Protein AF-0000000087668195 (afdb_homodimer)

pLDDT: mean 81.08, std 14.92, range [32.69, 96.94]

InterPro domains:
  IPR000847 LysR, HTH, N-terminal domain [PF00126] (7-64)
  IPR000847 LysR, HTH, N-terminal domain [PR00039] (21-32)
  IPR000847 LysR, HTH, N-terminal domain [PR00039] (32-42)
  IPR000847 LysR, HTH, N-terminal domain [PR00039] (42-53)
  IPR000847 LysR, HTH, N-terminal domain [PS50931] (4-61)
  IPR005119 LysR, substrate-binding [PF03466] (91-296)
  IPR036388 Winged helix-like DNA-binding domain superfamily [G3DSA:1.10.10.10] (3-83)
  IPR036390 Winged helix DNA-binding domain superfamily [SSF46785] (5-90)
  IPR058163 LysR-type transcriptional regulator, proteobacterial-type [PTHR30537] (5-295)

Nearest PDB structures (foldseek):
  3hhg-assembly1_D  TM=6.303E-01  e=1.698E-24  Neisseria meningitidis serogroup B
  7trw-assembly1_A-2  TM=8.857E-01  e=8.144E-18  Yersinia pestis CO92
  3mz1-assembly2_D  TM=8.720E-01  e=4.194E-18  Sinorhizobium meliloti 1021
  6g4r-assembly1_E  TM=5.146E-01  e=3.329E-19  Corynebacterium glutamicum
  7d98-assembly1_Q  TM=4.694E-01  e=4.110E-16  Cupriavidus necator

Foldseek 3Di:
DDDQDPVLLQLLLLCQVVQDLCRSCVVVVHHSVVSVVSPVVVCVRVVHDQWDDDPVTIHGDPVNVVSNVVVLLVVLVVVQVVLVVVVVVVQLADEAEEEEEPVCCVLAVVVQVVVLCVVRVRYHYHYHYDLEDDDCSSVVHFKYKYWADPDDPQKDKDFLWAKFWWFKKAFPVLCPVPPFDQDLACLQVWAEEWAQHPYVRHTDWDWKDAVPDIDTDDHDHPHYDNDVVVSVVCRLVNVIMYIDFCLSCLVCVVVRSMDTGNPRIIDMIRHMMMMGGDVGDRRSNNVSVSVSSNVPRDDPCSRNSD/DDDQDPVLLQLLLLCQVVQDLCRSCVVVVHHSVVSVVSPVVVCVRVVHDQWDDDPVTIHGDPVNVVSNVVVLLVVLVVVQVVLVVVVVVVQLADEAEEEEEPVCCVLAVVVQVVVLCVVRVRYHYHYHYDLEDDDCSSVVHFKYKYWADPDDPQKDKDFLWAKFWWFKKAFPVLCPVPPFDQDLACLQVWAEEFAQRPYVRHTDWDWKDAVPDIDTDDHDHPHYDNDVVVSVVCRLVNVIMYIDQCLSCLVCVVVRSMDTGNPRIIDMIRHMMMMGGDPGDRRSNNVSVSVSSNVPRDDPCSRNSD

Sequence (612 aa):
MYKPEMRELVAFVEVARQLNFTRAAASLGVSAPTFSQTLRGLEEKIGVRLLMRTTRSVSLTDAGAEFLASLEPLLDNLGNVLDGLNKFRSETGGRLRILGSRTASTILVGPLIGRFLVAHPEIELELLVDDLHVDLVESRIDAGIQVGERIEKDMIAVRLVEPFDEVLMTSPDYLKDRPAPQSPDELTNHWCVRLRSSWDGTVRPWTLTNRDAKVETTTAAHFVANDLRVLASAVQGGGGIGLMPKVLVKDALAAGELVQVLEGWNSPVSGIYLFYPSRRQLPAALDAFIKFMRDNKPGPGWLSGKMYKPEMRELVAFVEVARQLNFTRAAASLGVSAPTFSQTLRGLEEKIGVRLLMRTTRSVSLTDAGAEFLASLEPLLDNLGNVLDGLNKFRSETGGRLRILGSRTASTILVGPLIGRFLVAHPEIELELLVDDLHVDLVESRIDAGIQVGERIEKDMIAVRLVEPFDEVLMTSPDYLKDRPAPQSPDELTNHWCVRLRSSWDGTVRPWTLTNRDAKVETTTAAHFVANDLRVLASAVQGGGGIGLMPKVLVKDALAAGELVQVLEGWNSPVSGIYLFYPSRRQLPAALDAFIKFMRDNKPGPGWLSGK

Secondary structure (DSSP, 8-state):
-----HHHHHHHHHHHHHS-HHHHHHHHT--HHHHHHHHHHHHHHHTS--EEE-SS-EEE-HHHHHHHHHHHHHHHHHHHHHHHHTTSS-S--EEEEEEE-HHHIIIIIHHHHHHHHHH-TTEEEEEEE--S---TTTTT-SEEEEESS---TTEEEEEEE--EEEEEEE-HHHHHTSPPPSSGGGGGGS-EEEEBPTTTSPBPPEEEEETTEEEEE-PPPSEEES-HHHHHHHHHTT--EEEEEGGGGHHHHHTTS-EEESTT-BEEE--EEEEEETTS---HHHHHHHHHHHHT---HHHHTT-/-----HHHHHHHHHHHHHS-HHHHHHHHT--HHHHHHHHHHHHHHHTS--EEE-SS-EEE-HHHHHHHHHHHHHHHHHHHHHHHHHHHS-S--EEEEEEE-HHHIIIIIHHHHHHHHHH-TTEEEEEEE--S---TTTTT-SEEEEESS---TTEEEEEEE--EEEEEEE-HHHHHTSPPPSSGGGGGGS-EEEEBPTTTSPBPPEEEEETTEEEEE----SEEES-HHHHHHHHHTT--EEEEEGGGGHHHHHTTS-EEESTT-BEEE--EEEEEETTS---HHHHHHHHHHHHT---HHHHTT-

Organism: NCBI:txid484088

Solvent-accessible surface area (backbone atoms only — not comparable to full-atom values): 32121 Å² total; per-residue (Å²): 126,74,75,78,48,66,69,36,52,51,50,47,50,36,26,66,70,54,40,29,62,62,58,25,14,55,74,69,74,44,55,48,69,61,43,51,49,41,46,50,48,46,26,60,61,68,69,44,69,36,62,43,74,54,103,84,47,48,43,70,28,74,60,21,49,51,46,44,64,58,40,50,58,49,52,48,46,45,51,47,45,54,51,45,55,44,51,71,49,79,62,57,49,42,81,39,34,36,35,18,19,57,66,36,30,59,75,50,45,14,62,47,43,2,47,48,37,62,77,36,70,59,35,30,40,34,41,44,67,45,60,56,87,66,60,40,73,85,63,69,33,60,31,37,31,30,69,40,79,92,65,65,84,70,40,44,76,42,79,50,37,70,62,43,49,23,35,38,33,26,12,60,72,44,41,70,88,33,83,75,51,83,46,78,76,47,46,61,81,42,49,25,39,39,46,29,34,66,73,78,65,41,69,57,75,49,56,35,33,38,92,92,43,77,47,73,54,81,53,68,64,40,29,34,28,60,40,71,66,40,50,50,30,16,16,50,39,28,39,23,36,30,73,42,50,43,46,81,43,26,66,42,42,73,69,56,44,31,44,75,48,44,81,74,43,29,28,82,38,72,21,31,26,36,34,29,63,57,91,48,84,75,46,54,43,54,49,52,47,52,52,48,46,60,75,64,38,72,56,76,47,51,54,68,40,98,125,74,75,79,49,67,69,37,53,51,51,48,50,37,27,67,71,56,40,28,60,62,60,24,14,54,74,69,74,43,55,48,69,60,45,51,49,41,45,50,47,46,26,60,61,69,70,45,67,36,64,42,75,54,102,82,45,48,44,69,29,74,59,20,50,52,48,46,64,58,41,49,59,49,52,50,46,43,51,44,44,54,51,42,55,45,50,71,48,82,60,58,49,44,80,38,35,35,35,20,20,56,66,36,28,60,75,51,45,15,62,45,44,3,47,49,36,61,77,35,69,59,35,30,39,34,40,44,66,44,60,56,88,66,60,41,74,85,63,68,34,60,30,37,31,29,69,38,79,91,64,64,84,70,40,43,76,43,79,49,35,71,62,44,50,24,34,36,32,26,12,58,73,43,41,70,88,32,83,75,51,83,47,78,75,47,46,60,81,43,51,24,40,39,48,30,34,66,72,78,64,41,70,57,75,49,55,36,33,38,92,91,43,75,47,74,55,81,55,68,64,42,31,36,26,59,40,70,66,40,50,50,29,16,17,51,39,27,40,24,36,29,75,41,50,42,46,81,43,26,67,42,42,74,69,57,45,32,43,77,46,43,79,73,42,31,26,82,38,71,22,31,25,37,33,28,61,57,90,49,83,76,47,53,45,54,49,53,46,51,51,49,48,62,75,63,38,71,56,78,46,52,55,69,42,98

Radius of gyration: 25.74 Å; Cα contacts (8 Å, |Δi|>4): 1151; chains: 2; bounding box: 60×71×71 Å

Structure (mmCIF, N/CA/C/O backbone):
data_AF-0000000087668195-model_v1
#
loop_
_entity.id
_entity.type
_entity.pdbx_description
1 polymer 'HTH-type transcriptional regulator TtuA'
#
loop_
_atom_site.group_PDB
_atom_site.id
_atom_site.type_symbol
_atom_site.label_atom_id
_atom_site.label_alt_id
_atom_site.label_comp_id
_atom_site.label_asym_id
_atom_site.label_entity_id
_atom_site.label_seq_id
_atom_site.pdbx_PDB_ins_code
_atom_site.Cartn_x
_atom_site.Cartn_y
_atom_site.Cartn_z
_atom_site.occupancy
_atom_site.B_iso_or_equiv
_atom_site.auth_seq_id
_atom_site.auth_comp_id
_atom_site.auth_asym_id
_atom_site.auth_atom_id
_atom_site.pdbx_PDB_model_num
ATOM 1 N N . MET A 1 1 ? 15.398 -40.625 22.844 1 32.69 1 MET A N 1
ATOM 2 C CA . MET A 1 1 ? 15.117 -39.219 22.656 1 32.69 1 MET A CA 1
ATOM 3 C C . MET A 1 1 ? 13.977 -39.031 21.656 1 32.69 1 MET A C 1
ATOM 5 O O . MET A 1 1 ? 14.008 -39.594 20.562 1 32.69 1 MET A O 1
ATOM 9 N N . TYR A 1 2 ? 12.914 -38.719 22.109 1 42.69 2 TYR A N 1
ATOM 10 C CA . TYR A 1 2 ? 11.758 -38.625 21.234 1 42.69 2 TYR A CA 1
ATOM 11 C C . TYR A 1 2 ? 12.039 -37.688 20.062 1 42.69 2 TYR A C 1
ATOM 13 O O . TYR A 1 2 ? 12.695 -36.656 20.234 1 42.69 2 TYR A O 1
ATOM 21 N N . LYS A 1 3 ? 11.992 -38.312 18.844 1 50.44 3 LYS A N 1
ATOM 22 C CA . LYS A 1 3 ? 12.102 -37.5 17.625 1 50.44 3 LYS A CA 1
ATOM 23 C C . LYS A 1 3 ? 10.742 -36.969 17.203 1 50.44 3 LYS A C 1
ATOM 25 O O . LYS A 1 3 ? 9.844 -37.75 16.844 1 50.44 3 LYS A O 1
ATOM 30 N N . PRO A 1 4 ? 10.547 -35.688 17.438 1 57.66 4 PRO A N 1
ATOM 31 C CA . PRO A 1 4 ? 9.25 -35.125 17.062 1 57.66 4 PRO A CA 1
ATOM 32 C C . PRO A 1 4 ? 8.93 -35.312 15.586 1 57.66 4 PRO A C 1
ATOM 34 O O . PRO A 1 4 ? 9.844 -35.375 14.758 1 57.66 4 PRO A O 1
ATOM 37 N N . GLU A 1 5 ? 7.707 -35.719 15.32 1 60.66 5 GLU A N 1
ATOM 38 C CA . GLU A 1 5 ? 7.234 -35.781 13.945 1 60.66 5 GLU A CA 1
ATOM 39 C C . GLU A 1 5 ? 7.137 -34.406 13.336 1 60.66 5 GLU A C 1
ATOM 41 O O . GLU A 1 5 ? 6.938 -33.406 14.055 1 60.66 5 GLU A O 1
ATOM 46 N N . MET A 1 6 ? 7.348 -34.375 12.086 1 61.09 6 MET A N 1
ATOM 47 C CA . MET A 1 6 ? 7.289 -33.125 11.367 1 61.09 6 MET A CA 1
ATOM 48 C C . MET A 1 6 ? 5.973 -32.375 11.641 1 61.09 6 MET A C 1
ATOM 50 O O . MET A 1 6 ? 5.953 -31.172 11.812 1 61.09 6 MET A O 1
ATOM 54 N N . ARG A 1 7 ? 4.934 -33.125 11.695 1 67.12 7 ARG A N 1
ATOM 55 C CA . ARG A 1 7 ? 3.619 -32.531 11.93 1 67.12 7 ARG A CA 1
ATOM 56 C C . ARG A 1 7 ? 3.568 -31.844 13.281 1 67.12 7 ARG A C 1
ATOM 58 O O . ARG A 1 7 ? 2.918 -30.797 13.422 1 67.12 7 ARG A O 1
ATOM 65 N N . GLU A 1 8 ? 4.23 -32.375 14.242 1 72.88 8 GLU A N 1
ATOM 66 C CA . GLU A 1 8 ? 4.27 -31.797 15.578 1 72.88 8 GLU A CA 1
ATOM 67 C C . GLU A 1 8 ? 5.086 -30.5 15.586 1 72.88 8 GLU A C 1
ATOM 69 O O . GLU A 1 8 ? 4.688 -29.516 16.203 1 72.88 8 GLU A O 1
ATOM 74 N N . LEU A 1 9 ? 6.191 -30.609 14.875 1 71.5 9 LEU A N 1
ATOM 75 C CA . LEU A 1 9 ? 7.07 -29.453 14.836 1 71.5 9 LEU A CA 1
ATOM 76 C C . LEU A 1 9 ? 6.41 -28.297 14.086 1 71.5 9 LEU A C 1
ATOM 78 O O . LEU A 1 9 ? 6.484 -27.156 14.523 1 71.5 9 LEU A O 1
ATOM 82 N N . VAL A 1 10 ? 5.758 -28.672 13.086 1 72 10 VAL A N 1
ATOM 83 C CA . VAL A 1 10 ? 5.051 -27.672 12.289 1 72 10 VAL A CA 1
ATOM 84 C C . VAL A 1 10 ? 3.912 -27.062 13.109 1 72 10 VAL A C 1
ATOM 86 O O . VAL A 1 10 ? 3.697 -25.844 13.094 1 72 10 VAL A O 1
ATOM 89 N N . ALA A 1 11 ? 3.225 -27.891 13.805 1 77.5 11 ALA A N 1
ATOM 90 C CA . ALA A 1 11 ? 2.135 -27.422 14.656 1 77.5 11 ALA A CA 1
ATOM 91 C C . ALA A 1 11 ? 2.648 -26.453 15.727 1 77.5 11 ALA A C 1
ATOM 93 O O . ALA A 1 11 ? 2.033 -25.422 15.977 1 77.5 11 ALA A O 1
ATOM 94 N N . PHE A 1 12 ? 3.775 -26.812 16.328 1 81 12 PHE A N 1
ATOM 95 C CA . PHE A 1 12 ? 4.363 -25.969 17.359 1 81 12 PHE A CA 1
ATOM 96 C C . PHE A 1 12 ? 4.758 -24.609 16.797 1 81 12 PHE A C 1
ATOM 98 O O . PHE A 1 12 ? 4.445 -23.578 17.391 1 81 12 PHE A O 1
ATOM 105 N N . VAL A 1 13 ? 5.375 -24.688 15.711 1 77.12 13 VAL A N 1
ATOM 106 C CA . VAL A 1 13 ? 5.844 -23.438 15.117 1 77.12 13 VAL A CA 1
ATOM 107 C C . VAL A 1 13 ? 4.652 -22.562 14.766 1 77.12 13 VAL A C 1
ATOM 109 O O . VAL A 1 13 ? 4.684 -21.344 14.977 1 77.12 13 VAL A O 1
ATOM 112 N N . GLU A 1 14 ? 3.652 -23.188 14.273 1 76.75 14 GLU A N 1
ATOM 113 C CA . GLU A 1 14 ? 2.467 -22.438 13.859 1 76.75 14 GLU A CA 1
ATOM 114 C C . GLU A 1 14 ? 1.786 -21.766 15.055 1 76.75 14 GLU A C 1
ATOM 116 O O . GLU A 1 14 ? 1.386 -20.609 14.977 1 76.75 14 GLU A O 1
ATOM 121 N N . VAL A 1 15 ? 1.692 -22.484 16.109 1 80.38 15 VAL A N 1
ATOM 122 C CA . VAL A 1 15 ? 1.02 -21.906 17.266 1 80.38 15 VAL A CA 1
ATOM 123 C C . VAL A 1 15 ? 1.918 -20.859 17.922 1 80.38 15 VAL A C 1
ATOM 125 O O . VAL A 1 15 ? 1.43 -19.875 18.469 1 80.38 15 VAL A O 1
ATOM 128 N N . ALA A 1 16 ? 3.137 -21.078 17.828 1 78.5 16 ALA A N 1
ATOM 129 C CA . ALA A 1 16 ? 4.074 -20.109 18.375 1 78.5 16 ALA A CA 1
ATOM 130 C C . ALA A 1 16 ? 3.998 -18.781 17.625 1 78.5 16 ALA A C 1
ATOM 132 O O . ALA A 1 16 ? 4.172 -17.719 18.203 1 78.5 16 ALA A O 1
ATOM 133 N N . ARG A 1 17 ? 3.752 -18.984 16.406 1 72 17 ARG A N 1
ATOM 134 C CA . ARG A 1 17 ? 3.664 -17.812 15.539 1 72 17 ARG A CA 1
ATOM 135 C C . ARG A 1 17 ? 2.326 -17.109 15.711 1 72 17 ARG A C 1
ATOM 137 O O . ARG A 1 17 ? 2.277 -15.875 15.781 1 72 17 ARG A O 1
ATOM 144 N N . GLN A 1 18 ? 1.336 -17.891 15.797 1 71.69 18 GLN A N 1
ATOM 145 C CA . GLN A 1 18 ? -0.023 -17.359 15.82 1 71.69 18 GLN A CA 1
ATOM 146 C C . GLN A 1 18 ? -0.457 -17.016 17.25 1 71.69 18 GLN A C 1
ATOM 148 O O . GLN A 1 18 ? -1.376 -16.219 17.438 1 71.69 18 GLN A O 1
ATOM 153 N N . LEU A 1 19 ? 0.146 -17.547 18.156 1 74.19 19 LEU A N 1
ATOM 154 C CA . LEU A 1 19 ? -0.158 -17.484 19.594 1 74.19 19 LEU A CA 1
ATOM 155 C C . LEU A 1 19 ? -1.651 -17.672 19.828 1 74.19 19 LEU A C 1
ATOM 157 O O . LEU A 1 19 ? -2.219 -17.062 20.734 1 74.19 19 LEU A O 1
ATOM 161 N N . ASN A 1 20 ? -2.219 -18.344 18.969 1 78.38 20 ASN A N 1
ATOM 162 C CA . ASN A 1 20 ? -3.623 -18.734 19.016 1 78.38 20 ASN A CA 1
ATOM 163 C C . ASN A 1 20 ? -3.838 -20.125 18.438 1 78.38 20 ASN A C 1
ATOM 165 O O . ASN A 1 20 ? -3.506 -20.375 17.266 1 78.38 20 ASN A O 1
ATOM 169 N N . PHE A 1 21 ? -4.477 -20.984 19.234 1 80.88 21 PHE A N 1
ATOM 170 C CA . PHE A 1 21 ? -4.629 -22.375 18.859 1 80.88 21 PHE A CA 1
ATOM 171 C C . PHE A 1 21 ? -5.582 -22.516 17.672 1 80.88 21 PHE A C 1
ATOM 173 O O . PHE A 1 21 ? -5.316 -23.266 16.734 1 80.88 21 PHE A O 1
ATOM 180 N N . THR A 1 22 ? -6.586 -21.703 17.781 1 77.25 22 THR A N 1
ATOM 181 C CA . THR A 1 22 ? -7.594 -21.828 16.734 1 77.25 22 THR A CA 1
ATOM 182 C C . THR A 1 22 ? -7.051 -21.328 15.398 1 77.25 22 THR A C 1
ATOM 184 O O . THR A 1 22 ? -7.219 -21.984 14.367 1 77.25 22 THR A O 1
ATOM 187 N N . ARG A 1 23 ? -6.367 -20.344 15.469 1 76.88 23 ARG A N 1
ATOM 188 C CA . ARG A 1 23 ? -5.785 -19.781 14.258 1 76.88 23 ARG A CA 1
ATOM 189 C C . ARG A 1 23 ? -4.676 -20.672 13.711 1 76.88 23 ARG A C 1
ATOM 191 O O . ARG A 1 23 ? -4.566 -20.859 12.5 1 76.88 23 ARG A O 1
ATOM 198 N N . ALA A 1 24 ? -3.92 -21.125 14.578 1 77.94 24 ALA A N 1
ATOM 199 C CA . ALA A 1 24 ? -2.824 -22 14.188 1 77.94 24 ALA A CA 1
ATOM 200 C C . ALA A 1 24 ? -3.355 -23.297 13.555 1 77.94 24 ALA A C 1
ATOM 202 O O . ALA A 1 24 ? -2.842 -23.734 12.531 1 77.94 24 ALA A O 1
ATOM 203 N N . ALA A 1 25 ? -4.391 -23.797 14.094 1 79.06 25 ALA A N 1
ATOM 204 C CA . ALA A 1 25 ? -5 -25 13.555 1 79.06 25 ALA A CA 1
ATOM 205 C C . ALA A 1 25 ? -5.578 -24.75 12.164 1 79.06 25 ALA A C 1
ATOM 207 O O . ALA A 1 25 ? -5.379 -25.562 11.25 1 79.06 25 ALA A O 1
ATOM 208 N N . ALA A 1 26 ? -6.156 -23.672 12.086 1 73.06 26 ALA A N 1
ATOM 209 C CA . ALA A 1 26 ? -6.77 -23.312 10.812 1 73.06 26 ALA A CA 1
ATOM 210 C C . ALA A 1 26 ? -5.715 -23.141 9.727 1 73.06 26 ALA A C 1
ATOM 212 O O . ALA A 1 26 ? -5.906 -23.578 8.586 1 73.06 26 ALA A O 1
ATOM 213 N N . SER A 1 27 ? -4.637 -22.672 10.133 1 67.75 27 SER A N 1
ATOM 214 C CA . SER A 1 27 ? -3.551 -22.438 9.188 1 67.75 27 SER A CA 1
ATOM 215 C C . SER A 1 27 ? -2.967 -23.75 8.672 1 67.75 27 SER A C 1
ATOM 217 O O . SER A 1 27 ? -2.418 -23.797 7.57 1 67.75 27 SER A O 1
ATOM 219 N N . LEU A 1 28 ? -3.203 -24.766 9.414 1 65.5 28 LEU A N 1
ATOM 220 C CA . LEU A 1 28 ? -2.639 -26.062 9.062 1 65.5 28 LEU A CA 1
ATOM 221 C C . LEU A 1 28 ? -3.721 -27 8.539 1 65.5 28 LEU A C 1
ATOM 223 O O . LEU A 1 28 ? -3.438 -28.156 8.195 1 65.5 28 LEU A O 1
ATOM 227 N N . GLY A 1 29 ? -4.918 -26.453 8.508 1 67.44 29 GLY A N 1
ATOM 228 C CA . GLY A 1 29 ? -6.012 -27.25 7.98 1 67.44 29 GLY A CA 1
ATOM 229 C C . GLY A 1 29 ? -6.406 -28.391 8.891 1 67.44 29 GLY A C 1
ATOM 230 O O . GLY A 1 29 ? -6.801 -29.469 8.414 1 67.44 29 GLY A O 1
ATOM 231 N N . VAL A 1 30 ? -6.25 -28.234 10.156 1 71.56 30 VAL A N 1
ATOM 232 C CA . VAL A 1 30 ? -6.613 -29.281 11.102 1 71.56 30 VAL A CA 1
ATOM 233 C C . VAL A 1 30 ? -7.578 -28.719 12.148 1 71.56 30 VAL A C 1
ATOM 235 O O . VAL A 1 30 ? -7.707 -27.5 12.289 1 71.56 30 VAL A O 1
ATOM 238 N N . SER A 1 31 ? -8.352 -29.609 12.742 1 74.94 31 SER A N 1
ATOM 239 C CA . SER A 1 31 ? -9.258 -29.203 13.812 1 74.94 31 SER A CA 1
ATOM 240 C C . SER A 1 31 ? -8.484 -28.766 15.055 1 74.94 31 SER A C 1
ATOM 242 O O . SER A 1 31 ? -7.383 -29.25 15.312 1 74.94 31 SER A O 1
ATOM 244 N N . ALA A 1 32 ? -9.07 -27.875 15.82 1 82.31 32 ALA A N 1
ATOM 245 C CA . ALA A 1 32 ? -8.445 -27.359 17.031 1 82.31 32 ALA A CA 1
ATOM 246 C C . ALA A 1 32 ? -8.172 -28.469 18.031 1 82.31 32 ALA A C 1
ATOM 248 O O . ALA A 1 32 ? -7.105 -28.516 18.656 1 82.31 32 ALA A O 1
ATOM 249 N N . PRO A 1 33 ? -9.133 -29.391 18.234 1 80.75 33 PRO A N 1
ATOM 250 C CA . PRO A 1 33 ? -8.836 -30.469 19.172 1 80.75 33 PRO A CA 1
ATOM 251 C C . PRO A 1 33 ? -7.66 -31.328 18.719 1 80.75 33 PRO A C 1
ATOM 253 O O . PRO A 1 33 ? -6.82 -31.719 19.547 1 80.75 33 PRO A O 1
ATOM 256 N N . THR A 1 34 ? -7.594 -31.672 17.516 1 77.69 34 THR A N 1
ATOM 257 C CA . THR A 1 34 ? -6.477 -32.438 16.953 1 77.69 34 THR A CA 1
ATOM 258 C C . THR A 1 34 ? -5.172 -31.656 17.109 1 77.69 34 THR A C 1
ATOM 260 O O . THR A 1 34 ? -4.137 -32.25 17.453 1 77.69 34 THR A O 1
ATOM 263 N N . PHE A 1 35 ? -5.242 -30.422 16.828 1 82.12 35 PHE A N 1
ATOM 264 C CA . PHE A 1 35 ? -4.094 -29.531 16.953 1 82.12 35 PHE A CA 1
ATOM 265 C C . PHE A 1 35 ? -3.584 -29.5 18.375 1 82.12 35 PHE A C 1
ATOM 267 O O . PHE A 1 35 ? -2.383 -29.641 18.625 1 82.12 35 PHE A O 1
ATOM 274 N N . SER A 1 36 ? -4.508 -29.328 19.281 1 85.62 36 SER A N 1
ATOM 275 C CA . SER A 1 36 ? -4.164 -29.281 20.688 1 85.62 36 SER A CA 1
ATOM 276 C C . SER A 1 36 ? -3.547 -30.609 21.156 1 85.62 36 SER A C 1
ATOM 278 O O . SER A 1 36 ? -2.564 -30.609 21.891 1 85.62 36 SER A O 1
ATOM 280 N N . GLN A 1 37 ? -4.074 -31.688 20.703 1 82.62 37 GLN A N 1
ATOM 281 C CA . GLN A 1 37 ? -3.561 -33 21.047 1 82.62 37 GLN A CA 1
ATOM 282 C C . GLN A 1 37 ? -2.143 -33.188 20.516 1 82.62 37 GLN A C 1
ATOM 284 O O . GLN A 1 37 ? -1.293 -33.781 21.203 1 82.62 37 GLN A O 1
ATOM 289 N N . THR A 1 38 ? -1.959 -32.781 19.281 1 80.81 38 THR A N 1
ATOM 290 C CA . THR A 1 38 ? -0.642 -32.875 18.656 1 80.81 38 THR A CA 1
ATOM 291 C C . THR A 1 38 ? 0.402 -32.125 19.5 1 80.81 38 THR A C 1
ATOM 293 O O . THR A 1 38 ? 1.499 -32.625 19.719 1 80.81 38 THR A O 1
ATOM 296 N N . LEU A 1 39 ? 0.039 -31 19.953 1 84.12 39 LEU A N 1
ATOM 297 C CA . LEU A 1 39 ? 0.966 -30.172 20.719 1 84.12 39 LEU A CA 1
ATOM 298 C C . LEU A 1 39 ? 1.188 -30.75 22.125 1 84.12 39 LEU A C 1
ATOM 300 O O . LEU A 1 39 ? 2.311 -30.734 22.625 1 84.12 39 LEU A O 1
ATOM 304 N N . ARG A 1 40 ? 0.122 -31.125 22.703 1 83.31 40 ARG A N 1
ATOM 305 C CA . ARG A 1 40 ? 0.246 -31.797 23.984 1 83.31 40 ARG A CA 1
ATOM 306 C C . ARG A 1 40 ? 1.134 -33.031 23.891 1 83.31 40 ARG A C 1
ATOM 308 O O . ARG A 1 40 ? 1.956 -33.281 24.766 1 83.31 40 ARG A O 1
ATOM 315 N N . GLY A 1 41 ? 0.868 -33.781 22.875 1 79.75 41 GLY A N 1
ATOM 316 C CA . GLY A 1 41 ? 1.71 -34.938 22.625 1 79.75 41 GLY A CA 1
ATOM 317 C C . GLY A 1 41 ? 3.178 -34.562 22.469 1 79.75 41 GLY A C 1
ATOM 318 O O . GLY A 1 41 ? 4.047 -35.281 23 1 79.75 41 GLY A O 1
ATOM 319 N N . LEU A 1 42 ? 3.459 -33.562 21.719 1 78.88 42 LEU A N 1
ATOM 320 C CA . LEU A 1 42 ? 4.832 -33.094 21.547 1 78.88 42 LEU A CA 1
ATOM 321 C C . LEU A 1 42 ? 5.461 -32.75 22.891 1 78.88 42 LEU A C 1
ATOM 323 O O . LEU A 1 42 ? 6.574 -33.188 23.203 1 78.88 42 LEU A O 1
ATOM 327 N N . GLU A 1 43 ? 4.754 -31.969 23.703 1 82 43 GLU A N 1
ATOM 328 C CA . GLU A 1 43 ? 5.266 -31.547 25 1 82 43 GLU A CA 1
ATOM 329 C C . GLU A 1 43 ? 5.469 -32.75 25.922 1 82 43 GLU A C 1
ATOM 331 O O . GLU A 1 43 ? 6.465 -32.812 26.656 1 82 43 GLU A O 1
ATOM 336 N N . GLU A 1 44 ? 4.574 -33.656 25.875 1 78.62 44 GLU A N 1
ATOM 337 C CA . GLU A 1 44 ? 4.664 -34.875 26.672 1 78.62 44 GLU A CA 1
ATOM 338 C C . GLU A 1 44 ? 5.863 -35.719 26.266 1 78.62 44 GLU A C 1
ATOM 340 O O . GLU A 1 44 ? 6.582 -36.25 27.125 1 78.62 44 GLU A O 1
ATOM 345 N N . LYS A 1 45 ? 6.02 -35.875 25.016 1 72.44 45 LYS A N 1
ATOM 346 C CA . LYS A 1 45 ? 7.098 -36.719 24.484 1 72.44 45 LYS A CA 1
ATOM 347 C C . LYS A 1 45 ? 8.461 -36.094 24.781 1 72.44 45 LYS A C 1
ATOM 349 O O . LYS A 1 45 ? 9.414 -36.812 25.094 1 72.44 45 LYS A O 1
ATOM 354 N N . ILE A 1 46 ? 8.477 -34.781 24.688 1 71.38 46 ILE A N 1
ATOM 355 C CA . ILE A 1 46 ? 9.742 -34.125 24.922 1 71.38 46 ILE A CA 1
ATOM 356 C C . ILE A 1 46 ? 9.945 -33.875 26.422 1 71.38 46 ILE A C 1
ATOM 358 O O . ILE A 1 46 ? 11.07 -33.688 26.875 1 71.38 46 ILE A O 1
ATOM 362 N N . GLY A 1 47 ? 8.883 -33.906 27.156 1 72.5 47 GLY A N 1
ATOM 363 C CA . GLY A 1 47 ? 8.938 -33.781 28.609 1 72.5 47 GLY A CA 1
ATOM 364 C C . GLY A 1 47 ? 9.094 -32.344 29.078 1 72.5 47 GLY A C 1
ATOM 365 O O . GLY A 1 47 ? 9.523 -32.094 30.203 1 72.5 47 GLY A O 1
ATOM 366 N N . VAL A 1 48 ? 9 -31.469 28.203 1 77.69 48 VAL A N 1
ATOM 367 C CA . VAL A 1 48 ? 9.125 -30.047 28.5 1 77.69 48 VAL A CA 1
ATOM 368 C C . VAL A 1 48 ? 7.875 -29.297 28.031 1 77.69 48 VAL A C 1
ATOM 370 O O . VAL A 1 48 ? 7.355 -29.562 26.953 1 77.69 48 VAL A O 1
ATOM 373 N N . ARG A 1 49 ? 7.398 -28.453 28.844 1 81.19 49 ARG A N 1
ATOM 374 C CA . ARG A 1 49 ? 6.301 -27.594 28.438 1 81.19 49 ARG A CA 1
ATOM 375 C C . ARG A 1 49 ? 6.801 -26.453 27.547 1 81.19 49 ARG A C 1
ATOM 377 O O . ARG A 1 49 ? 7.711 -25.719 27.922 1 81.19 49 ARG A O 1
ATOM 384 N N . LEU A 1 50 ? 6.227 -26.391 26.344 1 82.12 50 LEU A N 1
ATOM 385 C CA . LEU A 1 50 ? 6.656 -25.391 25.375 1 82.12 50 LEU A CA 1
ATOM 386 C C . LEU A 1 50 ? 5.695 -24.203 25.359 1 82.12 50 LEU A C 1
ATOM 388 O O . LEU A 1 50 ? 6.082 -23.094 25 1 82.12 50 LEU A O 1
ATOM 392 N N . LEU A 1 51 ? 4.484 -24.453 25.688 1 83.94 51 LEU A N 1
ATOM 393 C CA . LEU A 1 51 ? 3.428 -23.453 25.625 1 83.94 51 LEU A CA 1
ATOM 394 C C . LEU A 1 51 ? 2.801 -23.234 27 1 83.94 51 LEU A C 1
ATOM 396 O O . LEU A 1 51 ? 2.695 -24.188 27.781 1 83.94 51 LEU A O 1
ATOM 400 N N . MET A 1 52 ? 2.617 -21.953 27.344 1 79.12 52 MET A N 1
ATOM 401 C CA . MET A 1 52 ? 1.784 -21.625 28.484 1 79.12 52 MET A CA 1
ATOM 402 C C . MET A 1 52 ? 0.35 -21.344 28.062 1 79.12 52 MET A C 1
ATOM 404 O O . MET A 1 52 ? 0.116 -20.516 27.172 1 79.12 52 MET A O 1
ATOM 408 N N . ARG A 1 53 ? -0.517 -22.172 28.438 1 71.5 53 ARG A N 1
ATOM 409 C CA . ARG A 1 53 ? -1.918 -22.047 28.047 1 71.5 53 ARG A CA 1
ATOM 410 C C . ARG A 1 53 ? -2.768 -21.562 29.219 1 71.5 53 ARG A C 1
ATOM 412 O O . ARG A 1 53 ? -2.623 -22.062 30.344 1 71.5 53 ARG A O 1
ATOM 419 N N . THR A 1 54 ? -3.262 -20.375 29.156 1 64.25 54 THR A N 1
ATOM 420 C CA . THR A 1 54 ? -4.371 -20.016 30.031 1 64.25 54 THR A CA 1
ATOM 421 C C . THR A 1 54 ? -5.695 -20.078 29.281 1 64.25 54 THR A C 1
ATOM 423 O O . THR A 1 54 ? -5.723 -20.328 28.062 1 64.25 54 THR A O 1
ATOM 426 N N . THR A 1 55 ? -6.895 -20.062 29.922 1 58.72 55 THR A N 1
ATOM 427 C CA . THR A 1 55 ? -8.219 -20.078 29.312 1 58.72 55 THR A CA 1
ATOM 428 C C . THR A 1 55 ? -8.344 -18.984 28.25 1 58.72 55 THR A C 1
ATOM 430 O O . THR A 1 55 ? -9.148 -19.109 27.328 1 58.72 55 THR A O 1
ATOM 433 N N . ARG A 1 56 ? -7.406 -18.031 28.297 1 58.5 56 ARG A N 1
ATOM 434 C CA . ARG A 1 56 ? -7.676 -16.875 27.453 1 58.5 56 ARG A CA 1
ATOM 435 C C . ARG A 1 56 ? -6.473 -16.531 26.578 1 58.5 56 ARG A C 1
ATOM 437 O O . ARG A 1 56 ? -6.586 -15.75 25.625 1 58.5 56 ARG A O 1
ATOM 444 N N . SER A 1 57 ? -5.301 -17.172 26.844 1 69.19 57 SER A N 1
ATOM 445 C CA . SER A 1 57 ? -4.145 -16.75 26.062 1 69.19 57 SER A CA 1
ATOM 446 C C . SER A 1 57 ? -3.143 -17.891 25.906 1 69.19 57 SER A C 1
ATOM 448 O O . SER A 1 57 ? -3.105 -18.797 26.734 1 69.19 57 SER A O 1
ATOM 450 N N . VAL A 1 58 ? -2.455 -17.953 24.688 1 76.75 58 VAL A N 1
ATOM 451 C CA . VAL A 1 58 ? -1.356 -18.875 24.438 1 76.75 58 VAL A CA 1
ATOM 452 C C . VAL A 1 58 ? -0.043 -18.109 24.344 1 76.75 58 VAL A C 1
ATOM 454 O O . VAL A 1 58 ? 0.028 -17.078 23.672 1 76.75 58 VAL A O 1
ATOM 457 N N . SER A 1 59 ? 0.901 -18.469 25.203 1 80.44 59 SER A N 1
ATOM 458 C CA . SER A 1 59 ? 2.242 -17.891 25.109 1 80.44 59 SER A CA 1
ATOM 459 C C . SER A 1 59 ? 3.311 -18.984 25.188 1 80.44 59 SER A C 1
ATOM 461 O O . SER A 1 59 ? 3.02 -20.125 25.547 1 80.44 59 SER A O 1
ATOM 463 N N . LEU A 1 60 ? 4.535 -18.578 24.703 1 79.69 60 LEU A N 1
ATOM 464 C CA . LEU A 1 60 ? 5.66 -19.5 24.766 1 79.69 60 LEU A CA 1
ATOM 465 C C . LEU A 1 60 ? 6.301 -19.5 26.141 1 79.69 60 LEU A C 1
ATOM 467 O O . LEU A 1 60 ? 6.402 -18.453 26.781 1 79.69 60 LEU A O 1
ATOM 471 N N . THR A 1 61 ? 6.652 -20.719 26.688 1 78.31 61 THR A N 1
ATOM 472 C CA . THR A 1 61 ? 7.578 -20.812 27.797 1 78.31 61 THR A CA 1
ATOM 473 C C . THR A 1 61 ? 8.992 -20.453 27.375 1 78.31 61 THR A C 1
ATOM 475 O O . THR A 1 61 ? 9.258 -20.281 26.172 1 78.31 61 THR A O 1
ATOM 478 N N . ASP A 1 62 ? 9.859 -20.312 28.297 1 71.75 62 ASP A N 1
ATOM 479 C CA . ASP A 1 62 ? 11.258 -20.094 27.969 1 71.75 62 ASP A CA 1
ATOM 480 C C . ASP A 1 62 ? 11.805 -21.219 27.094 1 71.75 62 ASP A C 1
ATOM 482 O O . ASP A 1 62 ? 12.531 -20.969 26.125 1 71.75 62 ASP A O 1
ATOM 486 N N . ALA A 1 63 ? 11.461 -22.328 27.453 1 74.31 63 ALA A N 1
ATOM 487 C CA . ALA A 1 63 ? 11.859 -23.5 26.672 1 74.31 63 ALA A CA 1
ATOM 488 C C . ALA A 1 63 ? 11.234 -23.469 25.281 1 74.31 63 ALA A C 1
ATOM 490 O O . ALA A 1 63 ? 11.875 -23.828 24.297 1 74.31 63 ALA A O 1
ATOM 491 N N . GLY A 1 64 ? 10 -23 25.234 1 77.44 64 GLY A N 1
ATOM 492 C CA . GLY A 1 64 ? 9.32 -22.875 23.953 1 77.44 64 GLY A CA 1
ATOM 493 C C . GLY A 1 64 ? 9.961 -21.859 23.031 1 77.44 64 GLY A C 1
ATOM 494 O O . GLY A 1 64 ? 10.109 -22.094 21.844 1 77.44 64 GLY A O 1
ATOM 495 N N . ALA A 1 65 ? 10.344 -20.875 23.594 1 74.88 65 ALA A N 1
ATOM 496 C CA . ALA A 1 65 ? 10.992 -19.828 22.812 1 74.88 65 ALA A CA 1
ATOM 497 C C . ALA A 1 65 ? 12.336 -20.297 22.266 1 74.88 65 ALA A C 1
ATOM 499 O O . ALA A 1 65 ? 12.664 -20.047 21.094 1 74.88 65 ALA A O 1
ATOM 500 N N . GLU A 1 66 ? 13.062 -20.969 23.078 1 67.31 66 GLU A N 1
ATOM 501 C CA . GLU A 1 66 ? 14.336 -21.531 22.656 1 67.31 66 GLU A CA 1
ATOM 502 C C . GLU A 1 66 ? 14.141 -22.594 21.578 1 67.31 66 GLU A C 1
ATOM 504 O O . GLU A 1 66 ? 14.898 -22.656 20.609 1 67.31 66 GLU A O 1
ATOM 509 N N . PHE A 1 67 ? 13.195 -23.438 21.859 1 72.38 67 PHE A N 1
ATOM 510 C CA . PHE A 1 67 ? 12.875 -24.5 20.906 1 72.38 67 PHE A CA 1
ATOM 511 C C . PHE A 1 67 ? 12.461 -23.906 19.562 1 72.38 67 PHE A C 1
ATOM 513 O O . PHE A 1 67 ? 12.914 -24.359 18.516 1 72.38 67 PHE A O 1
ATOM 520 N N . LEU A 1 68 ? 11.688 -22.906 19.625 1 71.88 68 LEU A N 1
ATOM 521 C CA . LEU A 1 68 ? 11.25 -22.234 18.406 1 71.88 68 LEU A CA 1
ATOM 522 C C . LEU A 1 68 ? 12.438 -21.625 17.656 1 71.88 68 LEU A C 1
ATOM 524 O O . LEU A 1 68 ? 12.555 -21.781 16.438 1 71.88 68 LEU A O 1
ATOM 528 N N . ALA A 1 69 ? 13.234 -21.062 18.328 1 67 69 ALA A N 1
ATOM 529 C CA . ALA A 1 69 ? 14.414 -20.438 17.75 1 67 69 ALA A CA 1
ATOM 530 C C . ALA A 1 69 ? 15.305 -21.469 17.047 1 67 69 ALA A C 1
ATOM 532 O O . ALA A 1 69 ? 15.906 -21.188 16.016 1 67 69 ALA A O 1
ATOM 533 N N . SER A 1 70 ? 15.312 -22.609 17.656 1 62.22 70 SER A N 1
ATOM 534 C CA . SER A 1 70 ? 16.141 -23.672 17.109 1 62.22 70 SER A CA 1
ATOM 535 C C . SER A 1 70 ? 15.438 -24.375 15.953 1 62.22 70 SER A C 1
ATOM 537 O O . SER A 1 70 ? 16.094 -24.859 15.023 1 62.22 70 SER A O 1
ATOM 539 N N . LEU A 1 71 ? 14.156 -24.469 16.062 1 63.94 71 LEU A N 1
ATOM 540 C CA . LEU A 1 71 ? 13.383 -25.234 15.086 1 63.94 71 LEU A CA 1
ATOM 541 C C . LEU A 1 71 ? 13.172 -24.438 13.812 1 63.94 71 LEU A C 1
ATOM 543 O O . LEU A 1 71 ? 13.133 -25 12.719 1 63.94 71 LEU A O 1
ATOM 547 N N . GLU A 1 72 ? 13.062 -23.266 14.039 1 61.06 72 GLU A N 1
ATOM 548 C CA . GLU A 1 72 ? 12.703 -22.406 12.914 1 61.06 72 GLU A CA 1
ATOM 549 C C . GLU A 1 72 ? 13.727 -22.516 11.781 1 61.06 72 GLU A C 1
ATOM 551 O O . GLU A 1 72 ? 13.359 -22.766 10.625 1 61.06 72 GLU A O 1
ATOM 556 N N . PRO A 1 73 ? 14.945 -22.484 12.156 1 55.03 73 PRO A N 1
ATOM 557 C CA . PRO A 1 73 ? 15.914 -22.688 11.07 1 55.03 73 PRO A CA 1
ATOM 558 C C . PRO A 1 73 ? 15.875 -24.109 10.508 1 55.03 73 PRO A C 1
ATOM 560 O O . PRO A 1 73 ? 16.094 -24.297 9.305 1 55.03 73 PRO A O 1
ATOM 563 N N . LEU A 1 74 ? 15.617 -25.047 11.297 1 51.22 74 LEU A N 1
ATOM 564 C CA . LEU A 1 74 ? 15.578 -26.453 10.867 1 51.22 74 LEU A CA 1
ATOM 565 C C . LEU A 1 74 ? 14.391 -26.703 9.945 1 51.22 74 LEU A C 1
ATOM 567 O O . LEU A 1 74 ? 14.523 -27.375 8.922 1 51.22 74 LEU A O 1
ATOM 571 N N . LEU A 1 75 ? 13.312 -26.266 10.375 1 53.19 75 LEU A N 1
ATOM 572 C CA . LEU A 1 75 ? 12.125 -26.469 9.539 1 53.19 75 LEU A CA 1
ATOM 573 C C . LEU A 1 75 ? 12.227 -25.656 8.258 1 53.19 75 LEU A C 1
ATOM 575 O O . LEU A 1 75 ? 11.781 -26.109 7.195 1 53.19 75 LEU A O 1
ATOM 579 N N . ASP A 1 76 ? 12.773 -24.625 8.391 1 49 76 ASP A N 1
ATOM 580 C CA . ASP A 1 76 ? 13.07 -23.812 7.215 1 49 76 ASP A CA 1
ATOM 581 C C . ASP A 1 76 ? 13.992 -24.547 6.254 1 49 76 ASP A C 1
ATOM 583 O O . ASP A 1 76 ? 13.781 -24.531 5.039 1 49 76 ASP A O 1
ATOM 587 N N . ASN A 1 77 ? 14.938 -25.094 6.879 1 45.5 77 ASN A N 1
ATOM 588 C CA . ASN A 1 77 ? 15.867 -25.906 6.098 1 45.5 77 ASN A CA 1
ATOM 589 C C . ASN A 1 77 ? 15.188 -27.141 5.527 1 45.5 77 ASN A C 1
ATOM 591 O O . ASN A 1 77 ? 15.461 -27.547 4.398 1 45.5 77 ASN A O 1
ATOM 595 N N . LEU A 1 78 ? 14.406 -27.703 6.301 1 44.88 78 LEU A N 1
ATOM 596 C CA . LEU A 1 78 ? 13.672 -28.859 5.793 1 44.88 78 LEU A CA 1
ATOM 597 C C . LEU A 1 78 ? 12.742 -28.453 4.652 1 44.88 78 LEU A C 1
ATOM 599 O O . LEU A 1 78 ? 12.633 -29.172 3.656 1 44.88 78 LEU A O 1
ATOM 603 N N . GLY A 1 79 ? 11.945 -27.438 4.832 1 43.91 79 GLY A N 1
ATOM 604 C CA . GLY A 1 79 ? 11.164 -26.922 3.717 1 43.91 79 GLY A CA 1
ATOM 605 C C . GLY A 1 79 ? 12 -26.656 2.477 1 43.91 79 GLY A C 1
ATOM 606 O O . GLY A 1 79 ? 11.602 -27.016 1.367 1 43.91 79 GLY A O 1
ATOM 607 N N . ASN A 1 80 ? 13.062 -26.062 2.766 1 43.19 80 ASN A N 1
ATOM 608 C CA . ASN A 1 80 ? 14.008 -25.844 1.68 1 43.19 80 ASN A CA 1
ATOM 609 C C . ASN A 1 80 ? 14.508 -27.156 1.097 1 43.19 80 ASN A C 1
ATOM 611 O O . ASN A 1 80 ? 14.672 -27.281 -0.118 1 43.19 80 ASN A O 1
ATOM 615 N N . VAL A 1 81 ? 14.844 -28.016 1.943 1 39.53 81 VAL A N 1
ATOM 616 C CA . VAL A 1 81 ? 15.32 -29.312 1.494 1 39.53 81 VAL A CA 1
ATOM 617 C C . VAL A 1 81 ? 14.203 -30.031 0.74 1 39.53 81 VAL A C 1
ATOM 619 O O . VAL A 1 81 ? 14.445 -30.641 -0.313 1 39.53 81 VAL A O 1
ATOM 622 N N . LEU A 1 82 ? 13.125 -30.047 1.348 1 39.84 82 LEU A N 1
ATOM 623 C CA . LEU A 1 82 ? 12.031 -30.703 0.65 1 39.84 82 LEU A CA 1
ATOM 624 C C . LEU A 1 82 ? 11.703 -29.984 -0.657 1 39.84 82 LEU A C 1
ATOM 626 O O . LEU A 1 82 ? 11.406 -30.641 -1.664 1 39.84 82 LEU A O 1
ATOM 630 N N . ASP A 1 83 ? 11.68 -28.734 -0.609 1 41.41 83 ASP A N 1
ATOM 631 C CA . ASP A 1 83 ? 11.531 -27.953 -1.84 1 41.41 83 ASP A CA 1
ATOM 632 C C . ASP A 1 83 ? 12.703 -28.219 -2.791 1 41.41 83 ASP A C 1
ATOM 634 O O . ASP A 1 83 ? 12.516 -28.266 -4.008 1 41.41 83 ASP A O 1
ATOM 638 N N . GLY A 1 84 ? 13.836 -28.281 -2.23 1 39.06 84 GLY A N 1
ATOM 639 C CA . GLY A 1 84 ? 14.984 -28.719 -3.012 1 39.06 84 GLY A CA 1
ATOM 640 C C . GLY A 1 84 ? 14.812 -30.094 -3.615 1 39.06 84 GLY A C 1
ATOM 641 O O . GLY A 1 84 ? 15.305 -30.359 -4.711 1 39.06 84 GLY A O 1
ATOM 642 N N . LEU A 1 85 ? 14.336 -30.969 -2.793 1 36.41 85 LEU A N 1
ATOM 643 C CA . LEU A 1 85 ? 14.078 -32.281 -3.389 1 36.41 85 LEU A CA 1
ATOM 644 C C . LEU A 1 85 ? 13.086 -32.156 -4.543 1 36.41 85 LEU A C 1
ATOM 646 O O . LEU A 1 85 ? 13.133 -32.969 -5.484 1 36.41 85 LEU A O 1
ATOM 650 N N . ASN A 1 86 ? 1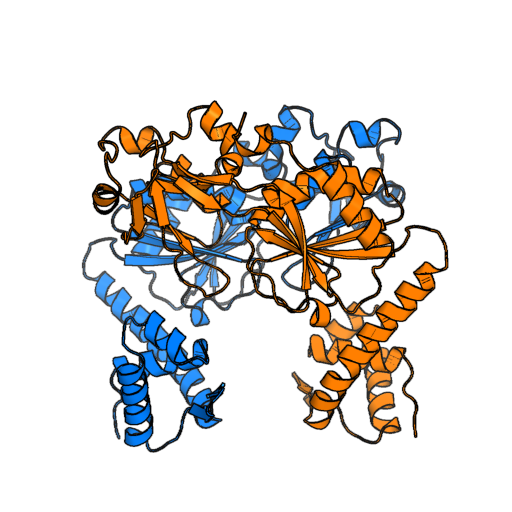2.242 -31.266 -4.352 1 36.5 86 ASN A N 1
ATOM 651 C CA . ASN A 1 86 ? 11.398 -31.016 -5.516 1 36.5 86 ASN A CA 1
ATOM 652 C C . ASN A 1 86 ? 12.203 -30.484 -6.695 1 36.5 86 ASN A C 1
ATOM 654 O O . ASN A 1 86 ? 11.695 -30.391 -7.812 1 36.5 86 ASN A O 1
ATOM 658 N N . LYS A 1 87 ? 13.336 -29.969 -6.41 1 36.16 87 LYS A N 1
ATOM 659 C CA . LYS A 1 87 ? 14.281 -29.688 -7.484 1 36.16 87 LYS A CA 1
ATOM 660 C C . LYS A 1 87 ? 14.477 -30.922 -8.375 1 36.16 87 LYS A C 1
ATOM 662 O O . LYS A 1 87 ? 14.812 -30.781 -9.555 1 36.16 87 LYS A O 1
ATOM 667 N N . PHE A 1 88 ? 14.664 -31.953 -7.867 1 34.03 88 PHE A N 1
ATOM 668 C CA . PHE A 1 88 ? 14.883 -33.125 -8.719 1 34.03 88 PHE A CA 1
ATOM 669 C C . PHE A 1 88 ? 13.641 -33.438 -9.539 1 34.03 88 PHE A C 1
ATOM 671 O O . PHE A 1 88 ? 13.68 -34.281 -10.438 1 34.03 88 PHE A O 1
ATOM 678 N N . ARG A 1 89 ? 12.5 -33.25 -9.141 1 36.09 89 ARG A N 1
ATOM 679 C CA . ARG A 1 89 ? 11.477 -33.344 -10.18 1 36.09 89 ARG A CA 1
ATOM 680 C C . ARG A 1 89 ? 11.523 -32.125 -11.109 1 36.09 89 ARG A C 1
ATOM 682 O O . ARG A 1 89 ? 11.633 -31 -10.648 1 36.09 89 ARG A O 1
ATOM 689 N N . SER A 1 90 ? 12.07 -32.156 -12.258 1 38.31 90 SER A N 1
ATOM 690 C CA . SER A 1 90 ? 12.203 -31.219 -13.383 1 38.31 90 SER A CA 1
ATOM 691 C C . SER A 1 90 ? 11.141 -30.125 -13.32 1 38.31 90 SER A C 1
ATOM 693 O O . SER A 1 90 ? 11.188 -29.172 -14.102 1 38.31 90 SER A O 1
ATOM 695 N N . GLU A 1 91 ? 9.984 -30.328 -12.898 1 42.91 91 GLU A N 1
ATOM 696 C CA . GLU A 1 91 ? 8.836 -29.469 -13.203 1 42.91 91 GLU A CA 1
ATOM 697 C C . GLU A 1 91 ? 8.836 -28.219 -12.336 1 42.91 91 GLU A C 1
ATOM 699 O O . GLU A 1 91 ? 9.008 -28.297 -11.117 1 42.91 91 GLU A O 1
ATOM 704 N N . THR A 1 92 ? 9.445 -27.047 -12.898 1 51.22 92 THR A N 1
ATOM 705 C CA . THR A 1 92 ? 9.367 -25.672 -12.461 1 51.22 92 THR A CA 1
ATOM 706 C C . THR A 1 92 ? 8.172 -25.453 -11.539 1 51.22 92 THR A C 1
ATOM 708 O O . THR A 1 92 ? 7.832 -24.328 -11.195 1 51.22 92 THR A O 1
ATOM 711 N N . GLY A 1 93 ? 7.52 -26.531 -10.969 1 58.66 93 GLY A N 1
ATOM 712 C CA . GLY A 1 93 ? 6.348 -26.391 -10.125 1 58.66 93 GLY A CA 1
ATOM 713 C C . GLY A 1 93 ? 6.684 -26.062 -8.68 1 58.66 93 GLY A C 1
ATOM 714 O O . GLY A 1 93 ? 7.84 -26.188 -8.266 1 58.66 93 GLY A O 1
ATOM 715 N N . GLY A 1 94 ? 5.996 -25.156 -8.031 1 74.81 94 GLY A N 1
ATOM 716 C CA . GLY A 1 94 ? 6.129 -24.922 -6.605 1 74.81 94 GLY A CA 1
ATOM 717 C C . GLY A 1 94 ? 5.645 -23.547 -6.184 1 74.81 94 GLY A C 1
ATOM 718 O O . GLY A 1 94 ? 5.184 -22.766 -7.016 1 74.81 94 GLY A O 1
ATOM 719 N N . ARG A 1 95 ? 5.738 -23.438 -4.867 1 82.56 95 ARG A N 1
ATOM 720 C CA . ARG A 1 95 ? 5.305 -22.188 -4.242 1 82.56 95 ARG A CA 1
ATOM 721 C C . ARG A 1 95 ? 6.465 -21.203 -4.129 1 82.56 95 ARG A C 1
ATOM 723 O O . ARG A 1 95 ? 7.574 -21.594 -3.754 1 82.56 95 ARG A O 1
ATOM 730 N N . LEU A 1 96 ? 6.297 -20.062 -4.684 1 91.56 96 LEU A N 1
ATOM 731 C CA . LEU A 1 96 ? 7.258 -18.969 -4.625 1 91.56 96 LEU A CA 1
ATOM 732 C C . LEU A 1 96 ? 6.711 -17.812 -3.799 1 91.56 96 LEU A C 1
ATOM 734 O O . LEU A 1 96 ? 5.617 -17.312 -4.066 1 91.56 96 LEU A O 1
ATOM 738 N N . ARG A 1 97 ? 7.461 -17.469 -2.775 1 91.69 97 ARG A N 1
ATOM 739 C CA . ARG A 1 97 ? 7.055 -16.359 -1.916 1 91.69 97 ARG A CA 1
ATOM 740 C C . ARG A 1 97 ? 8.016 -15.188 -2.051 1 91.69 97 ARG A C 1
ATOM 742 O O . ARG A 1 97 ? 9.203 -15.305 -1.731 1 91.69 97 ARG A O 1
ATOM 749 N N . ILE A 1 98 ? 7.434 -14.055 -2.471 1 94.75 98 ILE A N 1
ATOM 750 C CA . ILE A 1 98 ? 8.234 -12.859 -2.713 1 94.75 98 ILE A CA 1
ATOM 751 C C . ILE A 1 98 ? 7.766 -11.734 -1.799 1 94.75 98 ILE A C 1
ATOM 753 O O . ILE A 1 98 ? 6.562 -11.531 -1.61 1 94.75 98 ILE A O 1
ATOM 757 N N . LEU A 1 99 ? 8.734 -11.078 -1.224 1 93.19 99 LEU A N 1
ATOM 758 C CA . LEU A 1 99 ? 8.484 -9.836 -0.513 1 93.19 99 LEU A CA 1
ATOM 759 C C . LEU A 1 99 ? 8.805 -8.633 -1.395 1 93.19 99 LEU A C 1
ATOM 761 O O . LEU A 1 99 ? 9.883 -8.57 -1.988 1 93.19 99 LEU A O 1
ATOM 765 N N . GLY A 1 100 ? 7.84 -7.754 -1.49 1 93.75 100 GLY A N 1
ATOM 766 C CA . GLY A 1 100 ? 8.078 -6.539 -2.258 1 93.75 100 GLY A CA 1
ATOM 767 C C . GLY A 1 100 ? 7.73 -5.273 -1.497 1 93.75 100 GLY A C 1
ATOM 768 O O . GLY A 1 100 ? 6.691 -5.207 -0.834 1 93.75 100 GLY A O 1
ATOM 769 N N . SER A 1 101 ? 8.688 -4.309 -1.619 1 91.75 101 SER A N 1
ATOM 770 C CA . SER A 1 101 ? 8.289 -2.996 -1.122 1 91.75 101 SER A CA 1
ATOM 771 C C . SER A 1 101 ? 7.086 -2.453 -1.885 1 91.75 101 SER A C 1
ATOM 773 O O . SER A 1 101 ? 6.824 -2.867 -3.016 1 91.75 101 SER A O 1
ATOM 775 N N . ARG A 1 102 ? 6.398 -1.593 -1.272 1 89.19 102 ARG A N 1
ATOM 776 C CA . ARG A 1 102 ? 5.199 -1.034 -1.889 1 89.19 102 ARG A CA 1
ATOM 777 C C . ARG A 1 102 ? 5.523 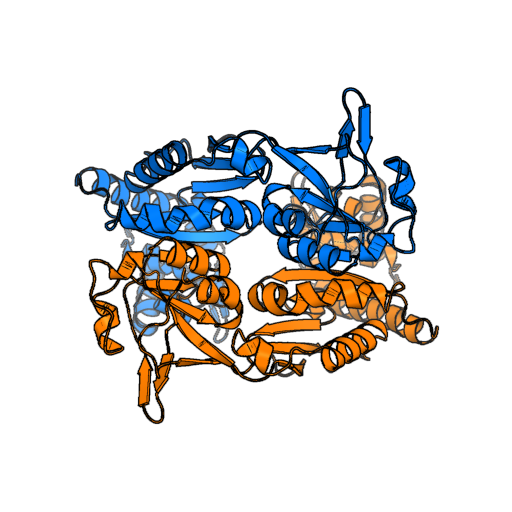-0.388 -3.23 1 89.19 102 ARG A C 1
ATOM 779 O O . ARG A 1 102 ? 4.848 -0.642 -4.23 1 89.19 102 ARG A O 1
ATOM 786 N N . THR A 1 103 ? 6.531 0.382 -3.238 1 87.75 103 THR A N 1
ATOM 787 C CA . THR A 1 103 ? 6.898 1.096 -4.457 1 87.75 103 THR A CA 1
ATOM 788 C C . THR A 1 103 ? 7.34 0.119 -5.543 1 87.75 103 THR A C 1
ATOM 790 O O . THR A 1 103 ? 6.855 0.179 -6.672 1 87.75 103 THR A O 1
ATOM 793 N N . ALA A 1 104 ? 8.18 -0.762 -5.242 1 91.5 104 ALA A N 1
ATOM 794 C CA . ALA A 1 104 ? 8.664 -1.727 -6.223 1 91.5 104 ALA A CA 1
ATOM 795 C C . ALA A 1 104 ? 7.535 -2.613 -6.73 1 91.5 104 ALA A C 1
ATOM 797 O O . ALA A 1 104 ? 7.469 -2.924 -7.922 1 91.5 104 ALA A O 1
ATOM 798 N N . SER A 1 105 ? 6.715 -3.035 -5.805 1 92.31 105 SER A N 1
ATOM 799 C CA . SER A 1 105 ? 5.602 -3.904 -6.176 1 92.31 105 SER A CA 1
ATOM 800 C C . SER A 1 105 ? 4.645 -3.201 -7.133 1 92.31 105 SER A C 1
ATOM 802 O O . SER A 1 105 ? 4.152 -3.811 -8.086 1 92.31 105 SER A O 1
ATOM 804 N N . THR A 1 106 ? 4.484 -1.997 -6.867 1 82.12 106 THR A N 1
ATOM 805 C CA . THR A 1 106 ? 3.533 -1.227 -7.66 1 82.12 106 THR A CA 1
ATOM 806 C C . THR A 1 106 ? 4.113 -0.9 -9.039 1 82.12 106 THR A C 1
ATOM 808 O O . THR A 1 106 ? 3.439 -1.066 -10.055 1 82.12 106 THR A O 1
ATOM 811 N N . ILE A 1 107 ? 5.273 -0.519 -9.141 1 81.62 107 ILE A N 1
ATOM 812 C CA . ILE A 1 107 ? 5.785 0.056 -10.375 1 81.62 107 ILE A CA 1
ATOM 813 C C . ILE A 1 107 ? 6.41 -1.043 -11.234 1 81.62 107 ILE A C 1
ATOM 815 O O . ILE A 1 107 ? 6.484 -0.916 -12.461 1 81.62 107 ILE A O 1
ATOM 819 N N . LEU A 1 108 ? 6.84 -2.053 -10.594 1 88.25 108 LEU A N 1
ATOM 820 C CA . LEU A 1 108 ? 7.586 -3.035 -11.375 1 88.25 108 LEU A CA 1
ATOM 821 C C . LEU A 1 108 ? 6.914 -4.402 -11.312 1 88.25 108 LEU A C 1
ATOM 823 O O . LEU A 1 108 ? 6.516 -4.949 -12.344 1 88.25 108 LEU A O 1
ATOM 827 N N . VAL A 1 109 ? 6.676 -4.926 -10.141 1 90.56 109 VAL A N 1
ATOM 828 C CA . VAL A 1 109 ? 6.305 -6.324 -9.969 1 90.56 109 VAL A CA 1
ATOM 829 C C . VAL A 1 109 ? 4.879 -6.551 -10.469 1 90.56 109 VAL A C 1
ATOM 831 O O . VAL A 1 109 ? 4.621 -7.492 -11.227 1 90.56 109 VAL A O 1
ATOM 834 N N . GLY A 1 110 ? 4.02 -5.723 -10.109 1 85.81 110 GLY A N 1
ATOM 835 C CA . GLY A 1 110 ? 2.611 -5.867 -10.453 1 85.81 110 GLY A CA 1
ATOM 836 C C . GLY A 1 110 ? 2.375 -6.059 -11.938 1 85.81 110 GLY A C 1
ATOM 837 O O . GLY A 1 110 ? 1.812 -7.074 -12.359 1 85.81 110 GLY A O 1
ATOM 838 N N . PRO A 1 111 ? 2.898 -5.211 -12.734 1 83.75 111 PRO A N 1
ATOM 839 C CA . PRO A 1 111 ? 2.676 -5.273 -14.18 1 83.75 111 PRO A CA 1
ATOM 840 C C . PRO A 1 111 ? 3.287 -6.523 -14.812 1 83.75 111 PRO A C 1
ATOM 842 O O . PRO A 1 111 ? 2.867 -6.938 -15.898 1 83.75 111 PRO A O 1
ATOM 845 N N . LEU A 1 112 ? 4.242 -7.094 -14.156 1 91.81 112 LEU A N 1
ATOM 846 C CA . LEU A 1 112 ? 4.973 -8.195 -14.766 1 91.81 112 LEU A CA 1
ATOM 847 C C . LEU A 1 112 ? 4.461 -9.539 -14.25 1 91.81 112 LEU A C 1
ATOM 849 O O . LEU A 1 112 ? 4.688 -10.578 -14.875 1 91.81 112 LEU A O 1
ATOM 853 N N . ILE A 1 113 ? 3.805 -9.492 -13.141 1 92.38 113 ILE A N 1
ATOM 854 C CA . ILE A 1 113 ? 3.434 -10.727 -12.477 1 92.38 113 ILE A CA 1
ATOM 855 C C . ILE A 1 113 ? 2.443 -11.508 -13.344 1 92.38 113 ILE A C 1
ATOM 857 O O . ILE A 1 113 ? 2.512 -12.734 -13.422 1 92.38 113 ILE A O 1
ATOM 861 N N . GLY A 1 114 ? 1.472 -10.82 -13.898 1 90.44 114 GLY A N 1
ATOM 862 C CA . GLY A 1 114 ? 0.522 -11.5 -14.766 1 90.44 114 GLY A CA 1
ATOM 863 C C . GLY A 1 114 ? 1.188 -12.281 -15.883 1 90.44 114 GLY A C 1
ATOM 864 O O . GLY A 1 114 ? 0.872 -13.453 -16.109 1 90.44 114 GLY A O 1
ATOM 865 N N . ARG A 1 115 ? 2.111 -11.711 -16.5 1 91.62 115 ARG A N 1
ATOM 866 C CA . ARG A 1 115 ? 2.842 -12.336 -17.609 1 91.62 115 ARG A CA 1
ATOM 867 C C . ARG A 1 115 ? 3.674 -13.516 -17.109 1 91.62 115 ARG A C 1
ATOM 869 O O . ARG A 1 115 ? 3.803 -14.523 -17.797 1 91.62 115 ARG A O 1
ATOM 876 N N . PHE A 1 116 ? 4.25 -13.32 -16 1 94.31 116 PHE A N 1
ATOM 877 C CA . PHE A 1 116 ? 5.031 -14.398 -15.422 1 94.31 116 PHE A CA 1
ATOM 878 C C . PHE A 1 116 ? 4.16 -15.625 -15.172 1 94.31 116 PHE A C 1
ATOM 880 O O . PHE A 1 116 ? 4.562 -16.75 -15.469 1 94.31 116 PHE A O 1
ATOM 887 N N . LEU A 1 117 ? 2.99 -15.359 -14.609 1 90.69 117 LEU A N 1
ATOM 888 C CA . LEU A 1 117 ? 2.082 -16.453 -14.266 1 90.69 117 LEU A CA 1
ATOM 889 C C . LEU A 1 117 ? 1.592 -17.156 -15.523 1 90.69 117 LEU A C 1
ATOM 891 O O . LEU A 1 117 ? 1.362 -18.375 -15.508 1 90.69 117 LEU A O 1
ATOM 895 N N . VAL A 1 118 ? 1.392 -16.453 -16.547 1 89.81 118 VAL A N 1
ATOM 896 C CA . VAL A 1 118 ? 0.989 -17.047 -17.828 1 89.81 118 VAL A CA 1
ATOM 897 C C . VAL A 1 118 ? 2.109 -17.922 -18.375 1 89.81 118 VAL A C 1
ATOM 899 O O . VAL A 1 118 ? 1.857 -19.031 -18.844 1 89.81 118 VAL A O 1
ATOM 902 N N . ALA A 1 119 ? 3.352 -17.453 -18.281 1 90.62 119 ALA A N 1
ATOM 903 C CA . ALA A 1 119 ? 4.523 -18.172 -18.781 1 90.62 119 ALA A CA 1
ATOM 904 C C . ALA A 1 119 ? 4.844 -19.375 -17.922 1 90.62 119 ALA A C 1
ATOM 906 O O . ALA A 1 119 ? 5.418 -20.359 -18.391 1 90.62 119 ALA A O 1
ATOM 907 N N . HIS A 1 120 ? 4.473 -19.25 -16.656 1 91.5 120 HIS A N 1
ATOM 908 C CA . HIS A 1 120 ? 4.766 -20.312 -15.703 1 91.5 120 HIS A CA 1
ATOM 909 C C . HIS A 1 120 ? 3.523 -20.703 -14.906 1 91.5 120 HIS A C 1
ATOM 911 O O . HIS A 1 120 ? 3.484 -20.531 -13.688 1 91.5 120 HIS A O 1
ATOM 917 N N . PRO A 1 121 ? 2.613 -21.312 -15.562 1 87.31 121 PRO A N 1
ATOM 918 C CA . PRO A 1 121 ? 1.342 -21.641 -14.914 1 87.31 121 PRO A CA 1
ATOM 919 C C . PRO A 1 121 ? 1.501 -22.656 -13.789 1 87.31 121 PRO A C 1
ATOM 921 O O . PRO A 1 121 ? 0.595 -22.812 -12.961 1 87.31 121 PRO A O 1
ATOM 924 N N . GLU A 1 122 ? 2.607 -23.297 -13.672 1 85.44 122 GLU A N 1
ATOM 925 C CA . GLU A 1 122 ? 2.867 -24.328 -12.672 1 85.44 122 GLU A CA 1
ATOM 926 C C . GLU A 1 122 ? 3.334 -23.719 -11.359 1 85.44 122 GLU A C 1
ATOM 928 O O . GLU A 1 122 ? 3.377 -24.391 -10.328 1 85.44 122 GLU A O 1
ATOM 933 N N . ILE A 1 123 ? 3.643 -22.484 -11.391 1 88.56 123 ILE A N 1
ATOM 934 C CA . ILE A 1 123 ? 4.16 -21.812 -10.195 1 88.56 123 ILE A CA 1
ATOM 935 C C . ILE A 1 123 ? 3.018 -21.125 -9.461 1 88.56 123 ILE A C 1
ATOM 937 O O . ILE A 1 123 ? 2.199 -20.438 -10.07 1 88.56 123 ILE A O 1
ATOM 941 N N . GLU A 1 124 ? 2.965 -21.422 -8.188 1 88.12 124 GLU A N 1
ATOM 942 C CA . GLU A 1 124 ? 2.111 -20.641 -7.289 1 88.12 124 GLU A CA 1
ATOM 943 C C . GLU A 1 124 ? 2.895 -19.531 -6.613 1 88.12 124 GLU A C 1
ATOM 945 O O . GLU A 1 124 ? 3.883 -19.781 -5.922 1 88.12 124 GLU A O 1
ATOM 950 N N . LEU A 1 125 ? 2.412 -18.328 -6.82 1 93.75 125 LEU A N 1
ATOM 951 C CA . LEU A 1 125 ? 3.176 -17.172 -6.348 1 93.75 125 LEU A CA 1
ATOM 952 C C . LEU A 1 125 ? 2.42 -16.422 -5.258 1 93.75 125 LEU A C 1
ATOM 954 O O . LEU A 1 125 ? 1.21 -16.203 -5.371 1 93.75 125 LEU A O 1
ATOM 958 N N . GLU A 1 126 ? 3.115 -16.156 -4.215 1 92.56 126 GLU A N 1
ATOM 959 C CA . GLU A 1 126 ? 2.633 -15.242 -3.18 1 92.56 126 GLU A CA 1
ATOM 960 C C . GLU A 1 126 ? 3.512 -14 -3.082 1 92.56 126 GLU A C 1
ATOM 962 O O . GLU A 1 126 ? 4.738 -14.109 -2.988 1 92.56 126 GLU A O 1
ATOM 967 N N . LEU A 1 127 ? 2.854 -12.883 -3.168 1 94.31 127 LEU A N 1
ATOM 968 C CA . LEU A 1 127 ? 3.561 -11.617 -3.023 1 94.31 127 LEU A CA 1
ATOM 969 C C . LEU A 1 127 ? 3.113 -10.883 -1.764 1 94.31 127 LEU A C 1
ATOM 971 O O . LEU A 1 127 ? 1.959 -10.461 -1.663 1 94.31 127 LEU A O 1
ATOM 975 N N . LEU A 1 128 ? 4.012 -10.797 -0.882 1 91 128 LEU A N 1
ATOM 976 C CA . LEU A 1 128 ? 3.793 -9.969 0.302 1 91 128 LEU A CA 1
ATOM 977 C C . LEU A 1 128 ? 4.312 -8.555 0.081 1 91 128 LEU A C 1
ATOM 979 O O . LEU A 1 128 ? 5.508 -8.352 -0.14 1 91 128 LEU A O 1
ATOM 983 N N . VAL A 1 129 ? 3.406 -7.621 0.182 1 91.44 129 VAL A N 1
ATOM 984 C CA . VAL A 1 129 ? 3.771 -6.223 0 1 91.44 129 VAL A CA 1
ATOM 985 C C . VAL A 1 129 ? 3.943 -5.551 1.361 1 91.44 129 VAL A C 1
ATOM 987 O O . VAL A 1 129 ? 2.973 -5.383 2.104 1 91.44 129 VAL A O 1
ATOM 990 N N . ASP A 1 130 ? 5.184 -5.188 1.599 1 85.31 130 ASP A N 1
ATOM 991 C CA . ASP A 1 130 ? 5.504 -4.609 2.9 1 85.31 130 ASP A CA 1
ATOM 992 C C . ASP A 1 130 ? 6.816 -3.83 2.852 1 85.31 130 ASP A C 1
ATOM 994 O O . ASP A 1 130 ? 7.758 -4.234 2.168 1 85.31 130 ASP A O 1
ATOM 998 N N . ASP A 1 131 ? 6.812 -2.686 3.525 1 82.19 131 ASP A N 1
ATOM 999 C CA . ASP A 1 131 ? 8.023 -1.872 3.541 1 82.19 131 ASP A CA 1
ATOM 1000 C C . ASP A 1 131 ? 8.859 -2.152 4.789 1 82.19 131 ASP A C 1
ATOM 1002 O O . ASP A 1 131 ? 9.945 -1.596 4.953 1 82.19 131 ASP A O 1
ATOM 1006 N N . LEU A 1 132 ? 8.43 -3 5.566 1 67.44 132 LEU A N 1
ATOM 1007 C CA . LEU A 1 132 ? 9.148 -3.295 6.801 1 67.44 132 LEU A CA 1
ATOM 1008 C C . LEU A 1 132 ? 10.273 -4.293 6.551 1 67.44 132 LEU A C 1
ATOM 1010 O O . LEU A 1 132 ? 10.227 -5.062 5.586 1 67.44 132 LEU A O 1
ATOM 1014 N N . HIS A 1 133 ? 11.266 -4.059 7.379 1 66.62 133 HIS A N 1
ATOM 1015 C CA . HIS A 1 133 ? 12.359 -5.02 7.34 1 66.62 133 HIS A CA 1
ATOM 1016 C C . HIS A 1 133 ? 11.914 -6.383 7.863 1 66.62 133 HIS A C 1
ATOM 1018 O O . HIS A 1 133 ? 11.398 -6.484 8.977 1 66.62 133 HIS A O 1
ATOM 1024 N N . VAL A 1 134 ? 11.953 -7.266 6.938 1 68.75 134 VAL A N 1
ATOM 1025 C CA . VAL A 1 134 ? 11.578 -8.633 7.289 1 68.75 134 VAL A CA 1
ATOM 1026 C C . VAL A 1 134 ? 12.75 -9.578 7.031 1 68.75 134 VAL A C 1
ATOM 1028 O O . VAL A 1 134 ? 13.445 -9.445 6.02 1 68.75 134 VAL A O 1
ATOM 1031 N N . ASP A 1 135 ? 12.992 -10.312 8.07 1 70.19 135 ASP A N 1
ATOM 1032 C CA . ASP A 1 135 ? 13.945 -11.391 7.836 1 70.19 135 ASP A CA 1
ATOM 1033 C C . ASP A 1 135 ? 13.367 -12.445 6.898 1 70.19 135 ASP A C 1
ATOM 1035 O O . ASP A 1 135 ? 12.445 -13.172 7.27 1 70.19 135 ASP A O 1
ATOM 1039 N N . LEU A 1 136 ? 13.977 -12.5 5.73 1 76.06 136 LEU A N 1
ATOM 1040 C CA . LEU A 1 136 ? 13.43 -13.375 4.699 1 76.06 136 LEU A CA 1
ATOM 1041 C C . LEU A 1 136 ? 13.43 -14.828 5.164 1 76.06 136 LEU A C 1
ATOM 1043 O O . LEU A 1 136 ? 12.461 -15.555 4.93 1 76.06 136 LEU A O 1
ATOM 1047 N N . VAL A 1 137 ? 14.492 -15.172 5.789 1 69.62 137 VAL A N 1
ATOM 1048 C CA . VAL A 1 137 ? 14.672 -16.562 6.172 1 69.62 137 VAL A CA 1
ATOM 1049 C C . VAL A 1 137 ? 13.664 -16.938 7.258 1 69.62 137 VAL A C 1
ATOM 1051 O O . VAL A 1 137 ? 12.953 -17.938 7.137 1 69.62 137 VAL A O 1
ATOM 1054 N N . GLU A 1 138 ? 13.539 -16.062 8.164 1 65.38 138 GLU A N 1
ATOM 1055 C CA . GLU A 1 138 ? 12.617 -16.297 9.266 1 65.38 138 GLU A CA 1
ATOM 1056 C C . GLU A 1 138 ? 11.164 -16.266 8.789 1 65.38 138 GLU A C 1
ATOM 1058 O O . GLU A 1 138 ? 10.312 -16.969 9.32 1 65.38 138 GLU A O 1
ATOM 1063 N N . SER A 1 139 ? 11.031 -15.555 7.758 1 74.94 139 SER A N 1
ATOM 1064 C CA . SER A 1 139 ? 9.664 -15.352 7.289 1 74.94 139 SER A CA 1
ATOM 1065 C C . SER A 1 139 ? 9.328 -16.281 6.133 1 74.94 139 SER A C 1
ATOM 1067 O O . SER A 1 139 ? 8.258 -16.188 5.539 1 74.94 139 SER A O 1
ATOM 1069 N N . ARG A 1 140 ? 10.188 -17.156 5.77 1 77.25 140 ARG A N 1
ATOM 1070 C CA . ARG A 1 140 ? 9.992 -18.125 4.688 1 77.25 140 ARG A CA 1
ATOM 1071 C C . ARG A 1 140 ? 9.703 -17.406 3.369 1 77.25 140 ARG A C 1
ATOM 1073 O O . ARG A 1 140 ? 8.766 -17.781 2.652 1 77.25 140 ARG A O 1
ATOM 1080 N N . ILE A 1 141 ? 10.406 -16.453 3.223 1 87.5 141 ILE A N 1
ATOM 1081 C CA . ILE A 1 141 ? 10.344 -15.695 1.979 1 87.5 141 ILE A CA 1
ATOM 1082 C C . ILE A 1 141 ? 11.539 -16.047 1.098 1 87.5 141 ILE A C 1
ATOM 1084 O O . ILE A 1 141 ? 12.672 -16.125 1.581 1 87.5 141 ILE A O 1
ATOM 1088 N N . ASP A 1 142 ? 11.242 -16.281 -0.14 1 89.5 142 ASP A N 1
ATOM 1089 C CA . ASP A 1 142 ? 12.273 -16.766 -1.056 1 89.5 142 ASP A CA 1
ATOM 1090 C C . ASP A 1 142 ? 13.141 -15.609 -1.549 1 89.5 142 ASP A C 1
ATOM 1092 O O . ASP A 1 142 ? 14.344 -15.781 -1.777 1 89.5 142 ASP A O 1
ATOM 1096 N N . ALA A 1 143 ? 12.523 -14.484 -1.769 1 93.44 143 ALA A N 1
ATOM 1097 C CA . ALA A 1 143 ? 13.258 -13.32 -2.264 1 93.44 143 ALA A CA 1
ATOM 1098 C C . ALA A 1 143 ? 12.523 -12.023 -1.928 1 93.44 143 ALA A C 1
ATOM 1100 O O . ALA A 1 143 ? 11.336 -12.039 -1.613 1 93.44 143 ALA A O 1
ATOM 1101 N N . GLY A 1 144 ? 13.297 -11.008 -1.956 1 94 144 GLY A N 1
ATOM 1102 C CA . GLY A 1 144 ? 12.742 -9.672 -1.792 1 94 144 GLY A CA 1
ATOM 1103 C C . GLY A 1 144 ? 13 -8.773 -2.984 1 94 144 GLY A C 1
ATOM 1104 O O . GLY A 1 144 ? 13.93 -9.008 -3.76 1 94 144 GLY A O 1
ATOM 1105 N N . ILE A 1 145 ? 12.117 -7.852 -3.211 1 94.62 145 ILE A N 1
ATOM 1106 C CA . ILE A 1 145 ? 12.297 -6.805 -4.211 1 94.62 145 ILE A CA 1
ATOM 1107 C C . ILE A 1 145 ? 12.094 -5.434 -3.566 1 94.62 145 ILE A C 1
ATOM 1109 O O . ILE A 1 145 ? 11.078 -5.199 -2.906 1 94.62 145 ILE A O 1
ATOM 1113 N N . GLN A 1 146 ? 13.07 -4.59 -3.773 1 92.31 146 GLN A N 1
ATOM 1114 C CA . GLN A 1 146 ? 12.953 -3.283 -3.133 1 92.31 146 GLN A CA 1
ATOM 1115 C C . GLN A 1 146 ? 13.641 -2.203 -3.957 1 92.31 146 GLN A C 1
ATOM 1117 O O . GLN A 1 146 ? 14.445 -2.508 -4.844 1 92.31 146 GLN A O 1
ATOM 1122 N N . VAL A 1 147 ? 13.273 -1.001 -3.604 1 89.75 147 VAL A N 1
ATOM 1123 C CA . VAL A 1 147 ? 13.953 0.157 -4.176 1 89.75 147 VAL A CA 1
ATOM 1124 C C . VAL A 1 147 ? 15.227 0.458 -3.383 1 89.75 147 VAL A C 1
ATOM 1126 O O . VAL A 1 147 ? 15.203 0.473 -2.15 1 89.75 147 VAL A O 1
ATOM 1129 N N . GLY A 1 148 ? 16.25 0.686 -4.109 1 86.94 148 GLY A N 1
ATOM 1130 C CA . GLY A 1 148 ? 17.5 1.038 -3.453 1 86.94 148 GLY A CA 1
ATOM 1131 C C . GLY A 1 148 ? 18.391 -0.161 -3.174 1 86.94 148 GLY A C 1
ATOM 1132 O O . GLY A 1 148 ? 17.969 -1.305 -3.375 1 86.94 148 GLY A O 1
ATOM 1133 N N . GLU A 1 149 ? 19.562 0.136 -2.641 1 78.12 149 GLU A N 1
ATOM 1134 C CA . GLU A 1 149 ? 20.578 -0.906 -2.572 1 78.12 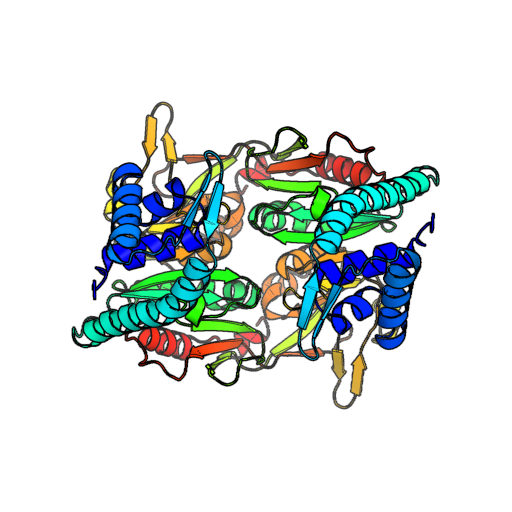149 GLU A CA 1
ATOM 1135 C C . GLU A 1 149 ? 20.891 -1.287 -1.125 1 78.12 149 GLU A C 1
ATOM 1137 O O . GLU A 1 149 ? 21.906 -1.914 -0.843 1 78.12 149 GLU A O 1
ATOM 1142 N N . ARG A 1 150 ? 20.031 -0.885 -0.283 1 77.94 150 ARG A N 1
ATOM 1143 C CA . ARG A 1 150 ? 20.281 -1.279 1.101 1 77.94 150 ARG A CA 1
ATOM 1144 C C . ARG A 1 150 ? 19.906 -2.738 1.329 1 77.94 150 ARG A C 1
ATOM 1146 O O . ARG A 1 150 ? 18.797 -3.033 1.774 1 77.94 150 ARG A O 1
ATOM 1153 N N . ILE A 1 151 ? 20.781 -3.645 1.021 1 78.69 151 ILE A N 1
ATOM 1154 C CA . ILE A 1 151 ? 20.609 -5.09 1.104 1 78.69 151 ILE A CA 1
ATOM 1155 C C . ILE A 1 151 ? 21.656 -5.691 2.031 1 78.69 151 ILE A C 1
ATOM 1157 O O . ILE A 1 151 ? 22.812 -5.285 2.01 1 78.69 151 ILE A O 1
ATOM 1161 N N . GLU A 1 152 ? 21.172 -6.586 2.871 1 76.81 152 GLU A N 1
ATOM 1162 C CA . GLU A 1 152 ? 22.062 -7.219 3.848 1 76.81 152 GLU A CA 1
ATOM 1163 C C . GLU A 1 152 ? 23.172 -8.008 3.16 1 76.81 152 GLU A C 1
ATOM 1165 O O . GLU A 1 152 ? 23 -8.453 2.021 1 76.81 152 GLU A O 1
ATOM 1170 N N . LYS A 1 153 ? 24.234 -8.234 3.908 1 75.31 153 LYS A N 1
ATOM 1171 C CA . LYS A 1 153 ? 25.438 -8.836 3.359 1 75.31 153 LYS A CA 1
ATOM 1172 C C . LYS A 1 153 ? 25.219 -10.305 3.006 1 75.31 153 LYS A C 1
ATOM 1174 O O . LYS A 1 153 ? 25.828 -10.82 2.068 1 75.31 153 LYS A O 1
ATOM 1179 N N . ASP A 1 154 ? 24.453 -10.969 3.672 1 80.56 154 ASP A N 1
ATOM 1180 C CA . ASP A 1 154 ? 24.266 -12.398 3.418 1 80.56 154 ASP A CA 1
ATOM 1181 C C . ASP A 1 154 ? 23.219 -12.633 2.34 1 80.56 154 ASP A C 1
ATOM 1183 O O . ASP A 1 154 ? 22.672 -13.734 2.223 1 80.56 154 ASP A O 1
ATOM 1187 N N . MET A 1 155 ? 23.109 -11.578 1.52 1 88.25 155 MET A N 1
ATOM 1188 C CA . MET A 1 155 ? 22.141 -11.664 0.443 1 88.25 155 MET A CA 1
ATOM 1189 C C . MET A 1 155 ? 22.797 -11.438 -0.914 1 88.25 155 MET A C 1
ATOM 1191 O O . MET A 1 155 ? 23.781 -10.703 -1.017 1 88.25 155 MET A O 1
ATOM 1195 N N . ILE A 1 156 ? 22.297 -12.148 -1.907 1 91.25 156 ILE A N 1
ATOM 1196 C CA . ILE A 1 156 ? 22.641 -11.867 -3.297 1 91.25 156 ILE A CA 1
ATOM 1197 C C . ILE A 1 156 ? 21.656 -10.852 -3.875 1 91.25 156 ILE A C 1
ATOM 1199 O O . ILE A 1 156 ? 20.438 -11.016 -3.762 1 91.25 156 ILE A O 1
ATOM 1203 N N . ALA A 1 157 ? 22.234 -9.867 -4.484 1 92.94 157 ALA A N 1
ATOM 1204 C CA . ALA A 1 157 ? 21.406 -8.82 -5.066 1 92.94 157 ALA A CA 1
ATOM 1205 C C . ALA A 1 157 ? 21.469 -8.852 -6.59 1 92.94 157 ALA A C 1
ATOM 1207 O O . ALA A 1 157 ? 22.547 -9.008 -7.172 1 92.94 157 ALA A O 1
ATOM 1208 N N . VAL A 1 158 ? 20.297 -8.75 -7.188 1 92.81 158 VAL A N 1
ATOM 1209 C CA . VAL A 1 158 ? 20.156 -8.656 -8.641 1 92.81 158 VAL A CA 1
ATOM 1210 C C . VAL A 1 158 ? 19.469 -7.332 -9 1 92.81 158 VAL A C 1
ATOM 1212 O O . VAL A 1 158 ? 18.344 -7.066 -8.57 1 92.81 158 VAL A O 1
ATOM 1215 N N . ARG A 1 159 ? 20.188 -6.547 -9.781 1 92.81 159 ARG A N 1
ATOM 1216 C CA . ARG A 1 159 ? 19.562 -5.297 -10.211 1 92.81 159 ARG A CA 1
ATOM 1217 C C . ARG A 1 159 ? 18.547 -5.539 -11.32 1 92.81 159 ARG A C 1
ATOM 1219 O O . ARG A 1 159 ? 18.891 -6.082 -12.367 1 92.81 159 ARG A O 1
ATOM 1226 N N . LEU A 1 160 ? 17.328 -5.098 -11.094 1 92.75 160 LEU A N 1
ATOM 1227 C CA . LEU A 1 160 ? 16.25 -5.285 -12.062 1 92.75 160 LEU A CA 1
ATOM 1228 C C . LEU A 1 160 ? 16 -4.008 -12.859 1 92.75 160 LEU A C 1
ATOM 1230 O O . LEU A 1 160 ? 15.586 -4.062 -14.016 1 92.75 160 LEU A O 1
ATOM 1234 N N . VAL A 1 161 ? 16.141 -2.916 -12.227 1 91.81 161 VAL A N 1
ATOM 1235 C CA . VAL A 1 161 ? 15.938 -1.618 -12.867 1 91.81 161 VAL A CA 1
ATOM 1236 C C . VAL A 1 161 ? 17.172 -0.738 -12.641 1 91.81 161 VAL A C 1
ATOM 1238 O O . VAL A 1 161 ? 17.703 -0.678 -11.531 1 91.81 161 VAL A O 1
ATOM 1241 N N . GLU A 1 162 ? 17.578 -0.126 -13.656 1 90.44 162 GLU A N 1
ATOM 1242 C CA . GLU A 1 162 ? 18.734 0.768 -13.602 1 90.44 162 GLU A CA 1
ATOM 1243 C C . GLU A 1 162 ? 18.422 2.02 -12.789 1 90.44 162 GLU A C 1
ATOM 1245 O O . GLU A 1 162 ? 17.266 2.297 -12.484 1 90.44 162 GLU A O 1
ATOM 1250 N N . PRO A 1 163 ? 19.516 2.693 -12.438 1 90.12 163 PRO A N 1
ATOM 1251 C CA . PRO A 1 163 ? 19.297 3.91 -11.648 1 90.12 163 PRO A CA 1
ATOM 1252 C C . PRO A 1 163 ? 18.344 4.891 -12.328 1 90.12 163 PRO A C 1
ATOM 1254 O O . PRO A 1 163 ? 18.344 5.012 -13.555 1 90.12 163 PRO A O 1
ATOM 1257 N N . PHE A 1 164 ? 17.531 5.535 -11.523 1 88 164 PHE A N 1
ATOM 1258 C CA . PHE A 1 164 ? 16.594 6.559 -11.984 1 88 164 PHE A CA 1
ATOM 1259 C C . PHE A 1 164 ? 16.5 7.699 -10.977 1 88 164 PHE A C 1
ATOM 1261 O O . PHE A 1 164 ? 17.141 7.652 -9.922 1 88 164 PHE A O 1
ATOM 1268 N N . ASP A 1 165 ? 15.719 8.75 -11.375 1 88.94 165 ASP A N 1
ATOM 1269 C CA . ASP A 1 165 ? 15.695 9.945 -10.531 1 88.94 165 ASP A CA 1
ATOM 1270 C C . ASP A 1 165 ? 14.305 10.188 -9.953 1 88.94 165 ASP A C 1
ATOM 1272 O O . ASP A 1 165 ? 13.297 9.945 -10.617 1 88.94 165 ASP A O 1
ATOM 1276 N N . GLU A 1 166 ? 14.375 10.539 -8.719 1 93.25 166 GLU A N 1
ATOM 1277 C CA . GLU A 1 166 ? 13.219 11.227 -8.156 1 93.25 166 GLU A CA 1
ATOM 1278 C C . GLU A 1 166 ? 13.305 12.734 -8.383 1 93.25 166 GLU A C 1
ATOM 1280 O O . GLU A 1 166 ? 14.391 13.312 -8.336 1 93.25 166 GLU A O 1
ATOM 1285 N N . VAL A 1 167 ? 12.188 13.336 -8.688 1 94.06 167 VAL A N 1
ATOM 1286 C CA . VAL A 1 167 ? 12.156 14.766 -8.969 1 94.06 167 VAL A CA 1
ATOM 1287 C C . VAL A 1 167 ? 11.039 15.43 -8.164 1 94.06 167 VAL A C 1
ATOM 1289 O O . VAL A 1 167 ? 10.156 14.742 -7.648 1 94.06 167 VAL A O 1
ATOM 1292 N N . LEU A 1 168 ? 11.195 16.703 -8.047 1 96.56 168 LEU A N 1
ATOM 1293 C CA . LEU A 1 168 ? 10.195 17.5 -7.332 1 96.56 168 LEU A CA 1
ATOM 1294 C C . LEU A 1 168 ? 9.031 17.859 -8.258 1 96.56 168 LEU A C 1
ATOM 1296 O O . LEU A 1 168 ? 9.242 18.344 -9.367 1 96.56 168 LEU A O 1
ATOM 1300 N N . MET A 1 169 ? 7.824 17.562 -7.738 1 96.56 169 MET A N 1
ATOM 1301 C CA . MET A 1 169 ? 6.609 17.781 -8.516 1 96.56 169 MET A CA 1
ATOM 1302 C C . MET A 1 169 ? 5.559 18.516 -7.691 1 96.56 169 MET A C 1
ATOM 1304 O O . MET A 1 169 ? 5.578 18.469 -6.461 1 96.56 169 MET A O 1
ATOM 1308 N N . THR A 1 170 ? 4.719 19.188 -8.391 1 96.94 170 THR A N 1
ATOM 1309 C CA . THR A 1 170 ? 3.551 19.828 -7.793 1 96.94 170 THR A CA 1
ATOM 1310 C C . THR A 1 170 ? 2.406 19.906 -8.805 1 96.94 170 THR A C 1
ATOM 1312 O O . THR A 1 170 ? 2.504 19.359 -9.906 1 96.94 170 THR A O 1
ATOM 1315 N N . SER A 1 171 ? 1.295 20.406 -8.344 1 96.38 171 SER A N 1
ATOM 1316 C CA . SER A 1 171 ? 0.165 20.625 -9.242 1 96.38 171 SER A CA 1
ATOM 1317 C C . SER A 1 171 ? 0.149 22.047 -9.789 1 96.38 171 SER A C 1
ATOM 1319 O O . SER A 1 171 ? 0.614 22.984 -9.117 1 96.38 171 SER A O 1
ATOM 1321 N N . PRO A 1 172 ? -0.351 22.219 -11.023 1 96.12 172 PRO A N 1
ATOM 1322 C CA . PRO A 1 172 ? -0.533 23.578 -11.523 1 96.12 172 PRO A CA 1
ATOM 1323 C C . PRO A 1 172 ? -1.381 24.438 -10.594 1 96.12 172 PRO A C 1
ATOM 1325 O O . PRO A 1 172 ? -1.112 25.641 -10.43 1 96.12 172 PRO A O 1
ATOM 1328 N N . ASP A 1 173 ? -2.312 23.875 -9.992 1 92.88 173 ASP A N 1
ATOM 1329 C CA . ASP A 1 173 ? -3.193 24.594 -9.078 1 92.88 173 ASP A CA 1
ATOM 1330 C C . ASP A 1 173 ? -2.414 25.156 -7.887 1 92.88 173 ASP A C 1
ATOM 1332 O O . ASP A 1 173 ? -2.711 26.25 -7.402 1 92.88 173 ASP A O 1
ATOM 1336 N N . TYR A 1 174 ? -1.494 24.422 -7.43 1 94 174 TYR A N 1
ATOM 1337 C CA . TYR A 1 174 ? -0.675 24.875 -6.316 1 94 174 TYR A CA 1
ATOM 1338 C C . TYR A 1 174 ? 0.121 26.109 -6.699 1 94 174 TYR A C 1
ATOM 1340 O O . TYR A 1 174 ? 0.34 27 -5.871 1 94 174 TYR A O 1
ATOM 1348 N N . LEU A 1 175 ? 0.51 26.188 -7.938 1 94.75 175 LEU A N 1
ATOM 1349 C CA . LEU A 1 175 ? 1.391 27.266 -8.398 1 94.75 175 LEU A CA 1
ATOM 1350 C C . LEU A 1 175 ? 0.583 28.484 -8.844 1 94.75 175 LEU A C 1
ATOM 1352 O O . LEU A 1 175 ? 1.149 29.547 -9.109 1 94.75 175 LEU A O 1
ATOM 1356 N N . LYS A 1 176 ? -0.661 28.328 -8.984 1 92 176 LYS A N 1
ATOM 1357 C CA . LYS A 1 176 ? -1.484 29.438 -9.469 1 92 176 LYS A CA 1
ATOM 1358 C C . LYS A 1 176 ? -1.264 30.688 -8.641 1 92 176 LYS A C 1
ATOM 1360 O O . LYS A 1 176 ? -1.125 31.781 -9.195 1 92 176 LYS A O 1
ATOM 1365 N N . ASP A 1 177 ? -1.223 30.562 -7.359 1 85.75 177 ASP A N 1
ATOM 1366 C CA . ASP A 1 177 ? -1.088 31.734 -6.512 1 85.75 177 ASP A CA 1
ATOM 1367 C C . ASP A 1 177 ? 0.235 31.719 -5.75 1 85.75 177 ASP A C 1
ATOM 1369 O O . ASP A 1 177 ? 0.42 32.469 -4.797 1 85.75 177 ASP A O 1
ATOM 1373 N N . ARG A 1 178 ? 1.15 30.812 -6.148 1 91.19 178 ARG A N 1
ATOM 1374 C CA . ARG A 1 178 ? 2.451 30.656 -5.508 1 91.19 178 ARG A CA 1
ATOM 1375 C C . ARG A 1 178 ? 3.562 30.531 -6.543 1 91.19 178 ARG A C 1
ATOM 1377 O O . ARG A 1 178 ? 3.564 29.594 -7.344 1 91.19 178 ARG A O 1
ATOM 1384 N N . PRO A 1 179 ? 4.438 31.5 -6.523 1 92.81 179 PRO A N 1
ATOM 1385 C CA . PRO A 1 179 ? 5.543 31.344 -7.477 1 92.81 179 PRO A CA 1
ATOM 1386 C C . PRO A 1 179 ? 6.324 30.047 -7.27 1 92.81 179 PRO A C 1
ATOM 1388 O O . PRO A 1 179 ? 6.539 29.641 -6.129 1 92.81 179 PRO A O 1
ATOM 1391 N N . ALA A 1 180 ? 6.711 29.453 -8.344 1 95.38 180 ALA A N 1
ATOM 1392 C CA . ALA A 1 180 ? 7.512 28.234 -8.273 1 95.38 180 ALA A CA 1
ATOM 1393 C C . ALA A 1 180 ? 8.867 28.5 -7.617 1 95.38 180 ALA A C 1
ATOM 1395 O O . ALA A 1 180 ? 9.461 29.562 -7.82 1 95.38 180 ALA A O 1
ATOM 1396 N N . PRO A 1 181 ? 9.312 27.516 -6.84 1 95.75 181 PRO A N 1
ATOM 1397 C CA . PRO A 1 181 ? 10.656 27.688 -6.285 1 95.75 181 PRO A CA 1
ATOM 1398 C C . PRO A 1 181 ? 11.742 27.719 -7.363 1 95.75 181 PRO A C 1
ATOM 1400 O O . PRO A 1 181 ? 11.688 26.938 -8.32 1 95.75 181 PRO A O 1
ATOM 1403 N N . GLN A 1 182 ? 12.695 28.578 -7.168 1 94.06 182 GLN A N 1
ATOM 1404 C CA . GLN A 1 182 ? 13.773 28.703 -8.141 1 94.06 182 GLN A CA 1
ATOM 1405 C C . GLN A 1 182 ? 15.047 28.031 -7.641 1 94.06 182 GLN A C 1
ATOM 1407 O O . GLN A 1 182 ? 15.969 27.781 -8.422 1 94.06 182 GLN A O 1
ATOM 1412 N N . SER A 1 183 ? 15.133 27.812 -6.387 1 93.81 183 SER A N 1
ATOM 1413 C CA . SER A 1 183 ? 16.234 27.109 -5.754 1 93.81 183 SER A CA 1
ATOM 1414 C C . SER A 1 183 ? 15.742 26.203 -4.625 1 93.81 183 SER A C 1
ATOM 1416 O O . SER A 1 183 ? 14.648 26.406 -4.102 1 93.81 183 SER A O 1
ATOM 1418 N N . PRO A 1 184 ? 16.531 25.203 -4.277 1 94.38 184 PRO A N 1
ATOM 1419 C CA . PRO A 1 184 ? 16.109 24.297 -3.207 1 94.38 184 PRO A CA 1
ATOM 1420 C C . PRO A 1 184 ? 15.836 25.016 -1.894 1 94.38 184 PRO A C 1
ATOM 1422 O O . PRO A 1 184 ? 14.953 24.609 -1.132 1 94.38 184 PRO A O 1
ATOM 1425 N N . ASP A 1 185 ? 16.484 26.094 -1.643 1 91.06 185 ASP A N 1
ATOM 1426 C CA . ASP A 1 185 ? 16.297 26.844 -0.404 1 91.06 185 ASP A CA 1
ATOM 1427 C C . ASP A 1 185 ? 14.891 27.422 -0.326 1 91.06 185 ASP A C 1
ATOM 1429 O O . ASP A 1 185 ? 14.336 27.578 0.765 1 91.06 185 ASP A O 1
ATOM 1433 N N . GLU A 1 186 ? 14.297 27.734 -1.441 1 93.81 186 GLU A N 1
ATOM 1434 C CA . GLU A 1 186 ? 12.977 28.344 -1.499 1 93.81 186 GLU A CA 1
ATOM 1435 C C . GLU A 1 186 ? 11.883 27.344 -1.137 1 93.81 186 GLU A C 1
ATOM 1437 O O . GLU A 1 186 ? 10.734 27.719 -0.907 1 93.81 186 GLU A O 1
ATOM 1442 N N . LEU A 1 187 ? 12.25 26.031 -1.043 1 93.94 187 LEU A N 1
ATOM 1443 C CA . LEU A 1 187 ? 11.289 25.016 -0.641 1 93.94 187 LEU A CA 1
ATOM 1444 C C . LEU A 1 187 ? 10.781 25.281 0.771 1 93.94 187 LEU A C 1
ATOM 1446 O O . LEU A 1 187 ? 9.68 24.844 1.127 1 93.94 187 LEU A O 1
ATOM 1450 N N . THR A 1 188 ? 11.531 25.984 1.559 1 89.38 188 THR A N 1
ATOM 1451 C CA . THR A 1 188 ? 11.148 26.297 2.932 1 89.38 188 THR A CA 1
ATOM 1452 C C . THR A 1 188 ? 9.922 27.203 2.957 1 89.38 188 THR A C 1
ATOM 1454 O O . THR A 1 188 ? 9.188 27.25 3.951 1 89.38 188 THR A O 1
ATOM 1457 N N . ASN A 1 189 ? 9.672 27.891 1.835 1 90.19 189 ASN A N 1
ATOM 1458 C CA . ASN A 1 189 ? 8.531 28.797 1.727 1 90.19 189 ASN A CA 1
ATOM 1459 C C . ASN A 1 189 ? 7.312 28.094 1.133 1 90.19 189 ASN A C 1
ATOM 1461 O O . ASN A 1 189 ? 6.293 28.734 0.865 1 90.19 189 ASN A O 1
ATOM 1465 N N . HIS A 1 190 ? 7.469 26.828 0.899 1 93.44 190 HIS A N 1
ATOM 1466 C CA . HIS A 1 190 ? 6.398 26.078 0.26 1 93.44 190 HIS A CA 1
ATOM 1467 C C . HIS A 1 190 ? 5.91 24.938 1.164 1 93.44 190 HIS A C 1
ATOM 1469 O O . HIS A 1 190 ? 6.609 24.547 2.098 1 93.44 190 HIS A O 1
ATOM 1475 N N . TRP A 1 191 ? 4.664 24.578 0.916 1 92.38 191 TRP A N 1
ATOM 1476 C CA . TRP A 1 191 ? 4.184 23.344 1.53 1 92.38 191 TRP A CA 1
ATOM 1477 C C . TRP A 1 191 ? 4.855 22.125 0.909 1 92.38 191 TRP A C 1
ATOM 1479 O O . TRP A 1 191 ? 4.918 22 -0.317 1 92.38 191 TRP A O 1
ATOM 1489 N N . CYS A 1 192 ? 5.367 21.281 1.818 1 94.38 192 CYS A N 1
ATOM 1490 C CA . CYS A 1 192 ? 6.043 20.078 1.318 1 94.38 192 CYS A CA 1
ATOM 1491 C C . CYS A 1 192 ? 5.363 18.812 1.831 1 94.38 192 CYS A C 1
ATOM 1493 O O . CYS A 1 192 ? 4.969 18.75 2.996 1 94.38 192 CYS A O 1
ATOM 1495 N N . VAL A 1 193 ? 5.145 17.938 0.913 1 94.31 193 VAL A N 1
ATOM 1496 C CA . VAL A 1 193 ? 4.613 16.609 1.193 1 94.31 193 VAL A CA 1
ATOM 1497 C C . VAL A 1 193 ? 5.762 15.602 1.295 1 94.31 193 VAL A C 1
ATOM 1499 O O . VAL A 1 193 ? 6.508 15.406 0.333 1 94.31 193 VAL A O 1
ATOM 1502 N N . ARG A 1 194 ? 5.777 14.977 2.461 1 93.94 194 ARG A N 1
ATOM 1503 C CA . ARG A 1 194 ? 6.996 14.234 2.756 1 93.94 194 ARG A CA 1
ATOM 1504 C C . ARG A 1 194 ? 6.691 12.766 3.053 1 93.94 194 ARG A C 1
ATOM 1506 O O . ARG A 1 194 ? 5.621 12.445 3.572 1 93.94 194 ARG A O 1
ATOM 1513 N N . LEU A 1 195 ? 7.695 11.961 2.732 1 92.38 195 LEU A N 1
ATOM 1514 C CA . LEU A 1 195 ? 7.57 10.523 2.93 1 92.38 195 LEU A CA 1
ATOM 1515 C C . LEU A 1 195 ? 8.195 10.102 4.254 1 92.38 195 LEU A C 1
ATOM 1517 O O . LEU A 1 195 ? 9.328 10.484 4.559 1 92.38 195 LEU A O 1
ATOM 1521 N N . ARG A 1 196 ? 7.441 9.398 4.996 1 88.69 196 ARG A N 1
ATOM 1522 C CA . ARG A 1 196 ? 8 8.758 6.184 1 88.69 196 ARG A CA 1
ATOM 1523 C C . ARG A 1 196 ? 8.508 7.359 5.855 1 88.69 196 ARG A C 1
ATOM 1525 O O . ARG A 1 196 ? 7.77 6.535 5.312 1 88.69 196 ARG A O 1
ATOM 1532 N N . SER A 1 197 ? 9.719 7.16 6.238 1 78.88 197 SER A N 1
ATOM 1533 C CA . SER A 1 197 ? 10.328 5.852 6 1 78.88 197 SER A CA 1
ATOM 1534 C C . SER A 1 197 ? 9.758 4.801 6.945 1 78.88 197 SER A C 1
ATOM 1536 O O . SER A 1 197 ? 9.68 5.023 8.156 1 78.88 197 SER A O 1
ATOM 1538 N N . SER A 1 198 ? 9.375 3.691 6.328 1 70.06 198 SER A N 1
ATOM 1539 C CA . SER A 1 198 ? 8.875 2.592 7.148 1 70.06 198 SER A CA 1
ATOM 1540 C C . SER A 1 198 ? 10.023 1.868 7.852 1 70.06 198 SER A C 1
ATOM 1542 O O . SER A 1 198 ? 9.797 1.112 8.797 1 70.06 198 SER A O 1
ATOM 1544 N N . TRP A 1 199 ? 11.172 2.107 7.355 1 64.75 199 TRP A N 1
ATOM 1545 C CA . TRP A 1 199 ? 12.352 1.428 7.895 1 64.75 199 TRP A CA 1
ATOM 1546 C C . TRP A 1 199 ? 12.672 1.935 9.297 1 64.75 199 TRP A C 1
ATOM 1548 O O . TRP A 1 199 ? 12.875 1.142 10.219 1 64.75 199 TRP A O 1
ATOM 1558 N N . ASP A 1 200 ? 12.703 3.213 9.398 1 64.19 200 ASP A N 1
ATOM 1559 C CA . ASP A 1 200 ? 13.141 3.77 10.68 1 64.19 200 ASP A CA 1
ATOM 1560 C C . ASP A 1 200 ? 12.109 4.75 11.234 1 64.19 200 ASP A C 1
ATOM 1562 O O . ASP A 1 200 ? 12.289 5.305 12.312 1 64.19 200 ASP A O 1
ATOM 1566 N N . GLY A 1 201 ? 11.109 4.887 10.5 1 75.5 201 GLY A N 1
ATOM 1567 C CA . GLY A 1 201 ? 10.031 5.73 10.977 1 75.5 201 GLY A CA 1
ATOM 1568 C C . GLY A 1 201 ? 10.312 7.211 10.82 1 75.5 201 GLY A C 1
ATOM 1569 O O . GLY A 1 201 ? 9.5 8.047 11.211 1 75.5 201 GLY A O 1
ATOM 1570 N N . THR A 1 202 ? 11.391 7.543 10.219 1 79.44 202 THR A N 1
ATOM 1571 C CA . THR A 1 202 ? 11.758 8.945 10.062 1 79.44 202 THR A CA 1
ATOM 1572 C C . THR A 1 202 ? 11.219 9.5 8.742 1 79.44 202 THR A C 1
ATOM 1574 O O . THR A 1 202 ? 10.891 8.742 7.832 1 79.44 202 THR A O 1
ATOM 1577 N N . VAL A 1 203 ? 11.008 10.836 8.828 1 87.25 203 VAL A N 1
ATOM 1578 C CA . VAL A 1 203 ? 10.68 11.5 7.566 1 87.25 203 VAL A CA 1
ATOM 1579 C C . VAL A 1 203 ? 11.922 11.531 6.668 1 87.25 203 VAL A C 1
ATOM 1581 O O . VAL A 1 203 ? 12.969 12.039 7.07 1 87.25 203 VAL A O 1
ATOM 1584 N N . ARG A 1 204 ? 11.828 11.008 5.531 1 85.94 204 ARG A N 1
ATOM 1585 C CA . ARG A 1 204 ? 12.945 10.891 4.609 1 85.94 204 ARG A CA 1
ATOM 1586 C C . ARG A 1 204 ? 13.477 12.273 4.215 1 85.94 204 ARG A C 1
ATOM 1588 O O . ARG A 1 204 ? 12.711 13.125 3.756 1 85.94 204 ARG A O 1
ATOM 1595 N N . PRO A 1 205 ? 14.758 12.414 4.395 1 86.56 205 PRO A N 1
ATOM 1596 C CA . PRO A 1 205 ? 15.328 13.68 3.93 1 86.56 205 PRO A CA 1
ATOM 1597 C C . PRO A 1 205 ? 15.352 13.797 2.408 1 86.56 205 PRO A C 1
ATOM 1599 O O . PRO A 1 205 ? 15.492 12.789 1.711 1 86.56 205 PRO A O 1
ATOM 1602 N N . TRP A 1 206 ? 15.148 15.016 2.006 1 92.75 206 TRP A N 1
ATOM 1603 C CA . TRP A 1 206 ? 15.312 15.281 0.58 1 92.75 206 TRP A CA 1
ATOM 1604 C C . TRP A 1 206 ? 16.75 15.656 0.254 1 92.75 206 TRP A C 1
ATOM 1606 O O . TRP A 1 206 ? 17.219 16.719 0.643 1 92.75 206 TRP A O 1
ATOM 1616 N N . THR A 1 207 ? 17.469 14.766 -0.385 1 92.31 207 THR A N 1
ATOM 1617 C CA . THR A 1 207 ? 18.797 15.047 -0.906 1 92.31 207 THR A CA 1
ATOM 1618 C C . THR A 1 207 ? 18.75 15.328 -2.404 1 92.31 207 THR A C 1
ATOM 1620 O O . THR A 1 207 ? 18.516 14.414 -3.205 1 92.31 207 THR A O 1
ATOM 1623 N N . LEU A 1 208 ? 18.984 16.578 -2.725 1 95.25 208 LEU A N 1
ATOM 1624 C CA . LEU A 1 208 ? 18.891 17.016 -4.113 1 95.25 208 LEU A CA 1
ATOM 1625 C C . LEU A 1 208 ? 20.266 17.281 -4.699 1 95.25 208 LEU A C 1
ATOM 1627 O O . LEU A 1 208 ? 21.141 17.828 -4.02 1 95.25 208 LEU A O 1
ATOM 1631 N N . THR A 1 209 ? 20.422 16.797 -5.895 1 95.06 209 THR A N 1
ATOM 1632 C CA . THR A 1 209 ? 21.688 16.984 -6.586 1 95.06 209 THR A CA 1
ATOM 1633 C C . THR A 1 209 ? 21.484 17.688 -7.926 1 95.06 209 THR A C 1
ATOM 1635 O O . THR A 1 209 ? 20.469 17.484 -8.586 1 95.06 209 THR A O 1
ATOM 1638 N N . ASN A 1 210 ? 22.312 18.562 -8.25 1 93.88 210 ASN A N 1
ATOM 1639 C CA . ASN A 1 210 ? 22.422 19.234 -9.539 1 93.88 210 ASN A CA 1
ATOM 1640 C C . ASN A 1 210 ? 23.875 19.328 -9.992 1 93.88 210 ASN A C 1
ATOM 1642 O O . ASN A 1 210 ? 24.625 20.188 -9.523 1 93.88 210 ASN A O 1
ATOM 1646 N N . ARG A 1 211 ? 24.188 18.5 -10.984 1 88.12 211 ARG A N 1
ATOM 1647 C CA . ARG A 1 211 ? 25.578 18.438 -11.422 1 88.12 211 ARG A CA 1
ATOM 1648 C C . ARG A 1 211 ? 26.516 18.266 -10.234 1 88.12 211 ARG A C 1
ATOM 1650 O O . ARG A 1 211 ? 26.438 17.266 -9.516 1 88.12 211 ARG A O 1
ATOM 1657 N N . ASP A 1 212 ? 27.219 19.281 -9.867 1 87 212 ASP A N 1
ATOM 1658 C CA . ASP A 1 212 ? 28.219 19.109 -8.828 1 87 212 ASP A CA 1
ATOM 1659 C C . ASP A 1 212 ? 27.719 19.625 -7.484 1 87 212 ASP A C 1
ATOM 1661 O O . ASP A 1 212 ? 28.438 19.562 -6.48 1 87 212 ASP A O 1
ATOM 1665 N N . ALA A 1 213 ? 26.516 20.016 -7.516 1 91.81 213 ALA A N 1
ATOM 1666 C CA . ALA A 1 213 ? 25.969 20.547 -6.27 1 91.81 213 ALA A CA 1
ATOM 1667 C C . ALA A 1 213 ? 25.062 19.531 -5.578 1 91.81 213 ALA A C 1
ATOM 1669 O O . ALA A 1 213 ? 24.328 18.797 -6.242 1 91.81 213 ALA A O 1
ATOM 1670 N N . LYS A 1 214 ? 25.203 19.422 -4.242 1 93 214 LYS A N 1
ATOM 1671 C CA . LYS A 1 214 ? 24.359 18.578 -3.4 1 93 214 LYS A CA 1
ATOM 1672 C C . LYS A 1 214 ? 23.781 19.375 -2.232 1 93 214 LYS A C 1
ATOM 1674 O O . LYS A 1 214 ? 24.516 20.078 -1.535 1 93 214 LYS A O 1
ATOM 1679 N N . VAL A 1 215 ? 22.422 19.312 -2.115 1 91.75 215 VAL A N 1
ATOM 1680 C CA . VAL A 1 215 ? 21.75 20.062 -1.054 1 91.75 215 VAL A CA 1
ATOM 1681 C C . VAL A 1 215 ? 20.781 19.141 -0.311 1 91.75 215 VAL A C 1
ATOM 1683 O O . VAL A 1 215 ? 20.094 18.328 -0.928 1 91.75 215 VAL A O 1
ATOM 1686 N N . GLU A 1 216 ? 20.844 19.172 0.967 1 89.12 216 GLU A N 1
ATOM 1687 C CA . GLU A 1 216 ? 19.844 18.516 1.801 1 89.12 216 GLU A CA 1
ATOM 1688 C C . GLU A 1 216 ? 18.859 19.531 2.379 1 89.12 216 GLU A C 1
ATOM 1690 O O . GLU A 1 216 ? 19.266 20.453 3.107 1 89.12 216 GLU A O 1
ATOM 1695 N N . THR A 1 217 ? 17.656 19.406 1.996 1 81.5 217 THR A N 1
ATOM 1696 C CA . THR A 1 217 ? 16.656 20.375 2.408 1 81.5 217 THR A CA 1
ATOM 1697 C C . THR A 1 217 ? 15.891 19.891 3.633 1 81.5 217 THR A C 1
ATOM 1699 O O . THR A 1 217 ? 15.609 18.703 3.762 1 81.5 217 THR A O 1
ATOM 1702 N N . THR A 1 218 ? 15.836 20.75 4.594 1 73 218 THR A N 1
ATOM 1703 C CA . THR A 1 218 ? 14.969 20.5 5.742 1 73 218 THR A CA 1
ATOM 1704 C C . THR A 1 218 ? 13.719 21.359 5.68 1 73 218 THR A C 1
ATOM 1706 O O . THR A 1 218 ? 13.805 22.594 5.703 1 73 218 THR A O 1
ATOM 1709 N N . THR A 1 219 ? 12.758 20.891 5.156 1 74.81 219 THR A N 1
ATOM 1710 C CA . THR A 1 219 ? 11.508 21.625 5.082 1 74.81 219 THR A CA 1
ATOM 1711 C C . THR A 1 219 ? 10.5 21.094 6.102 1 74.81 219 THR A C 1
ATOM 1713 O O . THR A 1 219 ? 10.617 19.969 6.562 1 74.81 219 THR A O 1
ATOM 1716 N N . ALA A 1 220 ? 9.719 22.109 6.539 1 76.19 220 ALA A N 1
ATOM 1717 C CA . ALA A 1 220 ? 8.57 21.625 7.309 1 76.19 220 ALA A CA 1
ATOM 1718 C C . ALA A 1 220 ? 7.668 20.734 6.461 1 76.19 220 ALA A C 1
ATOM 1720 O O . ALA A 1 220 ? 7.68 20.828 5.23 1 76.19 220 ALA A O 1
ATOM 1721 N N . ALA A 1 221 ? 7.102 19.781 7.199 1 76.75 221 ALA A N 1
ATOM 1722 C CA . ALA A 1 221 ? 6.172 18.875 6.512 1 76.75 221 ALA A CA 1
ATOM 1723 C C . ALA A 1 221 ? 4.727 19.266 6.797 1 76.75 221 ALA A C 1
ATOM 1725 O O . ALA A 1 221 ? 4.297 19.297 7.953 1 76.75 221 ALA A O 1
ATOM 1726 N N . HIS A 1 222 ? 4.105 19.625 5.676 1 85.56 222 HIS A N 1
ATOM 1727 C CA . HIS A 1 222 ? 2.676 19.906 5.754 1 85.56 222 HIS A CA 1
ATOM 1728 C C . HIS A 1 222 ? 1.854 18.625 5.758 1 85.56 222 HIS A C 1
ATOM 1730 O O . HIS A 1 222 ? 0.793 18.562 6.383 1 85.56 222 HIS A O 1
ATOM 1736 N N . PHE A 1 223 ? 2.352 17.719 5.055 1 93.81 223 PHE A N 1
ATOM 1737 C CA . PHE A 1 223 ? 1.748 16.391 4.965 1 93.81 223 PHE A CA 1
ATOM 1738 C C . PHE A 1 223 ? 2.82 15.305 4.938 1 93.81 223 PHE A C 1
ATOM 1740 O O . PHE A 1 223 ? 3.803 15.414 4.203 1 93.81 223 PHE A O 1
ATOM 1747 N N . VAL A 1 224 ? 2.594 14.336 5.828 1 93.94 224 VAL A N 1
ATOM 1748 C CA . VAL A 1 224 ? 3.514 13.203 5.879 1 93.94 224 VAL A CA 1
ATOM 1749 C C . VAL A 1 224 ? 2.736 11.898 5.73 1 93.94 224 VAL A C 1
ATOM 1751 O O . VAL A 1 224 ? 1.672 11.734 6.332 1 93.94 224 VAL A O 1
ATOM 1754 N N . ALA A 1 225 ? 3.236 11.047 4.891 1 94.06 225 ALA A N 1
ATOM 1755 C CA . ALA A 1 225 ? 2.676 9.703 4.754 1 94.06 225 ALA A CA 1
ATOM 1756 C C . ALA A 1 225 ? 3.771 8.68 4.48 1 94.06 225 ALA A C 1
ATOM 1758 O O . ALA A 1 225 ? 4.891 9.039 4.105 1 94.06 225 ALA A O 1
ATOM 1759 N N . ASN A 1 226 ? 3.451 7.434 4.688 1 90.44 226 ASN A N 1
ATOM 1760 C CA . ASN A 1 226 ? 4.414 6.371 4.434 1 90.44 226 ASN A CA 1
ATOM 1761 C C . ASN A 1 226 ? 4.117 5.641 3.129 1 90.44 226 ASN A C 1
ATOM 1763 O O . ASN A 1 226 ? 4.512 4.488 2.951 1 90.44 226 ASN A O 1
ATOM 1767 N N . ASP A 1 227 ? 3.445 6.258 2.291 1 91.25 227 ASP A N 1
ATOM 1768 C CA . ASP A 1 227 ? 3.041 5.688 1.011 1 91.25 227 ASP A CA 1
ATOM 1769 C C . ASP A 1 227 ? 3.197 6.703 -0.119 1 91.25 227 ASP A C 1
ATOM 1771 O O . ASP A 1 227 ? 2.541 7.746 -0.117 1 91.25 227 ASP A O 1
ATOM 1775 N N . LEU A 1 228 ? 3.957 6.316 -1.125 1 90.94 228 LEU A N 1
ATOM 1776 C CA . LEU A 1 228 ? 4.297 7.25 -2.195 1 90.94 228 LEU A CA 1
ATOM 1777 C C . LEU A 1 228 ? 3.08 7.543 -3.066 1 90.94 228 LEU A C 1
ATOM 1779 O O . LEU A 1 228 ? 2.951 8.648 -3.604 1 90.94 228 LEU A O 1
ATOM 1783 N N . ARG A 1 229 ? 2.232 6.637 -3.227 1 88.69 229 ARG A N 1
ATOM 1784 C CA . ARG A 1 229 ? 1.045 6.867 -4.043 1 88.69 229 ARG A CA 1
ATOM 1785 C C . ARG A 1 229 ? 0.119 7.887 -3.393 1 88.69 229 ARG A C 1
ATOM 1787 O O . ARG A 1 229 ? -0.497 8.703 -4.082 1 88.69 229 ARG A O 1
ATOM 1794 N N . VAL A 1 230 ? -0.007 7.719 -2.133 1 91.94 230 VAL A N 1
ATOM 1795 C CA . VAL A 1 230 ? -0.812 8.68 -1.389 1 91.94 230 VAL A CA 1
ATOM 1796 C C . VAL A 1 230 ? -0.19 10.07 -1.505 1 91.94 230 VAL A C 1
ATOM 1798 O O . VAL A 1 230 ? -0.901 11.062 -1.684 1 91.94 230 VAL A O 1
ATOM 1801 N N . LEU A 1 231 ? 1.081 10.109 -1.416 1 93.75 231 LEU A N 1
ATOM 1802 C CA . LEU A 1 231 ? 1.769 11.383 -1.563 1 93.75 231 LEU A CA 1
ATOM 1803 C C . LEU A 1 231 ? 1.521 11.977 -2.945 1 93.75 231 LEU A C 1
ATOM 1805 O O . LEU A 1 231 ? 1.24 13.172 -3.072 1 93.75 231 LEU A O 1
ATOM 1809 N N . ALA A 1 232 ? 1.617 11.164 -3.912 1 93.25 232 ALA A N 1
ATOM 1810 C CA . ALA A 1 232 ? 1.394 11.617 -5.281 1 93.25 232 ALA A CA 1
ATOM 1811 C C . ALA A 1 232 ? -0.015 12.188 -5.445 1 93.25 232 ALA A C 1
ATOM 1813 O O . ALA A 1 232 ? -0.201 13.234 -6.062 1 93.25 232 ALA A O 1
ATOM 1814 N N . SER A 1 233 ? -0.949 11.523 -4.902 1 91.62 233 SER A N 1
ATOM 1815 C CA . SER A 1 233 ? -2.336 11.977 -4.988 1 91.62 233 SER A CA 1
ATOM 1816 C C . SER A 1 233 ? -2.527 13.312 -4.277 1 91.62 233 SER A C 1
ATOM 1818 O O . SER A 1 233 ? -3.25 14.18 -4.77 1 91.62 233 SER A O 1
ATOM 1820 N N . ALA A 1 234 ? -1.895 13.406 -3.146 1 93.5 234 ALA A N 1
ATOM 1821 C CA . ALA A 1 234 ? -1.983 14.656 -2.395 1 93.5 234 ALA A CA 1
ATOM 1822 C C . ALA A 1 234 ? -1.4 15.82 -3.191 1 93.5 234 ALA A C 1
ATOM 1824 O O . ALA A 1 234 ? -1.981 16.906 -3.23 1 93.5 234 ALA A O 1
ATOM 1825 N N . VAL A 1 235 ? -0.306 15.586 -3.816 1 95.44 235 VAL A N 1
ATOM 1826 C CA . VAL A 1 235 ? 0.348 16.609 -4.617 1 95.44 235 VAL A CA 1
ATOM 1827 C C . VAL A 1 235 ? -0.53 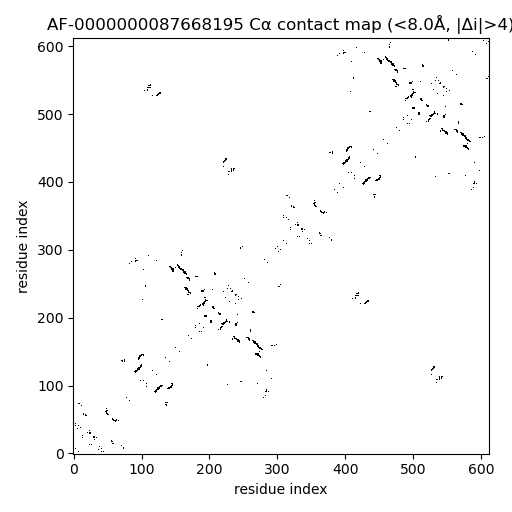16.969 -5.816 1 95.44 235 VAL A C 1
ATOM 1829 O O . VAL A 1 235 ? -0.705 18.156 -6.133 1 95.44 235 VAL A O 1
ATOM 1832 N N . GLN A 1 236 ? -1.062 16 -6.41 1 93.62 236 GLN A N 1
ATOM 1833 C CA . GLN A 1 236 ? -1.953 16.219 -7.547 1 93.62 236 GLN A CA 1
ATOM 1834 C C . GLN A 1 236 ? -3.152 17.078 -7.156 1 93.62 236 GLN A C 1
ATOM 1836 O O . GLN A 1 236 ? -3.635 17.875 -7.957 1 93.62 236 GLN A O 1
ATOM 1841 N N . GLY A 1 237 ? -3.584 16.906 -5.969 1 90.81 237 GLY A N 1
ATOM 1842 C CA . GLY A 1 237 ? -4.73 17.656 -5.469 1 90.81 237 GLY A CA 1
ATOM 1843 C C . GLY A 1 237 ? -4.371 19.047 -4.98 1 90.81 237 GLY A C 1
ATOM 1844 O O . GLY A 1 237 ? -5.215 19.75 -4.414 1 90.81 237 GLY A O 1
ATOM 1845 N N . GLY A 1 238 ? -3.143 19.375 -5.109 1 92.62 238 GLY A N 1
ATOM 1846 C CA . GLY A 1 238 ? -2.711 20.719 -4.742 1 92.62 238 GLY A CA 1
ATOM 1847 C C . GLY A 1 238 ? -2.137 20.797 -3.342 1 92.62 238 GLY A C 1
ATOM 1848 O O . GLY A 1 238 ? -2.047 21.891 -2.764 1 92.62 238 GLY A O 1
ATOM 1849 N N . GLY A 1 239 ? -1.746 19.75 -2.807 1 92.69 239 GLY A N 1
ATOM 1850 C CA . GLY A 1 239 ? -1.33 19.688 -1.414 1 92.69 239 GLY A CA 1
ATOM 1851 C C . GLY A 1 239 ? 0.073 20.219 -1.188 1 92.69 239 GLY A C 1
ATOM 1852 O O . GLY A 1 239 ? 0.509 20.359 -0.044 1 92.69 239 GLY A O 1
ATOM 1853 N N . GLY A 1 240 ? 0.759 20.531 -2.275 1 95.38 240 GLY A N 1
ATOM 1854 C CA . GLY A 1 240 ? 2.113 21.047 -2.127 1 95.38 240 GLY A CA 1
ATOM 1855 C C . GLY A 1 240 ? 3.094 20.422 -3.105 1 95.38 240 GLY A C 1
ATOM 1856 O O . GLY A 1 240 ? 2.707 20.016 -4.203 1 95.38 240 GLY A O 1
ATOM 1857 N N . ILE A 1 241 ? 4.367 20.5 -2.66 1 96.38 241 ILE A N 1
ATOM 1858 C CA . ILE A 1 241 ? 5.461 19.969 -3.467 1 96.38 241 ILE A CA 1
ATOM 1859 C C . ILE A 1 241 ? 5.938 18.641 -2.887 1 96.38 241 ILE A C 1
ATOM 1861 O O . ILE A 1 241 ? 6.098 18.516 -1.672 1 96.38 241 ILE A O 1
ATOM 1865 N N . GLY A 1 242 ? 6.062 17.656 -3.715 1 96.62 242 GLY A N 1
ATOM 1866 C CA . GLY A 1 242 ? 6.539 16.344 -3.291 1 96.62 242 GLY A CA 1
ATOM 1867 C C . GLY A 1 242 ? 7.699 15.836 -4.125 1 96.62 242 GLY A C 1
ATOM 1868 O O . GLY A 1 242 ? 7.902 16.281 -5.258 1 96.62 242 GLY A O 1
ATOM 1869 N N . LEU A 1 243 ? 8.523 14.938 -3.541 1 95.75 243 LEU A N 1
ATOM 1870 C CA . LEU A 1 243 ? 9.633 14.258 -4.199 1 95.75 243 LEU A CA 1
ATOM 1871 C C . LEU A 1 243 ? 9.281 12.805 -4.5 1 95.75 243 LEU A C 1
ATOM 1873 O O . LEU A 1 243 ? 8.992 12.031 -3.584 1 95.75 243 LEU A O 1
ATOM 1877 N N . MET A 1 244 ? 9.289 12.469 -5.742 1 93.31 244 MET A N 1
ATOM 1878 C CA . MET A 1 244 ? 8.891 11.109 -6.098 1 93.31 244 MET A CA 1
ATOM 1879 C C . MET A 1 244 ? 9.492 10.695 -7.438 1 93.31 244 MET A C 1
ATOM 1881 O O . MET A 1 244 ? 9.922 11.547 -8.219 1 93.31 244 MET A O 1
ATOM 1885 N N . PRO A 1 245 ? 9.516 9.344 -7.715 1 91.69 245 PRO A N 1
ATOM 1886 C CA . PRO A 1 245 ? 9.977 8.875 -9.023 1 91.69 245 PRO A CA 1
ATOM 1887 C C . PRO A 1 245 ? 9.055 9.312 -10.164 1 91.69 245 PRO A C 1
ATOM 1889 O O . PRO A 1 245 ? 7.836 9.203 -10.062 1 91.69 245 PRO A O 1
ATOM 1892 N N . LYS A 1 246 ? 9.711 9.734 -11.242 1 88.12 246 LYS A N 1
ATOM 1893 C CA . LYS A 1 246 ? 8.945 10.18 -12.406 1 88.12 246 LYS A CA 1
ATOM 1894 C C . LYS A 1 246 ? 8.055 9.062 -12.945 1 88.12 246 LYS A C 1
ATOM 1896 O O . LYS A 1 246 ? 6.938 9.312 -13.391 1 88.12 246 LYS A O 1
ATOM 1901 N N . VAL A 1 247 ? 8.531 7.914 -12.883 1 85.44 247 VAL A N 1
ATOM 1902 C CA . VAL A 1 247 ? 7.832 6.762 -13.445 1 85.44 247 VAL A CA 1
ATOM 1903 C C . VAL A 1 247 ? 6.52 6.535 -12.703 1 85.44 247 VAL A C 1
ATOM 1905 O O . VAL A 1 247 ? 5.543 6.059 -13.281 1 85.44 247 VAL A O 1
ATOM 1908 N N . LEU A 1 248 ? 6.453 6.898 -11.469 1 86.75 248 LEU A N 1
ATOM 1909 C CA . LEU A 1 248 ? 5.266 6.691 -10.648 1 86.75 248 LEU A CA 1
ATOM 1910 C C . LEU A 1 248 ? 4.129 7.609 -11.094 1 86.75 248 LEU A C 1
ATOM 1912 O O . LEU A 1 248 ? 2.955 7.281 -10.914 1 86.75 248 LEU A O 1
ATOM 1916 N N . VAL A 1 249 ? 4.477 8.734 -11.68 1 87.88 249 VAL A N 1
ATOM 1917 C CA . VAL A 1 249 ? 3.471 9.75 -11.984 1 87.88 249 VAL A CA 1
ATOM 1918 C C . VAL A 1 249 ? 3.518 10.102 -13.469 1 87.88 249 VAL A C 1
ATOM 1920 O O . VAL A 1 249 ? 3.199 11.227 -13.852 1 87.88 249 VAL A O 1
ATOM 1923 N N . LYS A 1 250 ? 3.891 9.203 -14.227 1 84.5 250 LYS A N 1
ATOM 1924 C CA . LYS A 1 250 ? 4.074 9.453 -15.656 1 84.5 250 LYS A CA 1
ATOM 1925 C C . LYS A 1 250 ? 2.771 9.906 -16.312 1 84.5 250 LYS A C 1
ATOM 1927 O O . LYS A 1 250 ? 2.764 10.844 -17.109 1 84.5 250 LYS A O 1
ATOM 1932 N N . ASP A 1 251 ? 1.683 9.305 -15.984 1 82 251 ASP A N 1
ATOM 1933 C CA . ASP A 1 251 ? 0.39 9.633 -16.578 1 82 251 ASP A CA 1
ATOM 1934 C C . ASP A 1 251 ? -0.075 11.023 -16.156 1 82 251 ASP A C 1
ATOM 1936 O O . ASP A 1 251 ? -0.597 11.781 -16.969 1 82 251 ASP A O 1
ATOM 1940 N N . ALA A 1 252 ? 0.138 11.281 -14.914 1 87.88 252 ALA A N 1
ATOM 1941 C CA . ALA A 1 252 ? -0.256 12.594 -14.398 1 87.88 252 ALA A CA 1
ATOM 1942 C C . ALA A 1 252 ? 0.584 13.703 -15.031 1 87.88 252 ALA A C 1
ATOM 1944 O O . ALA A 1 252 ? 0.083 14.805 -15.281 1 87.88 252 ALA A O 1
ATOM 1945 N N . LEU A 1 253 ? 1.801 13.414 -15.289 1 89.06 253 LEU A N 1
ATOM 1946 C CA . LEU A 1 253 ? 2.684 14.367 -15.953 1 89.06 253 LEU A CA 1
ATOM 1947 C C . LEU A 1 253 ? 2.254 14.594 -17.391 1 89.06 253 LEU A C 1
ATOM 1949 O O . LEU A 1 253 ? 2.178 15.734 -17.859 1 89.06 253 LEU A O 1
ATOM 1953 N N . ALA A 1 254 ? 1.908 13.57 -18.016 1 86.75 254 ALA A N 1
ATOM 1954 C CA . ALA A 1 254 ? 1.481 13.633 -19.406 1 86.75 254 ALA A CA 1
ATOM 1955 C C . ALA A 1 254 ? 0.16 14.383 -19.547 1 86.75 254 ALA A C 1
ATOM 1957 O O . ALA A 1 254 ? -0.048 15.117 -20.516 1 86.75 254 ALA A O 1
ATOM 1958 N N . ALA A 1 255 ? -0.627 14.258 -18.578 1 89.12 255 ALA A N 1
ATOM 1959 C CA . ALA A 1 255 ? -1.946 14.883 -18.609 1 89.12 255 ALA A CA 1
ATOM 1960 C C . ALA A 1 255 ? -1.873 16.328 -18.109 1 89.12 255 ALA A C 1
ATOM 1962 O O . ALA A 1 255 ? -2.871 17.047 -18.141 1 89.12 255 ALA A O 1
ATOM 1963 N N . GLY A 1 256 ? -0.752 16.656 -17.609 1 92.25 256 GLY A N 1
ATOM 1964 C CA . GLY A 1 256 ? -0.568 18.016 -17.141 1 92.25 256 GLY A CA 1
ATOM 1965 C C . GLY A 1 256 ? -1.129 18.25 -15.742 1 92.25 256 GLY A C 1
ATOM 1966 O O . GLY A 1 256 ? -1.29 19.391 -15.312 1 92.25 256 GLY A O 1
ATOM 1967 N N . GLU A 1 257 ? -1.405 17.203 -15.109 1 93.25 257 GLU A N 1
ATOM 1968 C CA . GLU A 1 257 ? -1.932 17.281 -13.75 1 93.25 257 GLU A CA 1
ATOM 1969 C C . GLU A 1 257 ? -0.818 17.547 -12.742 1 93.25 257 GLU A C 1
ATOM 1971 O O . GLU A 1 257 ? -1.077 18.031 -11.633 1 93.25 257 GLU A O 1
ATOM 1976 N N . LEU A 1 258 ? 0.339 17.188 -13.125 1 95.81 258 LEU A N 1
ATOM 1977 C CA . LEU A 1 258 ? 1.545 17.469 -12.352 1 95.81 258 LEU A CA 1
ATOM 1978 C C . LEU A 1 258 ? 2.584 18.188 -13.203 1 95.81 258 LEU A C 1
ATOM 1980 O O . LEU A 1 258 ? 2.637 18 -14.422 1 95.81 258 LEU A O 1
ATOM 1984 N N . VAL A 1 259 ? 3.365 19 -12.578 1 96.31 259 VAL A N 1
ATOM 1985 C CA . VAL A 1 259 ? 4.473 19.688 -13.242 1 96.31 259 VAL A CA 1
ATOM 1986 C C . VAL A 1 259 ? 5.734 19.562 -12.391 1 96.31 259 VAL A C 1
ATOM 1988 O O . VAL A 1 259 ? 5.664 19.594 -11.156 1 96.31 259 VAL A O 1
ATOM 1991 N N . GLN A 1 260 ? 6.82 19.406 -13.062 1 95.88 260 GLN A N 1
ATOM 1992 C CA . GLN A 1 260 ? 8.102 19.344 -12.367 1 95.88 260 GLN A CA 1
ATOM 1993 C C . GLN A 1 260 ? 8.586 20.75 -11.992 1 95.88 260 GLN A C 1
ATOM 1995 O O . GLN A 1 260 ? 8.445 21.688 -12.766 1 95.88 260 GLN A O 1
ATOM 2000 N N . VAL A 1 261 ? 9.078 20.891 -10.789 1 96.69 261 VAL A N 1
ATOM 2001 C CA . VAL A 1 261 ? 9.703 22.141 -10.359 1 96.69 261 VAL A CA 1
ATOM 2002 C C . VAL A 1 261 ? 11.172 21.906 -10.039 1 96.69 261 VAL A C 1
ATOM 2004 O O . VAL A 1 261 ? 11.594 20.75 -9.852 1 96.69 261 VAL A O 1
ATOM 2007 N N . LEU A 1 262 ? 11.969 23.031 -10.078 1 95.81 262 LEU A N 1
ATOM 2008 C CA . LEU A 1 262 ? 13.406 22.953 -9.844 1 95.81 262 LEU A CA 1
ATOM 2009 C C . LEU A 1 262 ? 14.07 21.984 -10.812 1 95.81 262 LEU A C 1
ATOM 2011 O O . LEU A 1 262 ? 14.797 21.078 -10.398 1 95.81 262 LEU A O 1
ATOM 2015 N N . GLU A 1 263 ? 13.695 22.297 -12.016 1 93 263 GLU A N 1
ATOM 2016 C CA . GLU A 1 263 ? 14.289 21.484 -13.062 1 93 263 GLU A CA 1
ATOM 2017 C C . GLU A 1 263 ? 15.812 21.453 -12.953 1 93 263 GLU A C 1
ATOM 2019 O O . GLU A 1 263 ? 16.438 22.5 -12.695 1 93 263 GLU A O 1
ATOM 2024 N N . GLY A 1 264 ? 16.438 20.344 -13.148 1 92.19 264 GLY A N 1
ATOM 2025 C CA . GLY A 1 264 ? 17.875 20.172 -13 1 92.19 264 GLY A CA 1
ATOM 2026 C C . GLY A 1 264 ? 18.266 19.578 -11.664 1 92.19 264 GLY A C 1
ATOM 2027 O O . GLY A 1 264 ? 19.375 19.031 -11.523 1 92.19 264 GLY A O 1
ATOM 2028 N N . TRP A 1 265 ? 17.391 19.828 -10.703 1 94.81 265 TRP A N 1
ATOM 2029 C CA . TRP A 1 265 ? 17.609 19.219 -9.398 1 94.81 265 TRP A CA 1
ATOM 2030 C C . TRP A 1 265 ? 16.906 17.875 -9.305 1 94.81 265 TRP A C 1
ATOM 2032 O O . TRP A 1 265 ? 15.727 17.75 -9.641 1 94.81 265 TRP A O 1
ATOM 2042 N N . ASN A 1 2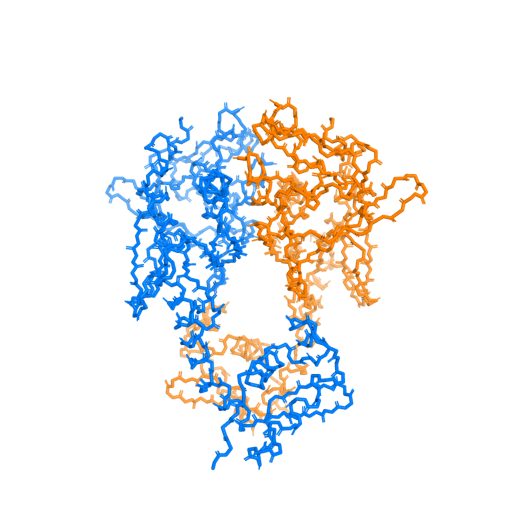66 ? 17.656 16.859 -8.914 1 94.31 266 ASN A N 1
ATOM 2043 C CA . ASN A 1 266 ? 17.094 15.516 -8.781 1 94.31 266 ASN A CA 1
ATOM 2044 C C . ASN A 1 266 ? 17.672 14.773 -7.586 1 94.31 266 ASN A C 1
ATOM 2046 O O . ASN A 1 266 ? 18.609 15.25 -6.953 1 94.31 266 ASN A O 1
ATOM 2050 N N . SER A 1 267 ? 17 13.734 -7.195 1 94 267 SER A N 1
ATOM 2051 C CA . SER A 1 267 ? 17.484 12.789 -6.195 1 94 267 SER A CA 1
ATOM 2052 C C . SER A 1 267 ? 17.688 11.398 -6.797 1 94 267 SER A C 1
ATOM 2054 O O . SER A 1 267 ? 16.719 10.688 -7.062 1 94 267 SER A O 1
ATOM 2056 N N . PRO A 1 268 ? 18.922 10.961 -6.941 1 90.88 268 PRO A N 1
ATOM 2057 C CA . PRO A 1 268 ? 19.188 9.695 -7.617 1 90.88 268 PRO A CA 1
ATOM 2058 C C . PRO A 1 268 ? 18.797 8.484 -6.77 1 90.88 268 PRO A C 1
ATOM 2060 O O . PRO A 1 268 ? 19 8.492 -5.551 1 90.88 268 PRO A O 1
ATOM 2063 N N . VAL A 1 269 ? 18.188 7.566 -7.387 1 90.62 269 VAL A N 1
ATOM 2064 C CA . VAL A 1 269 ? 17.891 6.25 -6.836 1 90.62 269 VAL A CA 1
ATOM 2065 C C . VAL A 1 269 ? 18.734 5.191 -7.551 1 90.62 269 VAL A C 1
ATOM 2067 O O . VAL A 1 269 ? 18.828 5.191 -8.781 1 90.62 269 VAL A O 1
ATOM 2070 N N . SER A 1 270 ? 19.328 4.312 -6.82 1 91.88 270 SER A N 1
ATOM 2071 C CA . SER A 1 270 ? 20.297 3.373 -7.379 1 91.88 270 SER A CA 1
ATOM 2072 C C . SER A 1 270 ? 19.609 2.344 -8.273 1 91.88 270 SER A C 1
ATOM 2074 O O . SER A 1 270 ? 20.25 1.75 -9.148 1 91.88 270 SER A O 1
ATOM 2076 N N . GLY A 1 271 ? 18.344 2.139 -8.008 1 92.06 271 GLY A N 1
ATOM 2077 C CA . GLY A 1 271 ? 17.609 1.172 -8.812 1 92.06 271 GLY A CA 1
ATOM 2078 C C . GLY A 1 271 ? 16.656 0.324 -8 1 92.06 271 GLY A C 1
ATOM 2079 O O . GLY A 1 271 ? 16.312 0.675 -6.867 1 92.06 271 GLY A O 1
ATOM 2080 N N . ILE A 1 272 ? 16.078 -0.603 -8.633 1 93.12 272 ILE A N 1
ATOM 2081 C CA . ILE A 1 272 ? 15.258 -1.619 -7.98 1 93.12 272 ILE A CA 1
ATOM 2082 C C . ILE A 1 272 ? 15.984 -2.959 -8 1 93.12 272 ILE A C 1
ATOM 2084 O O . ILE A 1 272 ? 16.5 -3.377 -9.039 1 93.12 272 ILE A O 1
ATOM 2088 N N . TYR A 1 273 ? 15.961 -3.59 -6.863 1 93.81 273 TYR A N 1
ATOM 2089 C CA . TYR A 1 273 ? 16.781 -4.793 -6.715 1 93.81 273 TYR A CA 1
ATOM 2090 C C . TYR A 1 273 ? 15.93 -5.957 -6.207 1 93.81 273 TYR A C 1
ATOM 2092 O O . TYR A 1 273 ? 15.07 -5.781 -5.34 1 93.81 273 TYR A O 1
ATOM 2100 N N . LEU A 1 274 ? 16.203 -7.047 -6.82 1 95.06 274 LEU A N 1
ATOM 2101 C CA . LEU A 1 274 ? 15.789 -8.32 -6.25 1 95.06 274 LEU A CA 1
ATOM 2102 C C . LEU A 1 274 ? 16.906 -8.93 -5.406 1 95.06 274 LEU A C 1
ATOM 2104 O O . LEU A 1 274 ? 18.062 -8.906 -5.797 1 95.06 274 LEU A O 1
ATOM 2108 N N . PHE A 1 275 ? 16.578 -9.406 -4.195 1 93.38 275 PHE A N 1
ATOM 2109 C CA . PHE A 1 275 ? 17.594 -10 -3.34 1 93.38 275 PHE A CA 1
ATOM 2110 C C . PHE A 1 275 ? 17.094 -11.312 -2.73 1 93.38 275 PHE A C 1
ATOM 2112 O O . PHE A 1 275 ? 15.906 -11.461 -2.461 1 93.38 275 PHE A O 1
ATOM 2119 N N . TYR A 1 276 ? 17.984 -12.227 -2.508 1 91.69 276 TYR A N 1
ATOM 2120 C CA . TYR A 1 276 ? 17.672 -13.523 -1.927 1 91.69 276 TYR A CA 1
ATOM 2121 C C . TYR A 1 276 ? 18.875 -14.094 -1.179 1 91.69 276 TYR A C 1
ATOM 2123 O O . TYR A 1 276 ? 20 -13.656 -1.392 1 91.69 276 TYR A O 1
ATOM 2131 N N . PRO A 1 277 ? 18.562 -14.984 -0.246 1 86.94 277 PRO A N 1
ATOM 2132 C CA . PRO A 1 277 ? 19.656 -15.508 0.581 1 86.94 277 PRO A CA 1
ATOM 2133 C C . PRO A 1 277 ? 20.703 -16.266 -0.231 1 86.94 277 PRO A C 1
ATOM 2135 O O . PRO A 1 277 ? 20.344 -17.062 -1.114 1 86.94 277 PRO A O 1
ATOM 2138 N N . SER A 1 278 ? 21.953 -16.047 0.118 1 83 278 SER A N 1
ATOM 2139 C CA . SER A 1 278 ? 23.062 -16.641 -0.602 1 83 278 SER A CA 1
ATOM 2140 C C . SER A 1 278 ? 23.234 -18.109 -0.242 1 83 278 SER A C 1
ATOM 2142 O O . SER A 1 278 ? 23.719 -18.906 -1.058 1 83 278 SER A O 1
ATOM 2144 N N . ARG A 1 279 ? 22.953 -18.469 0.864 1 67.56 279 ARG A N 1
ATOM 2145 C CA . ARG A 1 279 ? 23.328 -19.766 1.414 1 67.56 279 ARG A CA 1
ATOM 2146 C C . ARG A 1 279 ? 22.344 -20.844 0.97 1 67.56 279 ARG A C 1
ATOM 2148 O O . ARG A 1 279 ? 22.469 -22.016 1.355 1 67.56 279 ARG A O 1
ATOM 2155 N N . ARG A 1 280 ? 21.484 -20.469 0.134 1 62.38 280 ARG A N 1
ATOM 2156 C CA . ARG A 1 280 ? 20.469 -21.453 -0.218 1 62.38 280 ARG A CA 1
ATOM 2157 C C . ARG A 1 280 ? 20.562 -21.828 -1.693 1 62.38 280 ARG A C 1
ATOM 2159 O O . ARG A 1 280 ? 21 -21.031 -2.518 1 62.38 280 ARG A O 1
ATOM 2166 N N . GLN A 1 281 ? 20.453 -23.172 -1.879 1 71.88 281 GLN A N 1
ATOM 2167 C CA . GLN A 1 281 ? 20.172 -23.547 -3.262 1 71.88 281 GLN A CA 1
ATOM 2168 C C . GLN A 1 281 ? 18.969 -22.766 -3.801 1 71.88 281 GLN A C 1
ATOM 2170 O O . GLN A 1 281 ? 17.969 -22.609 -3.105 1 71.88 281 GLN A O 1
ATOM 2175 N N . LEU A 1 282 ? 19.188 -22.281 -4.941 1 79.88 282 LEU A N 1
ATOM 2176 C CA . LEU A 1 282 ? 18.141 -21.484 -5.574 1 79.88 282 LEU A CA 1
ATOM 2177 C C . LEU A 1 282 ? 17 -22.375 -6.043 1 79.88 282 LEU A C 1
ATOM 2179 O O . LEU A 1 282 ? 17.156 -23.156 -6.973 1 79.88 282 LEU A O 1
ATOM 2183 N N . PRO A 1 283 ? 15.898 -22.297 -5.445 1 79.44 283 PRO A N 1
ATOM 2184 C CA . PRO A 1 283 ? 14.75 -23.062 -5.938 1 79.44 283 PRO A CA 1
ATOM 2185 C C . PRO A 1 283 ? 14.422 -22.75 -7.398 1 79.44 283 PRO A C 1
ATOM 2187 O O . PRO A 1 283 ? 14.609 -21.625 -7.855 1 79.44 283 PRO A O 1
ATOM 2190 N N . ALA A 1 284 ? 13.969 -23.766 -8.094 1 82.62 284 ALA A N 1
ATOM 2191 C CA . ALA A 1 284 ? 13.688 -23.656 -9.516 1 82.62 284 ALA A CA 1
ATOM 2192 C C . ALA A 1 284 ? 12.703 -22.531 -9.797 1 82.62 284 ALA A C 1
ATOM 2194 O O . ALA A 1 284 ? 12.875 -21.766 -10.758 1 82.62 284 ALA A O 1
ATOM 2195 N N . ALA A 1 285 ? 11.703 -22.453 -8.977 1 88.75 285 ALA A N 1
ATOM 2196 C CA . ALA A 1 285 ? 10.695 -21.406 -9.156 1 88.75 285 ALA A CA 1
ATOM 2197 C C . ALA A 1 285 ? 11.32 -20.016 -9.047 1 88.75 285 ALA A C 1
ATOM 2199 O O . ALA A 1 285 ? 10.977 -19.109 -9.805 1 88.75 285 ALA A O 1
ATOM 2200 N N . LEU A 1 286 ? 12.234 -19.875 -8.109 1 92.12 286 LEU A N 1
ATOM 2201 C CA . LEU A 1 286 ? 12.906 -18.578 -7.934 1 92.12 286 LEU A CA 1
ATOM 2202 C C . LEU A 1 286 ? 13.828 -18.281 -9.109 1 92.12 286 LEU A C 1
ATOM 2204 O O . LEU A 1 286 ? 13.891 -17.141 -9.578 1 92.12 286 LEU A O 1
ATOM 2208 N N . ASP A 1 287 ? 14.508 -19.25 -9.516 1 90.19 287 ASP A N 1
ATOM 2209 C CA . ASP A 1 287 ? 15.367 -19.078 -10.68 1 90.19 287 ASP A CA 1
ATOM 2210 C C . ASP A 1 287 ? 14.562 -18.641 -11.906 1 90.19 287 ASP A C 1
ATOM 2212 O O . ASP A 1 287 ? 14.969 -17.734 -12.625 1 90.19 287 ASP A O 1
ATOM 2216 N N . ALA A 1 288 ? 13.469 -19.312 -12.141 1 92.25 288 ALA A N 1
ATOM 2217 C CA . ALA A 1 288 ? 12.586 -18.938 -13.242 1 92.25 288 ALA A CA 1
ATOM 2218 C C . ALA A 1 288 ? 12.102 -17.5 -13.094 1 92.25 288 ALA A C 1
ATOM 2220 O O . ALA A 1 288 ? 12.023 -16.766 -14.078 1 92.25 288 ALA A O 1
ATOM 2221 N N . PHE A 1 289 ? 11.812 -17.125 -11.898 1 95.44 289 PHE A N 1
ATOM 2222 C CA . PHE A 1 289 ? 11.328 -15.781 -11.625 1 95.44 289 PHE A CA 1
ATOM 2223 C C . PHE A 1 289 ? 12.414 -14.75 -11.914 1 95.44 289 PHE A C 1
ATOM 2225 O O . PHE A 1 289 ? 12.172 -13.75 -12.578 1 95.44 289 PHE A O 1
ATOM 2232 N N . ILE A 1 290 ? 13.555 -15 -11.398 1 94.19 290 ILE A N 1
ATOM 2233 C CA . ILE A 1 290 ? 14.68 -14.094 -11.602 1 94.19 290 ILE A CA 1
ATOM 2234 C C . ILE A 1 290 ? 14.953 -13.938 -13.102 1 94.19 290 ILE A C 1
ATOM 2236 O O . ILE A 1 290 ? 15.094 -12.812 -13.594 1 94.19 290 ILE A O 1
ATOM 2240 N N . LYS A 1 291 ? 15.016 -15.039 -13.805 1 94.19 291 LYS A N 1
ATOM 2241 C CA . LYS A 1 291 ? 15.25 -15.008 -15.242 1 94.19 291 LYS A CA 1
ATOM 2242 C C . LYS A 1 291 ? 14.156 -14.219 -15.961 1 94.19 291 LYS A C 1
ATOM 2244 O O . LYS A 1 291 ? 14.445 -13.391 -16.828 1 94.19 291 LYS A O 1
ATOM 2249 N N . PHE A 1 292 ? 12.969 -14.453 -15.586 1 95.06 292 PHE A N 1
ATOM 2250 C CA . PHE A 1 292 ? 11.844 -13.758 -16.203 1 95.06 292 PHE A CA 1
ATOM 2251 C C . PHE A 1 292 ? 11.938 -12.258 -15.969 1 95.06 292 PHE A C 1
ATOM 2253 O O . PHE A 1 292 ? 11.766 -11.461 -16.891 1 95.06 292 PHE A O 1
ATOM 2260 N N . MET A 1 293 ? 12.164 -11.898 -14.727 1 94.25 293 MET A N 1
ATOM 2261 C CA . MET A 1 293 ? 12.242 -10.477 -14.383 1 94.25 293 MET A CA 1
ATOM 2262 C C . MET A 1 293 ? 13.375 -9.797 -15.141 1 94.25 293 MET A C 1
ATOM 2264 O O . MET A 1 293 ? 13.227 -8.664 -15.602 1 94.25 293 MET A O 1
ATOM 2268 N N . ARG A 1 294 ? 14.438 -10.469 -15.281 1 92.06 294 ARG A N 1
ATOM 2269 C CA . ARG A 1 294 ? 15.578 -9.922 -16.016 1 92.06 294 ARG A CA 1
ATOM 2270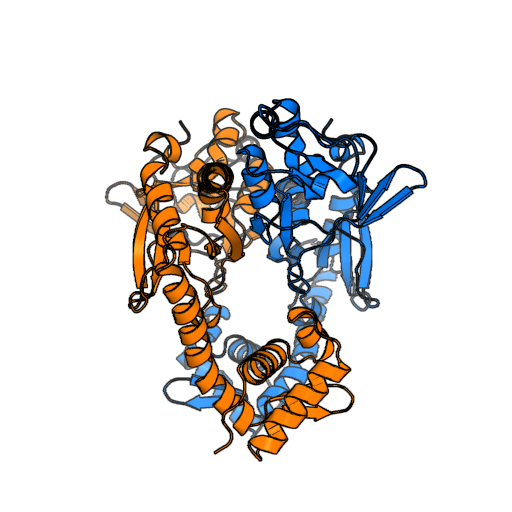 C C . ARG A 1 294 ? 15.242 -9.742 -17.484 1 92.06 294 ARG A C 1
ATOM 2272 O O . ARG A 1 294 ? 15.602 -8.727 -18.078 1 92.06 294 ARG A O 1
ATOM 2279 N N . ASP A 1 295 ? 14.578 -10.664 -18.016 1 92.56 295 ASP A N 1
ATOM 2280 C CA . ASP A 1 295 ? 14.273 -10.664 -19.453 1 92.56 295 ASP A CA 1
ATOM 2281 C C . ASP A 1 295 ? 13.195 -9.641 -19.781 1 92.56 295 ASP A C 1
ATOM 2283 O O . ASP A 1 295 ? 13.078 -9.195 -20.922 1 92.56 295 ASP A O 1
ATOM 2287 N N . ASN A 1 296 ? 12.375 -9.258 -18.797 1 90.19 296 ASN A N 1
ATOM 2288 C CA . ASN A 1 296 ? 11.234 -8.383 -19.047 1 90.19 296 ASN A CA 1
ATOM 2289 C C . ASN A 1 296 ? 11.383 -7.051 -18.328 1 90.19 296 ASN A C 1
ATOM 2291 O O . ASN A 1 296 ? 10.398 -6.324 -18.156 1 90.19 296 ASN A O 1
ATOM 2295 N N . LYS A 1 297 ? 12.523 -6.805 -17.844 1 83.19 297 LYS A N 1
ATOM 2296 C CA . LYS A 1 297 ? 12.75 -5.551 -17.141 1 83.19 297 LYS A CA 1
ATOM 2297 C C . LYS A 1 297 ? 12.453 -4.352 -18.031 1 83.19 297 LYS A C 1
ATOM 2299 O O . LYS A 1 297 ? 12.625 -4.422 -19.25 1 83.19 297 LYS A O 1
ATOM 2304 N N . PRO A 1 298 ? 11.859 -3.338 -17.391 1 79.38 298 PRO A N 1
ATOM 2305 C CA . PRO A 1 298 ? 11.547 -2.164 -18.219 1 79.38 298 PRO A CA 1
ATOM 2306 C C . PRO A 1 298 ? 12.789 -1.525 -18.828 1 79.38 298 PRO A C 1
ATOM 2308 O O . PRO A 1 298 ? 13.867 -1.564 -18.234 1 79.38 298 PRO A O 1
ATOM 2311 N N . GLY A 1 299 ? 12.633 -1.049 -20.031 1 73.62 299 GLY A N 1
ATOM 2312 C CA . GLY A 1 299 ? 13.711 -0.347 -20.719 1 73.62 299 GLY A CA 1
ATOM 2313 C C . GLY A 1 299 ? 13.93 1.062 -20.188 1 73.62 299 GLY A C 1
ATOM 2314 O O . GLY A 1 299 ? 13.242 1.497 -19.266 1 73.62 299 GLY A O 1
ATOM 2315 N N . PRO A 1 300 ? 14.891 1.691 -20.672 1 66.75 300 PRO A N 1
ATOM 2316 C CA . PRO A 1 300 ? 15.234 3.045 -20.234 1 66.75 300 PRO A CA 1
ATOM 2317 C C . PRO A 1 300 ? 14.078 4.027 -20.391 1 66.75 300 PRO A C 1
ATOM 2319 O O . PRO A 1 300 ? 13.992 5.004 -19.625 1 66.75 300 PRO A O 1
ATOM 2322 N N . GLY A 1 301 ? 13.234 3.826 -21.297 1 67.88 301 GLY A N 1
ATOM 2323 C CA . GLY A 1 301 ? 12.102 4.711 -21.5 1 67.88 301 GLY A CA 1
ATOM 2324 C C . GLY A 1 301 ? 11.078 4.629 -20.391 1 67.88 301 GLY A C 1
ATOM 2325 O O . GLY A 1 301 ? 10.359 5.594 -20.125 1 67.88 301 GLY A O 1
ATOM 2326 N N . TRP A 1 302 ? 10.992 3.551 -19.781 1 68.12 302 TRP A N 1
ATOM 2327 C CA . TRP A 1 302 ? 10.055 3.32 -18.688 1 68.12 302 TRP A CA 1
ATOM 2328 C C . TRP A 1 302 ? 10.367 4.227 -17.516 1 68.12 302 TRP A C 1
ATOM 2330 O O . TRP A 1 302 ? 9.469 4.82 -16.922 1 68.12 302 TRP A O 1
ATOM 2340 N N . LEU A 1 303 ? 11.609 4.449 -17.297 1 63.47 303 LEU A N 1
ATOM 2341 C CA . LEU A 1 303 ? 12.094 5.211 -16.141 1 63.47 303 LEU A CA 1
ATOM 2342 C C . LEU A 1 303 ? 11.883 6.707 -16.359 1 63.47 303 LEU A C 1
ATOM 2344 O O . LEU A 1 303 ? 11.805 7.469 -15.391 1 63.47 303 LEU A O 1
ATOM 2348 N N . SER A 1 304 ? 11.883 7.059 -17.594 1 59.12 304 SER A N 1
ATOM 2349 C CA . SER A 1 304 ? 11.797 8.484 -17.906 1 59.12 304 SER A CA 1
ATOM 2350 C C . SER A 1 304 ? 10.344 8.93 -18.047 1 59.12 304 SER A C 1
ATOM 2352 O O . SER A 1 304 ? 10.07 10.125 -18.188 1 59.12 304 SER A O 1
ATOM 2354 N N . GLY A 1 305 ? 9.391 8.062 -17.734 1 55.66 305 GLY A N 1
ATOM 2355 C CA . GLY A 1 305 ? 8 8.406 -17.938 1 55.66 305 GLY A CA 1
ATOM 2356 C C . GLY A 1 305 ? 7.633 8.531 -19.406 1 55.66 305 GLY A C 1
ATOM 2357 O O . GLY A 1 305 ? 6.621 9.141 -19.75 1 55.66 305 GLY A O 1
ATOM 2358 N N . LYS A 1 306 ? 8.469 8.203 -20.484 1 47.38 306 LYS A N 1
ATOM 2359 C CA . LYS A 1 306 ? 8.219 8.32 -21.922 1 47.38 306 LYS A CA 1
ATOM 2360 C C . LYS A 1 306 ? 7.715 7 -22.5 1 47.38 306 LYS A C 1
ATOM 2362 O O . LYS A 1 306 ? 8.078 5.926 -22.016 1 47.38 306 LYS A O 1
ATOM 2367 N N . MET B 1 1 ? 7.441 12.641 46.844 1 32.81 1 MET B N 1
ATOM 2368 C CA . MET B 1 1 ? 7.281 11.758 45.688 1 32.81 1 MET B CA 1
ATOM 2369 C C . MET B 1 1 ? 7.723 12.445 44.406 1 32.81 1 MET B C 1
ATOM 2371 O O . MET B 1 1 ? 7.301 13.57 44.125 1 32.81 1 MET B O 1
ATOM 2375 N N . TYR B 1 2 ? 8.766 12.102 43.969 1 42.97 2 TYR B N 1
ATOM 2376 C CA . TYR B 1 2 ? 9.297 12.781 42.781 1 42.97 2 TYR B CA 1
ATOM 2377 C C . TYR B 1 2 ? 8.289 12.789 41.656 1 42.97 2 TYR B C 1
ATOM 2379 O O . TYR B 1 2 ? 7.586 11.797 41.438 1 42.97 2 TYR B O 1
ATOM 2387 N N . LYS B 1 3 ? 7.883 14.047 41.312 1 50.28 3 LYS B N 1
ATOM 2388 C CA . LYS B 1 3 ? 7.023 14.203 40.125 1 50.28 3 LYS B CA 1
ATOM 2389 C C . LYS B 1 3 ? 7.852 14.312 38.844 1 50.28 3 LYS B C 1
ATOM 2391 O O . LYS B 1 3 ? 8.602 15.273 38.688 1 50.28 3 LYS B O 1
ATOM 2396 N N . PRO B 1 4 ? 7.859 13.242 38.094 1 57.22 4 PRO B N 1
ATOM 2397 C CA . PRO B 1 4 ? 8.656 13.289 36.875 1 57.22 4 PRO B CA 1
ATOM 2398 C C . PRO B 1 4 ? 8.242 14.414 35.938 1 57.22 4 PRO B C 1
ATOM 2400 O O . PRO B 1 4 ? 7.074 14.805 35.906 1 57.22 4 PRO B O 1
ATOM 2403 N N . GLU B 1 5 ? 9.234 15.102 35.406 1 60.41 5 GLU B N 1
ATOM 2404 C CA . GLU B 1 5 ? 8.977 16.109 34.375 1 60.41 5 GLU B CA 1
ATOM 2405 C C . GLU B 1 5 ? 8.477 15.445 33.094 1 60.41 5 GLU B C 1
ATOM 2407 O O . GLU B 1 5 ? 8.797 14.297 32.812 1 60.41 5 GLU B O 1
ATOM 2412 N N . MET B 1 6 ? 7.684 16.188 32.438 1 60.84 6 MET B N 1
ATOM 2413 C CA . MET B 1 6 ? 7.113 15.695 31.203 1 60.84 6 MET B CA 1
ATOM 2414 C C . MET B 1 6 ? 8.211 15.211 30.25 1 60.84 6 MET B C 1
ATOM 2416 O O . MET B 1 6 ? 8.062 14.188 29.594 1 60.84 6 MET B O 1
ATOM 2420 N N . ARG B 1 7 ? 9.281 15.93 30.234 1 66.94 7 ARG B N 1
ATOM 2421 C CA . ARG B 1 7 ? 10.383 15.57 29.344 1 66.94 7 ARG B CA 1
ATOM 2422 C C . ARG B 1 7 ? 10.938 14.195 29.688 1 66.94 7 ARG B C 1
ATOM 2424 O O . ARG B 1 7 ? 11.344 13.438 28.812 1 66.94 7 ARG B O 1
ATOM 2431 N N . GLU B 1 8 ? 10.969 13.875 30.953 1 72.56 8 GLU B N 1
ATOM 2432 C CA . GLU B 1 8 ? 11.461 12.578 31.391 1 72.56 8 GLU B CA 1
ATOM 2433 C C . GLU B 1 8 ? 10.516 11.453 31 1 72.56 8 GLU B C 1
ATOM 2435 O O . GLU B 1 8 ? 10.945 10.391 30.562 1 72.56 8 GLU B O 1
ATOM 2440 N N . LEU B 1 9 ? 9.242 11.797 31.188 1 71.19 9 LEU B N 1
ATOM 2441 C CA . LEU B 1 9 ? 8.234 10.789 30.875 1 71.19 9 LEU B CA 1
ATOM 2442 C C . LEU B 1 9 ? 8.188 10.508 29.375 1 71.19 9 LEU B C 1
ATOM 2444 O O . LEU B 1 9 ? 8.109 9.352 28.953 1 71.19 9 LEU B O 1
ATOM 2448 N N . VAL B 1 10 ? 8.328 11.539 28.672 1 71.69 10 VAL B N 1
ATOM 2449 C CA . VAL B 1 10 ? 8.336 11.414 27.219 1 71.69 10 VAL B CA 1
ATOM 2450 C C . VAL B 1 10 ? 9.578 10.641 26.781 1 71.69 10 VAL B C 1
ATOM 2452 O O . VAL B 1 10 ? 9.492 9.781 25.891 1 71.69 10 VAL B O 1
ATOM 2455 N N . ALA B 1 11 ? 10.672 10.945 27.359 1 77.69 11 ALA B N 1
ATOM 2456 C CA . ALA B 1 11 ? 11.914 10.25 27.047 1 77.69 11 ALA B CA 1
ATOM 2457 C C . ALA B 1 11 ? 11.797 8.758 27.344 1 77.69 11 ALA B C 1
ATOM 2459 O O . ALA B 1 11 ? 12.227 7.926 26.531 1 77.69 11 ALA B O 1
ATOM 2460 N N . PHE B 1 12 ? 11.219 8.438 28.484 1 81.12 12 PHE B N 1
ATOM 2461 C CA . PHE B 1 12 ? 11.047 7.039 28.875 1 81.12 12 PHE B CA 1
ATOM 2462 C C . PHE B 1 12 ? 10.156 6.305 27.875 1 81.12 12 PHE B C 1
ATOM 2464 O O . PHE B 1 12 ? 10.492 5.207 27.438 1 81.12 12 PHE B O 1
ATOM 2471 N N . VAL B 1 13 ? 9.117 6.938 27.578 1 77.19 13 VAL B N 1
ATOM 2472 C CA . VAL B 1 13 ? 8.172 6.281 26.688 1 77.19 13 VAL B CA 1
ATOM 2473 C C . VAL B 1 13 ? 8.82 6.059 25.312 1 77.19 13 VAL B C 1
ATOM 2475 O O . VAL B 1 13 ? 8.641 5.004 24.703 1 77.19 13 VAL B O 1
ATOM 2478 N N . GLU B 1 14 ? 9.555 7.023 24.906 1 76.75 14 GLU B N 1
ATOM 2479 C CA . GLU B 1 14 ? 10.203 6.938 23.594 1 76.75 14 GLU B CA 1
ATOM 2480 C C . GLU B 1 14 ? 11.227 5.805 23.562 1 76.75 14 GLU B C 1
ATOM 2482 O O . GLU B 1 14 ? 11.289 5.051 22.594 1 76.75 14 GLU B O 1
ATOM 2487 N N . VAL B 1 15 ? 11.969 5.68 24.578 1 80.56 15 VAL B N 1
ATOM 2488 C CA . VAL B 1 15 ? 12.984 4.633 24.578 1 80.56 15 VAL B CA 1
ATOM 2489 C C . VAL B 1 15 ? 12.32 3.271 24.766 1 80.56 15 VAL B C 1
ATOM 2491 O O . VAL B 1 15 ? 12.797 2.266 24.234 1 80.56 15 VAL B O 1
ATOM 2494 N N . ALA B 1 16 ? 11.297 3.273 25.469 1 78.75 16 ALA B N 1
ATOM 2495 C CA . ALA B 1 16 ? 10.562 2.023 25.641 1 78.75 16 ALA B CA 1
ATOM 2496 C C . ALA B 1 16 ? 9.977 1.527 24.328 1 78.75 16 ALA B C 1
ATOM 2498 O O . ALA B 1 16 ? 9.891 0.32 24.094 1 78.75 16 ALA B O 1
ATOM 2499 N N . ARG B 1 17 ? 9.625 2.498 23.609 1 72.19 17 ARG B N 1
ATOM 2500 C CA . ARG B 1 17 ? 9.031 2.186 22.312 1 72.19 17 ARG B CA 1
ATOM 2501 C C . ARG B 1 17 ? 10.094 1.783 21.297 1 72.19 17 ARG B C 1
ATOM 2503 O O . ARG B 1 17 ? 9.914 0.826 20.547 1 72.19 17 ARG B O 1
ATOM 2510 N N . GLN B 1 18 ? 11.164 2.488 21.344 1 71.62 18 GLN B N 1
ATOM 2511 C CA . GLN B 1 18 ? 12.211 2.316 20.344 1 71.62 18 GLN B CA 1
ATOM 2512 C C . GLN B 1 18 ? 13.203 1.239 20.766 1 71.62 18 GLN B C 1
ATOM 2514 O O . GLN B 1 18 ? 13.914 0.674 19.938 1 71.62 18 GLN B O 1
ATOM 2519 N N . LEU B 1 19 ? 13.266 0.959 21.969 1 74.31 19 LEU B N 1
ATOM 2520 C CA . LEU B 1 19 ? 14.203 0.063 22.641 1 74.31 19 LEU B CA 1
ATOM 2521 C C . LEU B 1 19 ? 15.633 0.322 22.156 1 74.31 19 LEU B C 1
ATOM 2523 O O . LEU B 1 19 ? 16.422 -0.611 22.031 1 74.31 19 LEU B O 1
ATOM 2527 N N . ASN B 1 20 ? 15.836 1.468 21.75 1 78.38 20 ASN B N 1
ATOM 2528 C CA . ASN B 1 20 ? 17.141 1.981 21.328 1 78.38 20 ASN B CA 1
ATOM 2529 C C . ASN B 1 20 ? 17.328 3.438 21.75 1 78.38 20 ASN B C 1
ATOM 2531 O O . ASN B 1 20 ? 16.531 4.301 21.375 1 78.38 20 ASN B O 1
ATOM 2535 N N . PHE B 1 21 ? 18.438 3.689 22.438 1 81 21 PHE B N 1
ATOM 2536 C CA . PHE B 1 21 ? 18.672 5.012 23 1 81 21 PHE B CA 1
ATOM 2537 C C . PHE B 1 21 ? 18.938 6.035 21.906 1 81 21 PHE B C 1
ATOM 2539 O O . PHE B 1 21 ? 18.406 7.148 21.953 1 81 21 PHE B O 1
ATOM 2546 N N . THR B 1 22 ? 19.672 5.535 20.969 1 77.44 22 THR B N 1
ATOM 2547 C CA . THR B 1 22 ? 20.047 6.473 19.906 1 77.44 22 THR B CA 1
ATOM 2548 C C . THR B 1 22 ? 18.828 6.84 19.062 1 77.44 22 THR B C 1
ATOM 2550 O O . THR B 1 22 ? 18.609 8.016 18.766 1 77.44 22 THR B O 1
ATOM 2553 N N . ARG B 1 23 ? 18.078 5.93 18.844 1 77.31 23 ARG B N 1
ATOM 2554 C CA . ARG B 1 23 ? 16.875 6.172 18.047 1 77.31 23 ARG B CA 1
ATOM 2555 C C . ARG B 1 23 ? 15.859 6.992 18.828 1 77.31 23 ARG B C 1
ATOM 2557 O O . ARG B 1 23 ? 15.211 7.879 18.281 1 77.31 23 ARG B O 1
ATOM 2564 N N . ALA B 1 24 ? 15.734 6.656 20.016 1 78.06 24 ALA B N 1
ATOM 2565 C CA . ALA B 1 24 ? 14.797 7.367 20.891 1 78.06 24 ALA B CA 1
ATOM 2566 C C . ALA B 1 24 ? 15.203 8.828 21.047 1 78.06 24 ALA B C 1
ATOM 2568 O O . ALA B 1 24 ? 14.359 9.727 20.969 1 78.06 24 ALA B O 1
ATOM 2569 N N . ALA B 1 25 ? 16.438 9.047 21.156 1 79.25 25 ALA B N 1
ATOM 2570 C CA . ALA B 1 25 ? 16.953 10.414 21.281 1 79.25 25 ALA B CA 1
ATOM 2571 C C . ALA B 1 25 ? 16.719 11.211 20 1 79.25 25 ALA B C 1
ATOM 2573 O O . ALA B 1 25 ? 16.266 12.359 20.062 1 79.25 25 ALA B O 1
ATOM 2574 N N . ALA B 1 26 ? 16.938 10.555 19 1 73.5 26 ALA B N 1
ATOM 2575 C CA . ALA B 1 26 ? 16.766 11.195 17.703 1 73.5 26 ALA B CA 1
ATOM 2576 C C . ALA B 1 26 ? 15.305 11.57 17.469 1 73.5 26 ALA B C 1
ATOM 2578 O O . ALA B 1 26 ? 15 12.656 16.969 1 73.5 26 ALA B O 1
ATOM 2579 N N . SER B 1 27 ? 14.5 10.773 17.969 1 68.19 27 SER B N 1
ATOM 2580 C CA . SER B 1 27 ? 13.07 10.992 17.797 1 68.19 27 SER B CA 1
ATOM 2581 C C . SER B 1 27 ? 12.594 12.203 18.594 1 68.19 27 SER B C 1
ATOM 2583 O O . SER B 1 27 ? 11.602 12.836 18.234 1 68.19 27 SER B O 1
ATOM 2585 N N . LEU B 1 28 ? 13.352 12.531 19.562 1 65.56 28 LEU B N 1
ATOM 2586 C CA . LEU B 1 28 ? 12.969 13.633 20.438 1 65.56 28 LEU B CA 1
ATOM 2587 C C . LEU B 1 28 ? 13.828 14.859 20.188 1 65.56 28 LEU B C 1
ATOM 2589 O O . LEU B 1 28 ? 13.656 15.891 20.828 1 65.56 28 LEU B O 1
ATOM 2593 N N . GLY B 1 29 ? 14.711 14.688 19.203 1 67.75 29 GLY B N 1
ATOM 2594 C CA . GLY B 1 29 ? 15.555 15.82 18.844 1 67.75 29 GLY B CA 1
ATOM 2595 C C . GLY B 1 29 ? 16.578 16.172 19.906 1 67.75 29 GLY B C 1
ATOM 2596 O O . GLY B 1 29 ? 16.891 17.344 20.109 1 67.75 29 GLY B O 1
ATOM 2597 N N . VAL B 1 30 ? 17.016 15.219 20.641 1 71.62 30 VAL B N 1
ATOM 2598 C CA . VAL B 1 30 ? 18 15.469 21.688 1 71.62 30 VAL B CA 1
ATOM 2599 C C . VAL B 1 30 ? 19.219 14.555 21.484 1 71.62 30 VAL B C 1
ATOM 2601 O O . VAL B 1 30 ? 19.141 13.578 20.75 1 71.62 30 VAL B O 1
ATOM 2604 N N . SER B 1 31 ? 20.359 14.992 22 1 75 31 SER B N 1
ATOM 2605 C CA . SER B 1 31 ? 21.562 14.164 21.938 1 75 31 SER B CA 1
ATOM 2606 C C . SER B 1 31 ? 21.422 12.914 22.797 1 75 31 SER B C 1
ATOM 2608 O O . SER B 1 31 ? 20.703 12.922 23.797 1 75 31 SER B O 1
ATOM 2610 N N . ALA B 1 32 ? 22.109 11.867 22.422 1 82.44 32 ALA B N 1
ATOM 2611 C CA . ALA B 1 32 ? 22.062 10.594 23.141 1 82.44 32 ALA B CA 1
ATOM 2612 C C . ALA B 1 32 ? 22.547 10.75 24.562 1 82.44 32 ALA B C 1
ATOM 2614 O O . ALA B 1 32 ? 21.953 10.195 25.5 1 82.44 32 ALA B O 1
ATOM 2615 N N . PRO B 1 33 ? 23.641 11.492 24.781 1 80.5 33 PRO B N 1
ATOM 2616 C CA . PRO B 1 33 ? 24.078 11.656 26.156 1 80.5 33 PRO B CA 1
ATOM 2617 C C . PRO B 1 33 ? 23.047 12.383 27.031 1 80.5 33 PRO B C 1
ATOM 2619 O O . PRO B 1 33 ? 22.812 11.992 28.172 1 80.5 33 PRO B O 1
ATOM 2622 N N . THR B 1 34 ? 22.453 13.391 26.531 1 77.56 34 THR B N 1
ATOM 2623 C CA . THR B 1 34 ? 21.406 14.117 27.234 1 77.56 34 THR B CA 1
ATOM 2624 C C . THR B 1 34 ? 20.203 13.203 27.5 1 77.56 34 THR B C 1
ATOM 2626 O O . THR B 1 34 ? 19.609 13.242 28.578 1 77.56 34 THR B O 1
ATOM 2629 N N . PHE B 1 35 ? 19.875 12.453 26.531 1 82.06 35 PHE B N 1
ATOM 2630 C CA . PHE B 1 35 ? 18.781 11.5 26.609 1 82.06 35 PHE B CA 1
ATOM 2631 C C . PHE B 1 35 ? 19.031 10.477 27.719 1 82.06 35 PHE B C 1
ATOM 2633 O O . PHE B 1 35 ? 18.156 10.211 28.547 1 82.06 35 PHE B O 1
ATOM 2640 N N . SER B 1 36 ? 20.219 9.953 27.688 1 85.56 36 SER B N 1
ATOM 2641 C CA . SER B 1 36 ? 20.609 8.961 28.688 1 85.56 36 SER B CA 1
ATOM 2642 C C . SER B 1 36 ? 20.594 9.555 30.094 1 85.56 36 SER B C 1
ATOM 2644 O O . SER B 1 36 ? 20.125 8.906 31.031 1 85.56 36 SER B O 1
ATOM 2646 N N . GLN B 1 37 ? 21.031 10.75 30.234 1 82.44 37 GLN B N 1
ATOM 2647 C CA . GLN B 1 37 ? 21.047 11.43 31.531 1 82.44 37 GLN B CA 1
ATOM 2648 C C . GLN B 1 37 ? 19.625 11.656 32.031 1 82.44 37 GLN B C 1
ATOM 2650 O O . GLN B 1 37 ? 19.359 11.508 33.219 1 82.44 37 GLN B O 1
ATOM 2655 N N . THR B 1 38 ? 18.781 12.07 31.125 1 80.81 38 THR B N 1
ATOM 2656 C CA . THR B 1 38 ? 17.375 12.305 31.469 1 80.81 38 THR B CA 1
ATOM 2657 C C . THR B 1 38 ? 16.75 11.039 32.031 1 80.81 38 THR B C 1
ATOM 2659 O O . THR B 1 38 ? 16.047 11.086 33.031 1 80.81 38 THR B O 1
ATOM 2662 N N . LEU B 1 39 ? 17.047 9.969 31.422 1 84.25 39 LEU B N 1
ATOM 2663 C CA . LEU B 1 39 ? 16.453 8.695 31.812 1 84.25 39 LEU B CA 1
ATOM 2664 C C . LEU B 1 39 ? 17.078 8.211 33.125 1 84.25 39 LEU B C 1
ATOM 2666 O O . LEU B 1 39 ? 16.359 7.672 34 1 84.25 39 LEU B O 1
ATOM 2670 N N . ARG B 1 40 ? 18.344 8.32 33.188 1 83.31 40 ARG B N 1
ATOM 2671 C CA . ARG B 1 40 ? 19.016 7.984 34.438 1 83.31 40 ARG B CA 1
ATOM 2672 C C . ARG B 1 40 ? 18.469 8.82 35.594 1 83.31 40 ARG B C 1
ATOM 2674 O O . ARG B 1 40 ? 18.25 8.312 36.688 1 83.31 40 ARG B O 1
ATOM 2681 N N . GLY B 1 41 ? 18.344 10.07 35.312 1 79.81 41 GLY B N 1
ATOM 2682 C CA . GLY B 1 41 ? 17.75 10.945 36.312 1 79.81 41 GLY B CA 1
ATOM 2683 C C . GLY B 1 41 ? 16.359 10.516 36.719 1 79.81 41 GLY B C 1
ATOM 2684 O O . GLY B 1 41 ? 16.031 10.547 37.906 1 79.81 41 GLY B O 1
ATOM 2685 N N . LEU B 1 42 ? 15.547 10.172 35.781 1 78.81 42 LEU B N 1
ATOM 2686 C CA . LEU B 1 42 ? 14.203 9.68 36.062 1 78.81 42 LEU B CA 1
ATOM 2687 C C . LEU B 1 42 ? 14.25 8.461 36.969 1 78.81 42 LEU B C 1
ATOM 2689 O O . LEU B 1 42 ? 13.555 8.406 38 1 78.81 42 LEU B O 1
ATOM 2693 N N . GLU B 1 43 ? 15.086 7.496 36.625 1 82.12 43 GLU B N 1
ATOM 2694 C CA . GLU B 1 43 ? 15.203 6.27 37.406 1 82.12 43 GLU B CA 1
ATOM 2695 C C . GLU B 1 43 ? 15.734 6.551 38.812 1 82.12 43 GLU B C 1
ATOM 2697 O O . GLU B 1 43 ? 15.258 5.965 39.781 1 82.12 43 GLU B O 1
ATOM 2702 N N . GLU B 1 44 ? 16.641 7.441 38.875 1 78.75 44 GLU B N 1
ATOM 2703 C CA . GLU B 1 44 ? 17.219 7.824 40.156 1 78.75 44 GLU B CA 1
ATOM 2704 C C . GLU B 1 44 ? 16.188 8.508 41.062 1 78.75 44 GLU B C 1
ATOM 2706 O O . GLU B 1 44 ? 16.109 8.234 42.25 1 78.75 44 GLU B O 1
ATOM 2711 N N . LYS B 1 45 ? 15.477 9.391 40.469 1 72.25 45 LYS B N 1
ATOM 2712 C CA . LYS B 1 45 ? 14.484 10.156 41.219 1 72.25 45 LYS B CA 1
ATOM 2713 C C . LYS B 1 45 ? 13.344 9.266 41.688 1 72.25 45 LYS B C 1
ATOM 2715 O O . LYS B 1 45 ? 12.828 9.445 42.812 1 72.25 45 LYS B O 1
ATOM 2720 N N . ILE B 1 46 ? 13 8.352 40.844 1 71.44 46 ILE B N 1
ATOM 2721 C CA . ILE B 1 46 ? 11.898 7.469 41.188 1 71.44 46 ILE B CA 1
ATOM 2722 C C . ILE B 1 46 ? 12.406 6.316 42.031 1 71.44 46 ILE B C 1
ATOM 2724 O O . ILE B 1 46 ? 11.633 5.676 42.75 1 71.44 46 ILE B O 1
ATOM 2728 N N . GLY B 1 47 ? 13.68 6.039 41.938 1 72.44 47 GLY B N 1
ATOM 2729 C CA . GLY B 1 47 ? 14.312 5.02 42.781 1 72.44 47 GLY B CA 1
ATOM 2730 C C . GLY B 1 47 ? 14.117 3.613 42.25 1 72.44 47 GLY B C 1
ATOM 2731 O O . GLY B 1 47 ? 14.242 2.639 42.969 1 72.44 47 GLY B O 1
ATOM 2732 N N . VAL B 1 48 ? 13.578 3.531 41.125 1 77.88 48 VAL B N 1
ATOM 2733 C CA . VAL B 1 48 ? 13.336 2.242 40.5 1 77.88 48 VAL B CA 1
ATOM 2734 C C . VAL B 1 48 ? 14.008 2.203 39.125 1 77.88 48 VAL B C 1
ATOM 2736 O O . VAL B 1 48 ? 13.969 3.186 38.375 1 77.88 48 VAL B O 1
ATOM 2739 N N . ARG B 1 49 ? 14.625 1.133 38.844 1 81.19 49 ARG B N 1
ATOM 2740 C CA . ARG B 1 49 ? 15.172 0.937 37.5 1 81.19 49 ARG B CA 1
ATOM 2741 C C . ARG B 1 49 ? 14.07 0.546 36.5 1 81.19 49 ARG B C 1
ATOM 2743 O O . ARG B 1 49 ? 13.344 -0.418 36.75 1 81.19 49 ARG B O 1
ATOM 2750 N N . LEU B 1 50 ? 13.953 1.365 35.469 1 82.25 50 LEU B N 1
ATOM 2751 C CA . LEU B 1 50 ? 12.906 1.14 34.469 1 82.25 50 LEU B CA 1
ATOM 2752 C C . LEU B 1 50 ? 13.461 0.427 33.25 1 82.25 50 LEU B C 1
ATOM 2754 O O . LEU B 1 50 ? 12.727 -0.268 32.531 1 82.25 50 LEU B O 1
ATOM 2758 N N . LEU B 1 51 ? 14.711 0.624 33 1 84.06 51 LEU B N 1
ATOM 2759 C CA . LEU B 1 51 ? 15.367 0.089 31.797 1 84.06 51 LEU B CA 1
ATOM 2760 C C . LEU B 1 51 ? 16.531 -0.819 32.188 1 84.06 51 LEU B C 1
ATOM 2762 O O . LEU B 1 51 ? 17.203 -0.58 33.188 1 84.06 51 LEU B O 1
ATOM 2766 N N . MET B 1 52 ? 16.594 -1.967 31.5 1 79.12 52 MET B N 1
ATOM 2767 C CA . MET B 1 52 ? 17.797 -2.797 31.562 1 79.12 52 MET B CA 1
ATOM 2768 C C . MET B 1 52 ? 18.734 -2.48 30.406 1 79.12 52 MET B C 1
ATOM 2770 O O . MET B 1 52 ? 18.328 -2.5 29.25 1 79.12 52 MET B O 1
ATOM 2774 N N . ARG B 1 53 ? 19.844 -1.932 30.734 1 71.44 53 ARG B N 1
ATOM 2775 C CA . ARG B 1 53 ? 20.812 -1.531 29.719 1 71.44 53 ARG B CA 1
ATOM 2776 C C . ARG B 1 53 ? 22 -2.484 29.703 1 71.44 53 ARG B C 1
ATOM 2778 O O . ARG B 1 53 ? 22.531 -2.855 30.75 1 71.44 53 ARG B O 1
ATOM 2785 N N . THR B 1 54 ? 22.125 -3.262 28.672 1 64.06 54 THR B N 1
ATOM 2786 C CA . THR B 1 54 ? 23.422 -3.893 28.422 1 64.06 54 THR B CA 1
ATOM 2787 C C . THR B 1 54 ? 24.188 -3.135 27.344 1 64.06 54 THR B C 1
ATOM 2789 O O . THR B 1 54 ? 23.672 -2.176 26.766 1 64.06 54 THR B O 1
ATOM 2792 N N . THR B 1 55 ? 25.516 -3.334 27.109 1 58.66 55 THR B N 1
ATOM 2793 C CA . THR B 1 55 ? 26.344 -2.693 26.094 1 58.66 55 THR B CA 1
ATOM 2794 C C . THR B 1 55 ? 25.703 -2.828 24.719 1 58.66 55 THR B C 1
ATOM 2796 O O . THR B 1 55 ? 25.969 -2.018 23.828 1 58.66 55 THR B O 1
ATOM 2799 N N . ARG B 1 56 ? 24.719 -3.736 24.594 1 58.84 56 ARG B N 1
ATOM 2800 C CA . ARG B 1 56 ? 24.297 -4.023 23.234 1 58.84 56 ARG B CA 1
ATOM 2801 C C . ARG B 1 56 ? 22.781 -3.934 23.094 1 58.84 56 ARG B C 1
ATOM 2803 O O . ARG B 1 56 ? 22.25 -3.898 21.984 1 58.84 56 ARG B O 1
ATOM 2810 N N . SER B 1 57 ? 22.047 -3.857 24.25 1 69.38 57 SER B N 1
ATOM 2811 C CA . SER B 1 57 ? 20.594 -3.879 24.094 1 69.38 57 SER B CA 1
ATOM 2812 C C . SER B 1 57 ? 19.906 -3.105 25.219 1 69.38 57 SER B C 1
ATOM 2814 O O . SER B 1 57 ? 20.469 -2.951 26.297 1 69.38 57 SER B O 1
ATOM 2816 N N . VAL B 1 58 ? 18.75 -2.404 24.859 1 76.94 58 VAL B N 1
ATOM 2817 C CA . VAL B 1 58 ? 17.891 -1.744 25.828 1 76.94 58 VAL B CA 1
ATOM 2818 C C . VAL B 1 58 ? 16.562 -2.502 25.938 1 76.94 58 VAL B C 1
ATOM 2820 O O . VAL B 1 58 ? 15.961 -2.869 24.938 1 76.94 58 VAL B O 1
ATOM 2823 N N . SER B 1 59 ? 16.25 -2.951 27.172 1 80.69 59 SER B N 1
ATOM 2824 C CA . SER B 1 59 ? 14.961 -3.57 27.422 1 80.69 59 SER B CA 1
ATOM 2825 C C . SER B 1 59 ? 14.312 -2.994 28.688 1 80.69 59 SER B C 1
ATOM 2827 O O . SER B 1 59 ? 14.969 -2.311 29.469 1 80.69 59 SER B O 1
ATOM 2829 N N . LEU B 1 60 ? 12.953 -3.217 28.75 1 79.88 60 LEU B N 1
ATOM 2830 C CA . LEU B 1 60 ? 12.219 -2.756 29.922 1 79.88 60 LEU B CA 1
ATOM 2831 C C . LEU B 1 60 ? 12.352 -3.746 31.078 1 79.88 60 LEU B C 1
ATOM 2833 O O . LEU B 1 60 ? 12.359 -4.961 30.859 1 79.88 60 LEU B O 1
ATOM 2837 N N . THR B 1 61 ? 12.562 -3.227 32.344 1 78.5 61 THR B N 1
ATOM 2838 C CA . THR B 1 61 ? 12.359 -4.031 33.531 1 78.5 61 THR B CA 1
ATOM 2839 C C . THR B 1 61 ? 10.867 -4.285 33.75 1 78.5 61 THR B C 1
ATOM 2841 O O . THR B 1 61 ? 10.023 -3.711 33.062 1 78.5 61 THR B O 1
ATOM 2844 N N . ASP B 1 62 ? 10.562 -5.125 34.656 1 72.06 62 ASP B N 1
ATOM 2845 C CA . ASP B 1 62 ? 9.164 -5.34 35.031 1 72.06 62 ASP B CA 1
ATOM 2846 C C . ASP B 1 62 ? 8.508 -4.035 35.469 1 72.06 62 ASP B C 1
ATOM 2848 O O . ASP B 1 62 ? 7.367 -3.746 35.094 1 72.06 62 ASP B O 1
ATOM 2852 N N . ALA B 1 63 ? 9.203 -3.361 36.219 1 74.44 63 ALA B N 1
ATOM 2853 C CA . ALA B 1 63 ? 8.727 -2.059 36.688 1 74.44 63 ALA B CA 1
ATOM 2854 C C . ALA B 1 63 ? 8.57 -1.091 35.5 1 74.44 63 ALA B C 1
ATOM 2856 O O . ALA B 1 63 ? 7.613 -0.314 35.469 1 74.44 63 ALA B O 1
ATOM 2857 N N . GLY B 1 64 ? 9.492 -1.202 34.562 1 77.38 64 GLY B N 1
ATOM 2858 C CA . GLY B 1 64 ? 9.414 -0.364 33.375 1 77.38 64 GLY B CA 1
ATOM 2859 C C . GLY B 1 64 ? 8.203 -0.667 32.5 1 77.38 64 GLY B C 1
ATOM 2860 O O . GLY B 1 64 ? 7.539 0.248 32.031 1 77.38 64 GLY B O 1
ATOM 2861 N N . ALA B 1 65 ? 7.941 -1.822 32.438 1 74.69 65 ALA B N 1
ATOM 2862 C CA . ALA B 1 65 ? 6.789 -2.24 31.641 1 74.69 65 ALA B CA 1
ATOM 2863 C C . ALA B 1 65 ? 5.484 -1.773 32.281 1 74.69 65 ALA B C 1
ATOM 2865 O O . ALA B 1 65 ? 4.582 -1.295 31.594 1 74.69 65 ALA B O 1
ATOM 2866 N N . GLU B 1 66 ? 5.406 -1.919 33.531 1 66.81 66 GLU B N 1
ATOM 2867 C CA . GLU B 1 66 ? 4.23 -1.458 34.281 1 66.81 66 GLU B CA 1
ATOM 2868 C C . GLU B 1 66 ? 4.09 0.059 34.188 1 66.81 66 GLU B C 1
ATOM 2870 O O . GLU B 1 66 ? 2.984 0.58 34.031 1 66.81 66 GLU B O 1
ATOM 2875 N N . PHE B 1 67 ? 5.207 0.695 34.406 1 72.12 67 PHE B N 1
ATOM 2876 C CA . PHE B 1 67 ? 5.223 2.152 34.344 1 72.12 67 PHE B CA 1
ATOM 2877 C C . PHE B 1 67 ? 4.801 2.629 32.938 1 72.12 67 PHE B C 1
ATOM 2879 O O . PHE B 1 67 ? 3.996 3.555 32.812 1 72.12 67 PHE B O 1
ATOM 2886 N N . LEU B 1 68 ? 5.266 1.969 31.969 1 72 68 LEU B N 1
ATOM 2887 C CA . LEU B 1 68 ? 4.902 2.305 30.609 1 72 68 LEU B CA 1
ATOM 2888 C C . LEU B 1 68 ? 3.406 2.113 30.375 1 72 68 LEU B C 1
ATOM 2890 O O . LEU B 1 68 ? 2.746 2.98 29.797 1 72 68 LEU B O 1
ATOM 2894 N N . ALA B 1 69 ? 2.939 1.12 30.828 1 66.75 69 ALA B N 1
ATOM 2895 C CA . ALA B 1 69 ? 1.522 0.8 30.688 1 66.75 69 ALA B CA 1
ATOM 2896 C C . ALA B 1 69 ? 0.648 1.855 31.359 1 66.75 69 ALA B C 1
ATOM 2898 O O . ALA B 1 69 ? -0.432 2.182 30.859 1 66.75 69 ALA B O 1
ATOM 2899 N N . SER B 1 70 ? 1.168 2.324 32.406 1 62.06 70 SER B N 1
ATOM 2900 C CA . SER B 1 70 ? 0.425 3.33 33.188 1 62.06 70 SER B CA 1
ATOM 2901 C C . SER B 1 70 ? 0.592 4.715 32.562 1 62.06 70 SER B C 1
ATOM 2903 O O . SER B 1 70 ? -0.314 5.547 32.625 1 62.06 70 SER B O 1
ATOM 2905 N N . LEU B 1 71 ? 1.746 4.957 32.031 1 63.56 71 LEU B N 1
ATOM 2906 C CA . LEU B 1 71 ? 2.082 6.289 31.547 1 63.56 71 LEU B CA 1
ATOM 2907 C C . LEU B 1 71 ? 1.469 6.527 30.172 1 63.56 71 LEU B C 1
ATOM 2909 O O . LEU B 1 71 ? 1.075 7.652 29.844 1 63.56 71 LEU B O 1
ATOM 2913 N N . GLU B 1 72 ? 1.414 5.512 29.531 1 61.25 72 GLU B N 1
ATOM 2914 C CA . GLU B 1 72 ? 0.979 5.641 28.141 1 61.25 72 GLU B CA 1
ATOM 2915 C C . GLU B 1 72 ? -0.411 6.266 28.047 1 61.25 72 GLU B C 1
ATOM 2917 O O . GLU B 1 72 ? -0.615 7.242 27.328 1 61.25 72 GLU B O 1
ATOM 2922 N N . PRO B 1 73 ? -1.283 5.773 28.875 1 54.5 73 PRO B N 1
ATOM 2923 C CA . PRO B 1 73 ? -2.588 6.438 28.844 1 54.5 73 PRO B CA 1
ATOM 2924 C C . PRO B 1 73 ? -2.535 7.867 29.359 1 54.5 73 PRO B C 1
ATOM 2926 O O . PRO B 1 73 ? -3.271 8.734 28.875 1 54.5 73 PRO B O 1
ATOM 2929 N N . LEU B 1 74 ? -1.725 8.117 30.297 1 51.19 74 LEU B N 1
ATOM 2930 C CA . LEU B 1 74 ? -1.613 9.445 30.906 1 51.19 74 LEU B CA 1
ATOM 2931 C C . LEU B 1 74 ? -1.007 10.438 29.906 1 51.19 74 LEU B C 1
ATOM 2933 O O . LEU B 1 74 ? -1.485 11.562 29.781 1 51.19 74 LEU B O 1
ATOM 2937 N N . LEU B 1 75 ? 0.025 10.039 29.359 1 53.06 75 LEU B N 1
ATOM 2938 C CA . LEU B 1 75 ? 0.656 10.93 28.391 1 53.06 75 LEU B CA 1
ATOM 2939 C C . LEU B 1 75 ? -0.225 11.117 27.172 1 53.06 75 LEU B C 1
ATOM 2941 O O . LEU B 1 75 ? -0.278 12.203 26.594 1 53.06 75 LEU B O 1
ATOM 2945 N N . ASP B 1 76 ? -0.849 10.133 26.875 1 49 76 ASP B N 1
ATOM 2946 C CA . ASP B 1 76 ? -1.85 10.211 25.812 1 49 76 ASP B CA 1
ATOM 2947 C C . ASP B 1 76 ? -2.947 11.211 26.172 1 49 76 ASP B C 1
ATOM 2949 O O . ASP B 1 76 ? -3.359 12.016 25.328 1 49 76 ASP B O 1
ATOM 2953 N N . ASN B 1 77 ? -3.32 11.055 27.359 1 45.56 77 ASN B N 1
ATOM 2954 C CA . ASN B 1 77 ? -4.32 11.992 27.859 1 45.56 77 ASN B CA 1
ATOM 2955 C C . ASN B 1 77 ? -3.758 13.406 27.969 1 45.56 77 ASN B C 1
ATOM 2957 O O . ASN B 1 77 ? -4.461 14.383 27.688 1 45.56 77 ASN B O 1
ATOM 2961 N N . LEU B 1 78 ? -2.604 13.477 28.391 1 44.59 78 LEU B N 1
ATOM 2962 C CA . LEU B 1 78 ? -1.989 14.797 28.453 1 44.59 78 LEU B CA 1
ATOM 2963 C C . LEU B 1 78 ? -1.839 15.391 27.062 1 44.59 78 LEU B C 1
ATOM 2965 O O . LEU B 1 78 ? -2.08 16.578 26.859 1 44.59 78 LEU B O 1
ATOM 2969 N N . GLY B 1 79 ? -1.28 14.656 26.141 1 43.72 79 GLY B N 1
ATOM 2970 C CA . GLY B 1 79 ? -1.271 15.125 24.766 1 43.72 79 GLY B CA 1
ATOM 2971 C C . GLY B 1 79 ? -2.639 15.562 24.266 1 43.72 79 GLY B C 1
ATOM 2972 O O . GLY B 1 79 ? -2.771 16.609 23.641 1 43.72 79 GLY B O 1
ATOM 2973 N N . ASN B 1 80 ? -3.51 14.727 24.594 1 42.91 80 ASN B N 1
ATOM 2974 C CA . ASN B 1 80 ? -4.891 15.078 24.281 1 42.91 80 ASN B CA 1
ATOM 2975 C C . ASN B 1 80 ? -5.328 16.344 25.016 1 42.91 80 ASN B C 1
ATOM 2977 O O . ASN B 1 80 ? -6.035 17.172 24.453 1 42.91 80 ASN B O 1
ATOM 2981 N N . VAL B 1 81 ? -5.031 16.375 26.219 1 39.31 81 VAL B N 1
ATOM 2982 C CA . VAL B 1 81 ? -5.387 17.531 27.016 1 39.31 81 VAL B CA 1
ATOM 2983 C C . VAL B 1 81 ? -4.66 18.766 26.484 1 39.31 81 VAL B C 1
ATOM 2985 O O . VAL B 1 81 ? -5.254 19.844 26.359 1 39.31 81 VAL B O 1
ATOM 2988 N N . LEU B 1 82 ? -3.441 18.578 26.328 1 39.44 82 LEU B N 1
ATOM 2989 C CA . LEU B 1 82 ? -2.717 19.734 25.797 1 39.44 82 LEU B CA 1
ATOM 2990 C C . LEU B 1 82 ? -3.219 20.094 24.391 1 39.44 82 LEU B C 1
ATOM 2992 O O . LEU B 1 82 ? -3.326 21.266 24.062 1 39.44 82 LEU B O 1
ATOM 2996 N N . ASP B 1 83 ? -3.43 19.109 23.625 1 41.06 83 ASP B N 1
ATOM 2997 C CA . ASP B 1 83 ? -4.066 19.344 22.328 1 41.06 83 ASP B CA 1
ATOM 2998 C C . ASP B 1 83 ? -5.473 19.922 22.5 1 41.06 83 ASP B C 1
ATOM 3000 O O . ASP B 1 83 ? -5.906 20.766 21.719 1 41.06 83 ASP B O 1
ATOM 3004 N N . GLY B 1 84 ? -6.145 19.391 23.438 1 38.53 84 GLY B N 1
ATOM 3005 C CA . GLY B 1 84 ? -7.414 20 23.828 1 38.53 84 GLY B CA 1
ATOM 3006 C C . GLY B 1 84 ? -7.281 21.438 24.266 1 38.53 84 GLY B C 1
ATOM 3007 O O . GLY B 1 84 ? -8.172 22.25 24.016 1 38.53 84 GLY B O 1
ATOM 3008 N N . LEU B 1 85 ? -6.301 21.672 25.094 1 36.22 85 LEU B N 1
ATOM 3009 C CA . LEU B 1 85 ? -6.113 23.078 25.438 1 36.22 85 LEU B CA 1
ATOM 3010 C C . LEU B 1 85 ? -5.859 23.922 24.203 1 36.22 85 LEU B C 1
ATOM 3012 O O . LEU B 1 85 ? -6.203 25.094 24.172 1 36.22 85 LEU B O 1
ATOM 3016 N N . ASN B 1 86 ? -5.238 23.266 23.328 1 36.31 86 ASN B N 1
ATOM 3017 C CA . ASN B 1 86 ? -5.148 24 22.062 1 36.31 86 ASN B CA 1
ATOM 3018 C C . ASN B 1 86 ? -6.523 24.188 21.422 1 36.31 86 ASN B C 1
ATOM 3020 O O . ASN B 1 86 ? -6.664 24.953 20.469 1 36.31 86 ASN B O 1
ATOM 3024 N N . LYS B 1 87 ? -7.418 23.375 21.828 1 35.81 87 LYS B N 1
ATOM 3025 C CA . LYS B 1 87 ? -8.812 23.656 21.469 1 35.81 87 LYS B CA 1
ATOM 3026 C C . LYS B 1 87 ? -9.195 25.078 21.844 1 35.81 87 LYS B C 1
ATOM 3028 O O . LYS B 1 87 ? -10.102 25.672 21.25 1 35.81 87 LYS B O 1
ATOM 3033 N N . PHE B 1 88 ? -8.906 25.484 22.938 1 34 88 PHE B N 1
ATOM 3034 C CA . PHE B 1 88 ? -9.305 26.828 23.312 1 34 88 PHE B CA 1
ATOM 3035 C C . PHE B 1 88 ? -8.625 27.859 22.422 1 34 88 PHE B C 1
ATOM 3037 O O . PHE B 1 88 ? -8.953 29.047 22.469 1 34 88 PHE B O 1
ATOM 3044 N N . ARG B 1 89 ? -7.504 27.719 21.969 1 36.09 89 ARG B N 1
ATOM 3045 C CA . ARG B 1 89 ? -7.16 28.672 20.922 1 36.09 89 ARG B CA 1
ATOM 3046 C C . ARG B 1 89 ? -7.918 28.375 19.641 1 36.09 89 ARG B C 1
ATOM 3048 O O . ARG B 1 89 ? -8 27.219 19.219 1 36.09 89 ARG B O 1
ATOM 3055 N N . SER B 1 90 ? -8.969 28.984 19.266 1 38.38 90 SER B N 1
ATOM 3056 C CA . SER B 1 90 ? -9.828 29 18.078 1 38.38 90 SER B CA 1
ATOM 3057 C C . SER B 1 90 ? -9.133 28.375 16.875 1 38.38 90 SER B C 1
ATOM 3059 O O . SER B 1 90 ? -9.75 28.172 15.836 1 38.38 90 SER B O 1
ATOM 3061 N N . GLU B 1 91 ? -7.906 28.469 16.672 1 42.94 91 GLU B N 1
ATOM 3062 C CA . GLU B 1 91 ? -7.258 28.266 15.383 1 42.94 91 GLU B CA 1
ATOM 3063 C C . GLU B 1 91 ? -7.078 26.781 15.078 1 42.94 91 GLU B C 1
ATOM 3065 O O . GLU B 1 91 ? -6.605 26.016 15.93 1 42.94 91 GLU B O 1
ATOM 3070 N N . THR B 1 92 ? -8.125 26.156 14.305 1 51.38 92 THR B N 1
ATOM 3071 C CA . THR B 1 92 ? -8.109 24.859 13.625 1 51.38 92 THR B CA 1
ATOM 3072 C C . THR B 1 92 ? -6.68 24.359 13.438 1 51.38 92 THR B C 1
ATOM 3074 O O . THR B 1 92 ? -6.449 23.375 12.727 1 51.38 92 THR B O 1
ATOM 3077 N N . GLY B 1 93 ? -5.625 24.906 14.148 1 58.75 93 GLY B N 1
ATOM 3078 C CA . GLY B 1 93 ? -4.242 24.5 13.961 1 58.75 93 GLY B CA 1
ATOM 3079 C C . GLY B 1 93 ? -3.867 23.266 14.758 1 58.75 93 GLY B C 1
ATOM 3080 O O . GLY B 1 93 ? -4.617 22.828 15.633 1 58.75 93 GLY B O 1
ATOM 3081 N N . GLY B 1 94 ? -3.121 22.344 14.219 1 75.06 94 GLY B N 1
ATOM 3082 C CA . GLY B 1 94 ? -2.562 21.219 14.961 1 75.06 94 GLY B CA 1
ATOM 3083 C C . GLY B 1 94 ? -2.225 20.031 14.086 1 75.06 94 GLY B C 1
ATOM 3084 O O . GLY B 1 94 ? -2.43 20.078 12.875 1 75.06 94 GLY B O 1
ATOM 3085 N N . ARG B 1 95 ? -1.673 19.078 14.82 1 82.81 95 ARG B N 1
ATOM 3086 C CA . ARG B 1 95 ? -1.253 17.844 14.172 1 82.81 95 ARG B CA 1
ATOM 3087 C C . ARG B 1 95 ? -2.369 16.812 14.188 1 82.81 95 ARG B C 1
ATOM 3089 O O . ARG B 1 95 ? -3.039 16.625 15.203 1 82.81 95 ARG B O 1
ATOM 3096 N N . LEU B 1 96 ? -2.736 16.344 13.039 1 91.62 96 LEU B N 1
ATOM 3097 C CA . LEU B 1 96 ? -3.74 15.305 12.859 1 91.62 96 LEU B CA 1
ATOM 3098 C C . LEU B 1 96 ? -3.105 14.023 12.32 1 91.62 96 LEU B C 1
ATOM 3100 O O . LEU B 1 96 ? -2.418 14.055 11.289 1 91.62 96 LEU B O 1
ATOM 3104 N N . ARG B 1 97 ? -3.295 12.961 13.062 1 91.75 97 ARG B N 1
ATOM 3105 C CA . ARG B 1 97 ? -2.752 11.672 12.648 1 91.75 97 ARG B CA 1
ATOM 3106 C C . ARG B 1 97 ? -3.867 10.695 12.297 1 91.75 97 ARG B C 1
ATOM 3108 O O . ARG B 1 97 ? -4.68 10.336 13.148 1 91.75 97 ARG B O 1
ATOM 3115 N N . ILE B 1 98 ? -3.816 10.242 11.031 1 94.75 98 ILE B N 1
ATOM 3116 C CA . ILE B 1 98 ? -4.855 9.352 10.531 1 94.75 98 ILE B CA 1
ATOM 3117 C C . ILE B 1 98 ? -4.238 8.023 10.094 1 94.75 98 ILE B C 1
ATOM 3119 O O . ILE B 1 98 ? -3.17 8.008 9.477 1 94.75 98 ILE B O 1
ATOM 3123 N N . LEU B 1 99 ? -4.898 6.984 10.484 1 93.19 99 LEU B N 1
ATOM 3124 C CA . LEU B 1 99 ? -4.586 5.656 9.961 1 93.19 99 LEU B CA 1
ATOM 3125 C C . LEU B 1 99 ? -5.547 5.273 8.844 1 93.19 99 LEU B C 1
ATOM 3127 O O . LEU B 1 99 ? -6.766 5.395 8.992 1 93.19 99 LEU B O 1
ATOM 3131 N N . GLY B 1 100 ? -4.953 4.879 7.738 1 93.69 100 GLY B N 1
ATOM 3132 C CA . GLY B 1 100 ? -5.785 4.43 6.633 1 93.69 100 GLY B CA 1
ATOM 3133 C C . GLY B 1 100 ? -5.375 3.076 6.086 1 93.69 100 GLY B C 1
ATOM 3134 O O . GLY B 1 100 ? -4.184 2.807 5.91 1 93.69 100 GLY B O 1
ATOM 3135 N N . SER B 1 101 ? -6.441 2.26 5.871 1 91.75 101 SER B N 1
ATOM 3136 C CA . SER B 1 101 ? -6.133 1.051 5.117 1 91.75 101 SER B CA 1
ATOM 3137 C C . SER B 1 101 ? -5.613 1.387 3.723 1 91.75 101 SER B C 1
ATOM 3139 O O . SER B 1 101 ? -5.871 2.475 3.203 1 91.75 101 SER B O 1
ATOM 3141 N N . ARG B 1 102 ? -4.898 0.485 3.178 1 89 102 ARG B N 1
ATOM 3142 C CA . ARG B 1 102 ? -4.312 0.713 1.859 1 89 102 ARG B CA 1
ATOM 3143 C C . ARG B 1 102 ? -5.391 1.033 0.83 1 89 102 ARG B C 1
ATOM 3145 O O . ARG B 1 102 ? -5.266 2.002 0.076 1 89 102 ARG B O 1
ATOM 3152 N N . THR B 1 103 ? -6.398 0.276 0.842 1 87.5 103 THR B N 1
ATOM 3153 C CA . THR B 1 103 ? -7.465 0.459 -0.136 1 87.5 103 THR B CA 1
ATOM 3154 C C . THR B 1 103 ? -8.18 1.788 0.086 1 87.5 103 THR B C 1
ATOM 3156 O O . THR B 1 103 ? -8.352 2.57 -0.851 1 87.5 103 THR B O 1
ATOM 3159 N N . ALA B 1 104 ? -8.555 2.074 1.236 1 91.44 104 ALA B N 1
ATOM 3160 C CA . ALA B 1 104 ? -9.258 3.318 1.536 1 91.44 104 ALA B CA 1
ATOM 3161 C C . ALA B 1 104 ? -8.383 4.531 1.245 1 91.44 104 ALA B C 1
ATOM 3163 O O . ALA B 1 104 ? -8.859 5.543 0.729 1 91.44 104 ALA B O 1
ATOM 3164 N N . SER B 1 105 ? -7.133 4.41 1.643 1 92.19 105 SER B N 1
ATOM 3165 C CA . SER B 1 105 ? -6.203 5.516 1.431 1 92.19 105 SER B CA 1
ATOM 3166 C C . SER B 1 105 ? -6.027 5.809 -0.055 1 92.19 105 SER B C 1
ATOM 3168 O O . SER B 1 105 ? -5.961 6.973 -0.459 1 92.19 105 SER B O 1
ATOM 3170 N N . THR B 1 106 ? -6.012 4.789 -0.757 1 81.88 106 THR B N 1
ATOM 3171 C CA . THR B 1 106 ? -5.762 4.926 -2.188 1 81.88 106 THR B CA 1
ATOM 3172 C C . THR B 1 106 ? -7.004 5.449 -2.904 1 81.88 106 THR B C 1
ATOM 3174 O O . THR B 1 106 ? -6.914 6.363 -3.727 1 81.88 106 THR B O 1
ATOM 3177 N N . ILE B 1 107 ? -8.102 4.992 -2.631 1 81.44 107 ILE B N 1
ATOM 3178 C CA . ILE B 1 107 ? -9.273 5.258 -3.461 1 81.44 107 ILE B CA 1
ATOM 3179 C C . ILE B 1 107 ? -10.008 6.492 -2.939 1 81.44 107 ILE B C 1
ATOM 3181 O O . ILE B 1 107 ? -10.711 7.168 -3.695 1 81.44 107 ILE B O 1
ATOM 3185 N N . LEU B 1 108 ? -9.844 6.746 -1.707 1 88.19 108 LEU B N 1
ATOM 3186 C CA . LEU B 1 108 ? -10.664 7.816 -1.149 1 88.19 108 LEU B CA 1
ATOM 3187 C C . LEU B 1 108 ? -9.789 8.922 -0.57 1 88.19 108 LEU B C 1
ATOM 3189 O O . LEU B 1 108 ? -9.852 10.07 -1.017 1 88.19 108 LEU B O 1
ATOM 3193 N N . VAL B 1 109 ? -8.891 8.602 0.325 1 90.44 109 VAL B N 1
ATOM 3194 C CA . VAL B 1 109 ? -8.211 9.594 1.142 1 90.44 109 VAL B CA 1
ATOM 3195 C C . VAL B 1 109 ? -7.215 10.375 0.281 1 90.44 109 VAL B C 1
ATOM 3197 O O . VAL B 1 109 ? -7.184 11.609 0.323 1 90.44 109 VAL B O 1
ATOM 3200 N N . GLY B 1 110 ? -6.48 9.711 -0.477 1 85.62 110 GLY B N 1
ATOM 3201 C CA . GLY B 1 110 ? -5.441 10.328 -1.284 1 85.62 110 GLY B CA 1
ATOM 3202 C C . GLY B 1 110 ? -5.945 11.477 -2.137 1 85.62 110 GLY B C 1
ATOM 3203 O O . GLY B 1 110 ? -5.473 12.602 -2.008 1 85.62 110 GLY B O 1
ATOM 3204 N N . PRO B 1 111 ? -6.961 11.25 -2.873 1 83.38 111 PRO B N 1
ATOM 3205 C CA . PRO B 1 111 ? -7.488 12.281 -3.777 1 83.38 111 PRO B CA 1
ATOM 3206 C C . PRO B 1 111 ? -8.07 13.477 -3.033 1 83.38 111 PRO B C 1
ATOM 3208 O O . PRO B 1 111 ? -8.172 14.57 -3.602 1 83.38 111 PRO B O 1
ATOM 3211 N N . LEU B 1 112 ? -8.422 13.281 -1.803 1 91.75 112 LEU B N 1
ATOM 3212 C CA . LEU B 1 112 ? -9.109 14.336 -1.075 1 91.75 112 LEU B CA 1
ATOM 3213 C C . LEU B 1 112 ? -8.148 15.094 -0.169 1 91.75 112 LEU B C 1
ATOM 3215 O O . LEU B 1 112 ? -8.445 16.219 0.253 1 91.75 112 LEU B O 1
ATOM 3219 N N . ILE B 1 113 ? -7.051 14.484 0.097 1 92.31 113 ILE B N 1
ATOM 3220 C CA . ILE B 1 113 ? -6.145 15.047 1.095 1 92.31 113 ILE B CA 1
ATOM 3221 C C . ILE B 1 113 ? -5.59 16.375 0.595 1 92.31 113 ILE B C 1
ATOM 3223 O O . ILE B 1 113 ? -5.438 17.328 1.372 1 92.31 113 ILE B O 1
ATOM 3227 N N . GLY B 1 114 ? -5.199 16.422 -0.661 1 90.19 114 GLY B N 1
ATOM 3228 C CA . GLY B 1 114 ? -4.695 17.672 -1.202 1 90.19 114 GLY B CA 1
ATOM 3229 C C . GLY B 1 114 ? -5.656 18.828 -1.017 1 90.19 114 GLY B C 1
ATOM 3230 O O . GLY B 1 114 ? -5.262 19.906 -0.553 1 90.19 114 GLY B O 1
ATOM 3231 N N . ARG B 1 115 ? -6.855 18.625 -1.269 1 91.56 115 ARG B N 1
ATOM 3232 C CA . ARG B 1 115 ? -7.887 19.641 -1.14 1 91.56 115 ARG B CA 1
ATOM 3233 C C . ARG B 1 115 ? -8.102 20.031 0.322 1 91.56 115 ARG B C 1
ATOM 3235 O O . ARG B 1 115 ? -8.352 21.188 0.635 1 91.56 115 ARG B O 1
ATOM 3242 N N . PHE B 1 116 ? -8.07 19.062 1.111 1 94.31 116 PHE B N 1
ATOM 3243 C CA . PHE B 1 116 ? -8.219 19.312 2.537 1 94.31 116 PHE B CA 1
ATOM 3244 C C . PHE B 1 116 ? -7.109 20.234 3.037 1 94.31 116 PHE B C 1
ATOM 3246 O O . PHE B 1 116 ? -7.367 21.172 3.791 1 94.31 116 PHE B O 1
ATOM 3253 N N . LEU B 1 117 ? -5.902 19.922 2.6 1 90.75 117 LEU B N 1
ATOM 3254 C CA . LEU B 1 117 ? -4.75 20.703 3.045 1 90.75 117 LEU B CA 1
ATOM 3255 C C . LEU B 1 117 ? -4.82 22.125 2.529 1 90.75 117 LEU B C 1
ATOM 3257 O O . LEU B 1 117 ? -4.375 23.062 3.203 1 90.75 117 LEU B O 1
ATOM 3261 N N . VAL B 1 118 ? -5.312 22.312 1.39 1 89.69 118 VAL B N 1
ATOM 3262 C CA . VAL B 1 118 ? -5.492 23.641 0.823 1 89.69 118 VAL B CA 1
ATOM 3263 C C . VAL B 1 118 ? -6.523 24.422 1.641 1 89.69 118 VAL B C 1
ATOM 3265 O O . VAL B 1 118 ? -6.328 25.594 1.948 1 89.69 118 VAL B O 1
ATOM 3268 N N . ALA B 1 119 ? -7.609 23.766 2.018 1 90.69 119 ALA B N 1
ATOM 3269 C CA . ALA B 1 119 ? -8.703 24.375 2.771 1 90.69 119 ALA B CA 1
ATOM 3270 C C . ALA B 1 119 ? -8.289 24.641 4.215 1 90.69 119 ALA B C 1
ATOM 3272 O O . ALA B 1 119 ? -8.812 25.547 4.859 1 90.69 119 ALA B O 1
ATOM 3273 N N . HIS B 1 120 ? -7.371 23.828 4.672 1 91.62 120 HIS B N 1
ATOM 3274 C CA . HIS B 1 120 ? -6.918 23.938 6.055 1 91.62 120 HIS B CA 1
ATOM 3275 C C . HIS B 1 120 ? -5.395 23.953 6.141 1 91.62 120 HIS B C 1
ATOM 3277 O O . HIS B 1 120 ? -4.789 23.047 6.719 1 91.62 120 HIS B O 1
ATOM 3283 N N . PRO B 1 121 ? -4.844 25 5.699 1 87.38 121 PRO B N 1
ATOM 3284 C CA . PRO B 1 121 ? -3.383 25.094 5.645 1 87.38 121 PRO B CA 1
ATOM 3285 C C . PRO B 1 121 ? -2.742 25.078 7.031 1 87.38 121 PRO B C 1
ATOM 3287 O O . PRO B 1 121 ? -1.535 24.859 7.156 1 87.38 121 PRO B O 1
ATOM 3290 N N . GLU B 1 122 ? -3.484 25.25 8.055 1 85.5 122 GLU B N 1
ATOM 3291 C CA . GLU B 1 122 ? -2.986 25.328 9.43 1 85.5 122 GLU B CA 1
ATOM 3292 C C . GLU B 1 122 ? -2.848 23.922 10.031 1 85.5 122 GLU B C 1
ATOM 3294 O O . GLU B 1 122 ? -2.232 23.766 11.086 1 85.5 122 GLU B O 1
ATOM 3299 N N . ILE B 1 123 ? -3.373 22.984 9.383 1 88.62 123 ILE B N 1
ATOM 3300 C CA . ILE B 1 123 ? -3.35 21.609 9.898 1 88.62 123 ILE B CA 1
ATOM 3301 C C . ILE B 1 123 ? -2.16 20.859 9.312 1 88.62 123 ILE B C 1
ATOM 3303 O O . ILE B 1 123 ? -1.922 20.906 8.102 1 88.62 123 ILE B O 1
ATOM 3307 N N . GLU B 1 124 ? -1.419 20.266 10.219 1 88.06 124 GLU B N 1
ATOM 3308 C CA . GLU B 1 124 ? -0.412 19.297 9.812 1 88.06 124 GLU B CA 1
ATOM 3309 C C . GLU B 1 124 ? -0.962 17.875 9.875 1 88.06 124 GLU B C 1
ATOM 3311 O O . GLU B 1 124 ? -1.4 17.422 10.93 1 88.06 124 GLU B O 1
ATOM 3316 N N . LEU B 1 125 ? -0.898 17.219 8.734 1 93.81 125 LEU B N 1
ATOM 3317 C CA . LEU B 1 125 ? -1.541 15.914 8.648 1 93.81 125 LEU B CA 1
ATOM 3318 C C . LEU B 1 125 ? -0.508 14.812 8.422 1 93.81 125 LEU B C 1
ATOM 3320 O O . LEU B 1 125 ? 0.411 14.977 7.617 1 93.81 125 LEU B O 1
ATOM 3324 N N . GLU B 1 126 ? -0.629 13.805 9.203 1 92.56 126 GLU B N 1
ATOM 3325 C CA . GLU B 1 126 ? 0.109 12.562 8.984 1 92.56 126 GLU B CA 1
ATOM 3326 C C . GLU B 1 126 ? -0.836 11.406 8.68 1 92.56 126 GLU B C 1
ATOM 3328 O O . GLU B 1 126 ? -1.799 11.172 9.414 1 92.56 126 GLU B O 1
ATOM 3333 N N . LEU B 1 127 ? -0.553 10.773 7.582 1 94.31 127 LEU B N 1
ATOM 3334 C CA . LEU B 1 127 ? -1.335 9.602 7.203 1 94.31 127 LEU B CA 1
ATOM 3335 C C . LEU B 1 127 ? -0.476 8.344 7.234 1 94.31 127 LEU B C 1
ATOM 3337 O O . LEU B 1 127 ? 0.463 8.203 6.445 1 94.31 127 LEU B O 1
ATOM 3341 N N . LEU B 1 128 ? -0.813 7.512 8.133 1 91.12 128 LEU B N 1
ATOM 3342 C CA . LEU B 1 128 ? -0.203 6.188 8.18 1 91.12 128 LEU B CA 1
ATOM 3343 C C . LEU B 1 128 ? -1.036 5.18 7.398 1 91.12 128 LEU B C 1
ATOM 3345 O O . LEU B 1 128 ? -2.193 4.926 7.742 1 91.12 128 LEU B O 1
ATOM 3349 N N . VAL B 1 129 ? -0.417 4.613 6.406 1 91.44 129 VAL B N 1
ATOM 3350 C CA . VAL B 1 129 ? -1.1 3.621 5.586 1 91.44 129 VAL B CA 1
ATOM 3351 C C . VAL B 1 129 ? -0.697 2.217 6.031 1 91.44 129 VAL B C 1
ATOM 3353 O O . VAL B 1 129 ? 0.456 1.812 5.863 1 91.44 129 VAL B O 1
ATOM 3356 N N . ASP B 1 130 ? -1.701 1.539 6.539 1 85.25 130 ASP B N 1
ATOM 3357 C CA . ASP B 1 130 ? -1.435 0.21 7.082 1 85.25 130 ASP B CA 1
ATOM 3358 C C . ASP B 1 130 ? -2.721 -0.602 7.203 1 85.25 130 ASP B C 1
ATOM 3360 O O . ASP B 1 130 ? -3.773 -0.058 7.543 1 85.25 130 ASP B O 1
ATOM 3364 N N . ASP B 1 131 ? -2.613 -1.873 6.855 1 82.12 131 ASP B N 1
ATOM 3365 C CA . ASP B 1 131 ? -3.789 -2.732 6.945 1 82.12 131 ASP B CA 1
ATOM 3366 C C . ASP B 1 131 ? -3.807 -3.502 8.266 1 82.12 131 ASP B C 1
ATOM 3368 O O . ASP B 1 131 ? -4.75 -4.242 8.547 1 82.12 131 ASP B O 1
ATOM 3372 N N . LEU B 1 132 ? -2.885 -3.283 9.047 1 67.25 132 LEU B N 1
ATOM 3373 C CA . LEU B 1 132 ? -2.805 -4.008 10.305 1 67.25 132 LEU B CA 1
ATOM 3374 C C . LEU B 1 132 ? -3.674 -3.348 11.367 1 67.25 132 LEU B C 1
ATOM 3376 O O . LEU B 1 132 ? -3.963 -2.152 11.281 1 67.25 132 LEU B O 1
ATOM 3380 N N . HIS B 1 133 ? -4.133 -4.266 12.188 1 66.62 133 HIS B N 1
ATOM 3381 C CA . HIS B 1 133 ? -4.875 -3.758 13.336 1 66.62 133 HIS B CA 1
ATOM 3382 C C . HIS B 1 133 ? -3.963 -3 14.289 1 66.62 133 HIS B C 1
ATOM 3384 O O . HIS B 1 133 ? -2.951 -3.539 14.75 1 66.62 133 HIS B O 1
ATOM 3390 N N . VAL B 1 134 ? -4.285 -1.761 14.352 1 68.62 134 VAL B N 1
ATOM 3391 C CA . VAL B 1 134 ? -3.516 -0.903 15.242 1 68.62 134 VAL B CA 1
ATOM 3392 C C . VAL B 1 134 ? -4.441 -0.282 16.297 1 68.62 134 VAL B C 1
ATOM 3394 O O . VAL B 1 134 ? -5.555 0.135 15.969 1 68.62 134 VAL B O 1
ATOM 3397 N N . ASP B 1 135 ? -3.965 -0.46 17.484 1 70.19 135 ASP B N 1
ATOM 3398 C CA . ASP B 1 135 ? -4.664 0.292 18.516 1 70.19 135 ASP B CA 1
ATOM 3399 C C . ASP B 1 135 ? -4.43 1.793 18.359 1 70.19 135 ASP B C 1
ATOM 3401 O O . ASP B 1 135 ? -3.32 2.279 18.594 1 70.19 135 ASP B O 1
ATOM 3405 N N . LEU B 1 136 ? -5.52 2.473 18.047 1 76.06 136 LEU B N 1
ATOM 3406 C CA . LEU B 1 136 ? -5.398 3.895 17.734 1 76.06 136 LEU B CA 1
ATOM 3407 C C . LEU B 1 136 ? -4.863 4.664 18.938 1 76.06 136 LEU B C 1
ATOM 3409 O O . LEU B 1 136 ? -4.02 5.551 18.797 1 76.06 136 LEU B O 1
ATOM 3413 N N . VAL B 1 137 ? -5.371 4.301 20.062 1 69.5 137 VAL B N 1
ATOM 3414 C CA . VAL B 1 137 ? -5.047 5.047 21.266 1 69.5 137 VAL B CA 1
ATOM 3415 C C . VAL B 1 137 ? -3.578 4.828 21.625 1 69.5 137 VAL B C 1
ATOM 3417 O O . VAL B 1 137 ? -2.834 5.785 21.844 1 69.5 137 VAL B O 1
ATOM 3420 N N . GLU B 1 138 ? -3.201 3.617 21.516 1 65.5 138 GLU B N 1
ATOM 3421 C CA . GLU B 1 138 ? -1.821 3.273 21.844 1 65.5 138 GLU B CA 1
ATOM 3422 C C . GLU B 1 138 ? -0.852 3.857 20.828 1 65.5 138 GLU B C 1
ATOM 3424 O O . GLU B 1 138 ? 0.277 4.219 21.156 1 65.5 138 GLU B O 1
ATOM 3429 N N . SER B 1 139 ? -1.4 4.031 19.703 1 75.31 139 SER B N 1
ATOM 3430 C CA . SER B 1 139 ? -0.531 4.465 18.625 1 75.31 139 SER B CA 1
ATOM 3431 C C . SER B 1 139 ? -0.64 5.965 18.391 1 75.31 139 SER B C 1
ATOM 3433 O O . SER B 1 139 ? -0.053 6.5 17.438 1 75.31 139 SER B O 1
ATOM 3435 N N . ARG B 1 140 ? -1.365 6.676 19.188 1 77.19 140 ARG B N 1
ATOM 3436 C CA . ARG B 1 140 ? -1.547 8.125 19.078 1 77.19 140 ARG B CA 1
ATOM 3437 C C . ARG B 1 140 ? -2.111 8.508 17.719 1 77.19 140 ARG B C 1
ATOM 3439 O O . ARG B 1 140 ? -1.611 9.43 17.078 1 77.19 140 ARG B O 1
ATOM 3446 N N . ILE B 1 141 ? -2.975 7.742 17.359 1 87.56 141 ILE B N 1
ATOM 3447 C CA . ILE B 1 141 ? -3.701 7.996 16.125 1 87.56 141 ILE B CA 1
ATOM 3448 C C . ILE B 1 141 ? -5.078 8.578 16.438 1 87.56 141 ILE B C 1
ATOM 3450 O O . ILE B 1 141 ? -5.766 8.094 17.344 1 87.56 141 ILE B O 1
ATOM 3454 N N . ASP B 1 142 ? -5.402 9.617 15.727 1 89.44 142 ASP B N 1
ATOM 3455 C CA . ASP B 1 142 ? -6.629 10.344 16.016 1 89.44 142 ASP B CA 1
ATOM 3456 C C . ASP B 1 142 ? -7.844 9.633 15.43 1 89.44 142 ASP B C 1
ATOM 3458 O O . ASP B 1 142 ? -8.93 9.664 16.016 1 89.44 142 ASP B O 1
ATOM 3462 N N . ALA B 1 143 ? -7.664 9.07 14.266 1 93.38 143 ALA B N 1
ATOM 3463 C CA . ALA B 1 143 ? -8.766 8.383 13.594 1 93.38 143 ALA B CA 1
ATOM 3464 C C . ALA B 1 143 ? -8.242 7.359 12.594 1 93.38 143 ALA B C 1
ATOM 3466 O O . ALA B 1 143 ? -7.082 7.418 12.18 1 93.38 143 ALA B O 1
ATOM 3467 N N . GLY B 1 144 ? -9.117 6.469 12.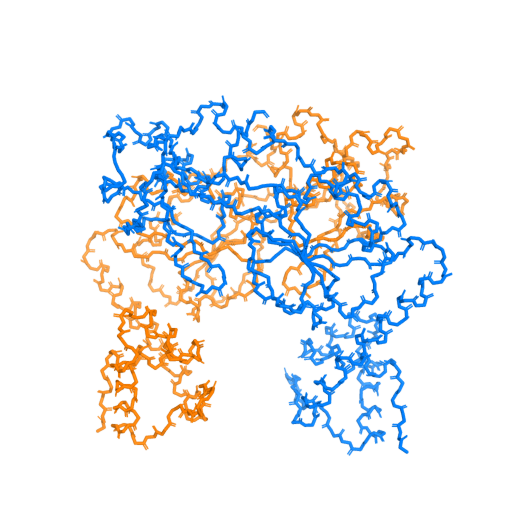312 1 93.88 144 GLY B N 1
ATOM 3468 C CA . GLY B 1 144 ? -8.844 5.488 11.266 1 93.88 144 GLY B CA 1
ATOM 3469 C C . GLY B 1 144 ? -9.844 5.539 10.125 1 93.88 144 GLY B C 1
ATOM 3470 O O . GLY B 1 144 ? -10.961 6.016 10.297 1 93.88 144 GLY B O 1
ATOM 3471 N N . ILE B 1 145 ? -9.406 5.188 8.961 1 94.5 145 ILE B N 1
ATOM 3472 C CA . ILE B 1 145 ? -10.266 5.02 7.797 1 94.5 145 ILE B CA 1
ATOM 3473 C C . ILE B 1 145 ? -10.055 3.639 7.184 1 94.5 145 ILE B C 1
ATOM 3475 O O . ILE B 1 145 ? -8.914 3.244 6.91 1 94.5 145 ILE B O 1
ATOM 3479 N N . GLN B 1 146 ? -11.148 2.951 7.008 1 92.12 146 GLN B N 1
ATOM 3480 C CA . GLN B 1 146 ? -10.992 1.6 6.477 1 92.12 146 GLN B CA 1
ATOM 3481 C C . GLN B 1 146 ? -12.211 1.191 5.652 1 92.12 146 GLN B C 1
ATOM 3483 O O . GLN B 1 146 ? -13.266 1.823 5.734 1 92.12 146 GLN B O 1
ATOM 3488 N N . VAL B 1 147 ? -11.961 0.146 4.898 1 89.44 147 VAL B N 1
ATOM 3489 C CA . VAL B 1 147 ? -13.055 -0.478 4.164 1 89.44 147 VAL B CA 1
ATOM 3490 C C . VAL B 1 147 ? -13.789 -1.471 5.066 1 89.44 147 VAL B C 1
ATOM 3492 O O . VAL B 1 147 ? -13.156 -2.271 5.758 1 89.44 147 VAL B O 1
ATOM 3495 N N . GLY B 1 148 ? -15.07 -1.381 5.02 1 86.75 148 GLY B N 1
ATOM 3496 C CA . GLY B 1 148 ? -15.859 -2.318 5.797 1 86.75 148 GLY B CA 1
ATOM 3497 C C . GLY B 1 148 ? -16.219 -1.796 7.176 1 86.75 148 GLY B C 1
ATOM 3498 O O . GLY B 1 148 ? -15.734 -0.74 7.59 1 86.75 148 GLY B O 1
ATOM 3499 N N . GLU B 1 149 ? -17.016 -2.594 7.879 1 78 149 GLU B N 1
ATOM 3500 C CA . GLU B 1 149 ? -17.625 -2.08 9.102 1 78 149 GLU B CA 1
ATOM 3501 C C . GLU B 1 149 ? -17.078 -2.793 10.336 1 78 149 GLU B C 1
ATOM 3503 O O . GLU B 1 149 ? -17.672 -2.717 11.414 1 78 149 GLU B O 1
ATOM 3508 N N . ARG B 1 150 ? -16.016 -3.451 10.156 1 77.56 150 ARG B N 1
ATOM 3509 C CA . ARG B 1 150 ? -15.445 -4.102 11.328 1 77.56 150 ARG B CA 1
ATOM 3510 C C . ARG B 1 150 ? -14.711 -3.094 12.211 1 77.56 150 ARG B C 1
ATOM 3512 O O . ARG B 1 150 ? -13.5 -2.932 12.102 1 77.56 150 ARG B O 1
ATOM 3519 N N . ILE B 1 151 ? -15.438 -2.406 13.055 1 78.12 151 ILE B N 1
ATOM 3520 C CA . ILE B 1 151 ? -14.938 -1.354 13.938 1 78.12 151 ILE B CA 1
ATOM 3521 C C . ILE B 1 151 ? -15.227 -1.722 15.391 1 78.12 151 ILE B C 1
ATOM 3523 O O . ILE B 1 151 ? -16.297 -2.248 15.703 1 78.12 151 ILE B O 1
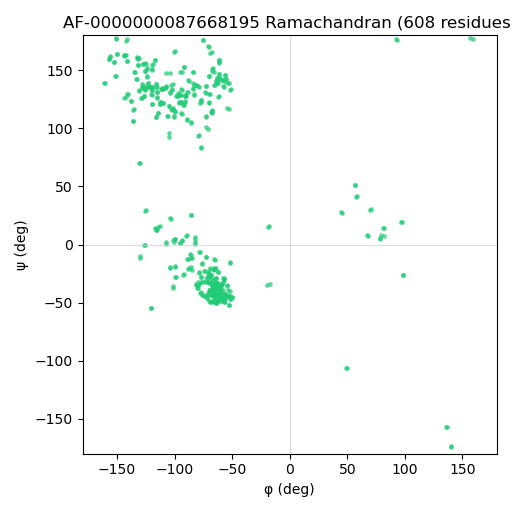ATOM 3527 N N . GLU B 1 152 ? -14.211 -1.518 16.203 1 76.12 152 GLU B N 1
ATOM 3528 C CA . GLU B 1 152 ? -14.328 -1.859 17.625 1 76.12 152 GLU B CA 1
ATOM 3529 C C . GLU B 1 152 ? -15.438 -1.059 18.297 1 76.12 152 GLU B C 1
ATOM 3531 O O . GLU B 1 152 ? -15.781 0.033 17.844 1 76.12 152 GLU B O 1
ATOM 3536 N N . LYS B 1 153 ? -15.898 -1.583 19.406 1 74.56 153 LYS B N 1
ATOM 3537 C CA . LYS B 1 153 ? -17.062 -1.04 20.094 1 74.56 153 LYS B CA 1
ATOM 3538 C C . LYS B 1 153 ? -16.75 0.317 20.719 1 74.56 153 LYS B C 1
ATOM 3540 O O . LYS B 1 153 ? -17.641 1.177 20.812 1 74.56 153 LYS B O 1
ATOM 3545 N N . ASP B 1 154 ? -15.633 0.54 21.141 1 80.38 154 ASP B N 1
ATOM 3546 C CA . ASP B 1 154 ? -15.312 1.795 21.812 1 80.38 154 ASP B CA 1
ATOM 3547 C C . ASP B 1 154 ? -14.93 2.879 20.812 1 80.38 154 ASP B C 1
ATOM 3549 O O . ASP B 1 154 ? -14.312 3.879 21.172 1 80.38 154 ASP B O 1
ATOM 3553 N N . MET B 1 155 ? -15.484 2.635 19.609 1 87.94 155 MET B N 1
ATOM 3554 C CA . MET B 1 155 ? -15.188 3.592 18.547 1 87.94 155 MET B CA 1
ATOM 3555 C C . MET B 1 155 ? -16.469 4.16 17.953 1 87.94 155 MET B C 1
ATOM 3557 O O . MET B 1 155 ? -17.5 3.479 17.922 1 87.94 155 MET B O 1
ATOM 3561 N N . ILE B 1 156 ? -16.422 5.438 17.594 1 91.06 156 ILE B N 1
ATOM 3562 C CA . ILE B 1 156 ? -17.469 6.051 16.781 1 91.06 156 ILE B CA 1
ATOM 3563 C C . ILE B 1 156 ? -17.141 5.875 15.305 1 91.06 156 ILE B C 1
ATOM 3565 O O . ILE B 1 156 ? -16.031 6.18 14.867 1 91.06 156 ILE B O 1
ATOM 3569 N N . ALA B 1 157 ? -18.125 5.422 14.609 1 92.81 157 ALA B N 1
ATOM 3570 C CA . ALA B 1 157 ? -17.938 5.188 13.18 1 92.81 157 ALA B CA 1
ATOM 3571 C C . ALA B 1 157 ? -18.75 6.184 12.352 1 92.81 157 ALA B C 1
ATOM 3573 O O . ALA B 1 157 ? -19.906 6.465 12.672 1 92.81 157 ALA B O 1
ATOM 3574 N N . VAL B 1 158 ? -18.094 6.738 11.344 1 92.69 158 VAL B N 1
ATOM 3575 C CA . VAL B 1 158 ? -18.719 7.625 10.367 1 92.69 158 VAL B CA 1
ATOM 3576 C C . VAL B 1 158 ? -18.594 7.02 8.969 1 92.69 158 VAL B C 1
ATOM 3578 O O . VAL B 1 158 ? -17.484 6.777 8.484 1 92.69 158 VAL B O 1
ATOM 3581 N N . ARG B 1 159 ? -19.734 6.801 8.367 1 92.75 159 ARG B N 1
ATOM 3582 C CA . ARG B 1 159 ? -19.688 6.277 7 1 92.75 159 ARG B CA 1
ATOM 3583 C C . ARG B 1 159 ? -19.344 7.379 6.004 1 92.75 159 ARG B C 1
ATOM 3585 O O . ARG B 1 159 ? -20.047 8.391 5.918 1 92.75 159 ARG B O 1
ATOM 3592 N N . LEU B 1 160 ? -18.312 7.164 5.238 1 92.62 160 LEU B N 1
ATOM 3593 C CA . LEU B 1 160 ? -17.844 8.148 4.258 1 92.62 160 LEU B CA 1
ATOM 3594 C C . LEU B 1 160 ? -18.312 7.766 2.854 1 92.62 160 LEU B C 1
ATOM 3596 O O . LEU B 1 160 ? -18.531 8.641 2.012 1 92.62 160 LEU B O 1
ATOM 3600 N N . VAL B 1 161 ? -18.312 6.527 2.592 1 91.75 161 VAL B N 1
ATOM 3601 C CA . VAL B 1 161 ? -18.734 6.023 1.286 1 91.75 161 VAL B CA 1
ATOM 3602 C C . VAL B 1 161 ? -19.828 4.977 1.461 1 91.75 161 VAL B C 1
ATOM 3604 O O . VAL B 1 161 ? -19.734 4.105 2.328 1 91.75 161 VAL B O 1
ATOM 3607 N N . GLU B 1 162 ? -20.812 5.098 0.685 1 90.44 162 GLU B N 1
ATOM 3608 C CA . GLU B 1 162 ? -21.938 4.168 0.716 1 90.44 162 GLU B CA 1
ATOM 3609 C C . GLU B 1 162 ? -21.516 2.781 0.233 1 90.44 162 GLU B C 1
ATOM 3611 O O . GLU B 1 162 ? -20.438 2.617 -0.346 1 90.44 162 GLU B O 1
ATOM 3616 N N . PRO B 1 163 ? -22.406 1.829 0.532 1 90.19 163 PRO B N 1
ATOM 3617 C CA . PRO B 1 163 ? -22.078 0.469 0.097 1 90.19 163 PRO B CA 1
ATOM 3618 C C . PRO B 1 163 ? -21.812 0.376 -1.404 1 90.19 163 PRO B C 1
ATOM 3620 O O . PRO B 1 163 ? -22.453 1.075 -2.191 1 90.19 163 PRO B O 1
ATOM 3623 N N . PHE B 1 164 ? -20.844 -0.448 -1.763 1 88 164 PHE B N 1
ATOM 3624 C CA . PHE B 1 164 ? -20.516 -0.716 -3.156 1 88 164 PHE B CA 1
ATOM 3625 C C . PHE B 1 164 ? -20.156 -2.186 -3.355 1 88 164 PHE B C 1
ATOM 3627 O O . PHE B 1 164 ? -20.156 -2.963 -2.4 1 88 164 PHE B O 1
ATOM 3634 N N . ASP B 1 165 ? -19.906 -2.537 -4.656 1 88.94 165 ASP B N 1
ATOM 3635 C CA . ASP B 1 165 ? -19.719 -3.953 -4.953 1 88.94 165 ASP B CA 1
ATOM 3636 C C . ASP B 1 165 ? -18.297 -4.219 -5.465 1 88.94 165 ASP B C 1
ATOM 3638 O O . ASP B 1 165 ? -17.734 -3.406 -6.203 1 88.94 165 ASP B O 1
ATOM 3642 N N . GLU B 1 166 ? -17.812 -5.301 -4.953 1 93.19 166 GLU B N 1
ATOM 3643 C CA . GLU B 1 166 ? -16.703 -5.93 -5.652 1 93.19 166 GLU B CA 1
ATOM 3644 C C . GLU B 1 166 ? -17.203 -6.91 -6.715 1 93.19 166 GLU B C 1
ATOM 3646 O O . GLU B 1 166 ? -18.203 -7.59 -6.512 1 93.19 166 GLU B O 1
ATOM 3651 N N . VAL B 1 167 ? -16.531 -6.93 -7.816 1 94.12 167 VAL B N 1
ATOM 3652 C CA . VAL B 1 167 ? -16.938 -7.789 -8.922 1 94.12 167 VAL B CA 1
ATOM 3653 C C . VAL B 1 167 ? -15.734 -8.57 -9.438 1 94.12 167 VAL B C 1
ATOM 3655 O O . VAL B 1 167 ? -14.594 -8.219 -9.148 1 94.12 167 VAL B O 1
ATOM 3658 N N . LEU B 1 168 ? -16.078 -9.633 -10.117 1 96.56 168 LEU B N 1
ATOM 3659 C CA . LEU B 1 168 ? -15.031 -10.461 -10.719 1 96.56 168 LEU B CA 1
ATOM 3660 C C . LEU B 1 168 ? -14.594 -9.898 -12.062 1 96.56 168 LEU B C 1
ATOM 3662 O O . LEU B 1 168 ? -15.43 -9.586 -12.922 1 96.56 168 LEU B O 1
ATOM 3666 N N . MET B 1 169 ? -13.266 -9.766 -12.188 1 96.56 169 MET B N 1
ATOM 3667 C CA . MET B 1 169 ? -12.68 -9.18 -13.391 1 96.56 169 MET B CA 1
ATOM 3668 C C . MET B 1 169 ? -11.531 -10.039 -13.914 1 96.56 169 MET B C 1
ATOM 3670 O O . MET B 1 169 ? -10.922 -10.789 -13.156 1 96.56 169 MET B O 1
ATOM 3674 N N . THR B 1 170 ? -11.312 -9.906 -15.172 1 96.94 170 THR B N 1
ATOM 3675 C CA . THR B 1 170 ? -10.156 -10.523 -15.828 1 96.94 170 THR B CA 1
ATOM 3676 C C . THR B 1 170 ? -9.719 -9.695 -17.031 1 96.94 170 THR B C 1
ATOM 3678 O O . THR B 1 170 ? -10.234 -8.602 -17.266 1 96.94 170 THR B O 1
ATOM 3681 N N . SER B 1 171 ? -8.656 -10.133 -17.656 1 96.38 171 SER B N 1
ATOM 3682 C CA . SER B 1 171 ? -8.203 -9.477 -18.875 1 96.38 171 SER B CA 1
ATOM 3683 C C . SER B 1 171 ? -8.75 -10.18 -20.109 1 96.38 171 SER B C 1
ATOM 3685 O O . SER B 1 171 ? -9 -11.383 -20.094 1 96.38 171 SER B O 1
ATOM 3687 N N . PRO B 1 172 ? -8.992 -9.406 -21.188 1 96.06 172 PRO B N 1
ATOM 3688 C CA . PRO B 1 172 ? -9.375 -10.055 -22.438 1 96.06 172 PRO B CA 1
ATOM 3689 C C . PRO B 1 172 ? -8.367 -11.117 -22.875 1 96.06 172 PRO B C 1
ATOM 3691 O O . PRO B 1 172 ? -8.758 -12.156 -23.422 1 96.06 172 PRO B O 1
ATOM 3694 N N . ASP B 1 173 ? -7.16 -10.898 -22.641 1 92.88 173 ASP B N 1
ATOM 3695 C CA . ASP B 1 173 ? -6.109 -11.836 -23.016 1 92.88 173 ASP B CA 1
ATOM 3696 C C . ASP B 1 173 ? -6.277 -13.172 -22.297 1 92.88 173 ASP B C 1
ATOM 3698 O O . ASP B 1 173 ? -6.012 -14.234 -22.875 1 92.88 173 ASP B O 1
ATOM 3702 N N . TYR B 1 174 ? -6.664 -13.102 -21.094 1 94.06 174 TYR B N 1
ATOM 3703 C CA . TYR B 1 174 ? -6.887 -14.328 -20.328 1 94.06 174 TYR B CA 1
ATOM 3704 C C . TYR B 1 174 ? -8 -15.164 -20.953 1 94.06 174 TYR B C 1
ATOM 3706 O O . TYR B 1 174 ? -7.949 -16.391 -20.938 1 94.06 174 TYR B O 1
ATOM 3714 N N . LEU B 1 175 ? -8.969 -14.5 -21.531 1 94.81 175 LEU B N 1
ATOM 3715 C CA . LEU B 1 175 ? -10.156 -15.18 -22.031 1 94.81 175 LEU B CA 1
ATOM 3716 C C . LEU B 1 175 ? -9.945 -15.625 -23.484 1 94.81 175 LEU B C 1
ATOM 3718 O O . LEU B 1 175 ? -10.773 -16.359 -24.031 1 94.81 175 LEU B O 1
ATOM 3722 N N . LYS B 1 176 ? -8.945 -15.156 -24.094 1 92.06 176 LYS B N 1
ATOM 3723 C CA . LYS B 1 176 ? -8.727 -15.484 -25.5 1 92.06 176 LYS B CA 1
ATOM 3724 C C . LYS B 1 176 ? -8.75 -17 -25.719 1 92.06 176 LYS B C 1
ATOM 3726 O O . LYS B 1 176 ? -9.367 -17.484 -26.656 1 92.06 176 LYS B O 1
ATOM 3731 N N . ASP B 1 177 ? -8.125 -17.734 -24.859 1 85.69 177 ASP B N 1
ATOM 3732 C CA . ASP B 1 177 ? -8.055 -19.188 -25.062 1 85.69 177 ASP B CA 1
ATOM 3733 C C . ASP B 1 177 ? -8.773 -19.922 -23.938 1 85.69 177 ASP B C 1
ATOM 3735 O O . ASP B 1 177 ? -8.609 -21.141 -23.781 1 85.69 177 ASP B O 1
ATOM 3739 N N . ARG B 1 178 ? -9.555 -19.203 -23.141 1 91.19 178 ARG B N 1
ATOM 3740 C CA . ARG B 1 178 ? -10.297 -19.766 -22.016 1 91.19 178 ARG B CA 1
ATOM 3741 C C . ARG B 1 178 ? -11.719 -19.234 -21.969 1 91.19 178 ARG B C 1
ATOM 3743 O O . ARG B 1 178 ? -11.93 -18.031 -21.828 1 91.19 178 ARG B O 1
ATOM 3750 N N . PRO B 1 179 ? -12.641 -20.125 -22.156 1 92.88 179 PRO B N 1
ATOM 3751 C CA . PRO B 1 179 ? -14.016 -19.641 -22.047 1 92.88 179 PRO B CA 1
ATOM 3752 C C . PRO B 1 179 ? -14.305 -18.969 -20.703 1 92.88 179 PRO B C 1
ATOM 3754 O O . PRO B 1 179 ? -13.828 -19.438 -19.672 1 92.88 179 PRO B O 1
ATOM 3757 N N . ALA B 1 180 ? -15.047 -17.906 -20.75 1 95.44 180 ALA B N 1
ATOM 3758 C CA . ALA B 1 180 ? -15.438 -17.219 -19.516 1 95.44 180 ALA B CA 1
ATOM 3759 C C . ALA B 1 180 ? -16.297 -18.109 -18.641 1 95.44 180 ALA B C 1
ATOM 3761 O O . ALA B 1 180 ? -17.109 -18.891 -19.141 1 95.44 180 ALA B O 1
ATOM 3762 N N . PRO B 1 181 ? -16.094 -17.984 -17.328 1 95.75 181 PRO B N 1
ATOM 3763 C CA . PRO B 1 181 ? -16.969 -18.75 -16.438 1 95.75 181 PRO B CA 1
ATOM 3764 C C . PRO B 1 181 ? -18.438 -18.312 -16.547 1 95.75 181 PRO B C 1
ATOM 3766 O O . PRO B 1 181 ? -18.703 -17.109 -16.625 1 95.75 181 PRO B O 1
ATOM 3769 N N . GLN B 1 182 ? -19.297 -19.234 -16.5 1 94.06 182 GLN B N 1
ATOM 3770 C CA . GLN B 1 182 ? -20.734 -18.938 -16.609 1 94.06 182 GLN B CA 1
ATOM 3771 C C . GLN B 1 182 ? -21.422 -19.031 -15.25 1 94.06 182 GLN B C 1
ATOM 3773 O O . GLN B 1 182 ? -22.531 -18.531 -15.078 1 94.06 182 GLN B O 1
ATOM 3778 N N . SER B 1 183 ? -20.812 -19.703 -14.344 1 93.81 183 SER B N 1
ATOM 3779 C CA . SER B 1 183 ? -21.281 -19.812 -12.961 1 93.81 183 SER B CA 1
ATOM 3780 C C . SER B 1 183 ? -20.109 -19.766 -11.977 1 93.81 183 SER B C 1
ATOM 3782 O O . SER B 1 183 ? -18.969 -20.016 -12.352 1 93.81 183 SER B O 1
ATOM 3784 N N . PRO B 1 184 ? -20.406 -19.406 -10.742 1 94.44 184 PRO B N 1
ATOM 3785 C CA . PRO B 1 184 ? -19.328 -19.344 -9.742 1 94.44 184 PRO B CA 1
ATOM 3786 C C . PRO B 1 184 ? -18.578 -20.656 -9.586 1 94.44 184 PRO B C 1
ATOM 3788 O O . PRO B 1 184 ? -17.375 -20.672 -9.32 1 94.44 184 PRO B O 1
ATOM 3791 N N . ASP B 1 185 ? -19.219 -21.75 -9.805 1 91.06 185 ASP B N 1
ATOM 3792 C CA . ASP B 1 185 ? -18.594 -23.062 -9.664 1 91.06 185 ASP B CA 1
ATOM 3793 C C . ASP B 1 185 ? -17.484 -23.25 -10.703 1 91.06 185 ASP B C 1
ATOM 3795 O O . ASP B 1 185 ? -16.5 -23.953 -10.445 1 91.06 185 ASP B O 1
ATOM 3799 N N . GLU B 1 186 ? -17.609 -22.641 -11.828 1 93.81 186 GLU B N 1
ATOM 3800 C CA . GLU B 1 186 ? -16.656 -22.781 -12.922 1 93.81 186 GLU B CA 1
ATOM 3801 C C . GLU B 1 186 ? -15.352 -22.047 -12.609 1 93.81 186 GLU B C 1
ATOM 3803 O O . GLU B 1 186 ? -14.352 -22.234 -13.297 1 93.81 186 GLU B O 1
ATOM 3808 N N . LEU B 1 187 ? -15.352 -21.234 -11.539 1 94 187 LEU B N 1
ATOM 3809 C CA . LEU B 1 187 ? -14.133 -20.547 -11.133 1 94 187 LEU B CA 1
ATOM 3810 C C . LEU B 1 187 ? -13.047 -21.547 -10.742 1 94 187 LEU B C 1
ATOM 3812 O O . LEU B 1 187 ? -11.859 -21.234 -10.82 1 94 187 LEU B O 1
ATOM 3816 N N . THR B 1 188 ? -13.422 -22.719 -10.367 1 89.25 188 THR B N 1
ATOM 3817 C CA . THR B 1 188 ? -12.484 -23.766 -9.961 1 89.25 188 THR B CA 1
ATOM 3818 C C . THR B 1 188 ? -11.625 -24.188 -11.148 1 89.25 188 THR B C 1
ATOM 3820 O O . THR B 1 188 ? -10.523 -24.719 -10.961 1 89.25 188 THR B O 1
ATOM 3823 N N . ASN B 1 189 ? -12.109 -23.922 -12.359 1 90.12 189 ASN B N 1
ATOM 3824 C CA . ASN B 1 189 ? -11.391 -24.297 -13.578 1 90.12 189 ASN B CA 1
ATOM 3825 C C . ASN B 1 189 ? -10.516 -23.156 -14.078 1 90.12 189 ASN B C 1
ATOM 3827 O O . ASN B 1 189 ? -9.922 -23.25 -15.148 1 90.12 189 ASN B O 1
ATOM 3831 N N . HIS B 1 190 ? -10.508 -22.094 -13.32 1 93.38 190 HIS B N 1
ATOM 3832 C CA . HIS B 1 190 ? -9.773 -20.906 -13.742 1 93.38 190 HIS B CA 1
ATOM 3833 C C . HIS B 1 190 ? -8.68 -20.562 -12.742 1 93.38 190 HIS B C 1
ATOM 3835 O O . HIS B 1 190 ? -8.719 -21 -11.594 1 93.38 190 HIS B O 1
ATOM 3841 N N . TRP B 1 191 ? -7.676 -19.859 -13.281 1 92.44 191 TRP B N 1
ATOM 3842 C CA . TRP B 1 191 ? -6.711 -19.25 -12.375 1 92.44 191 TRP B CA 1
ATOM 3843 C C . TRP B 1 191 ? -7.344 -18.094 -11.609 1 92.44 191 TRP B C 1
ATOM 3845 O O . TRP B 1 191 ? -7.988 -17.219 -12.203 1 92.44 191 TRP B O 1
ATOM 3855 N N . CYS B 1 192 ? -7.16 -18.156 -10.281 1 94.44 192 CYS B N 1
ATOM 3856 C CA . CYS B 1 192 ? -7.734 -17.094 -9.469 1 94.44 192 CYS B CA 1
ATOM 3857 C C . CYS B 1 192 ? -6.648 -16.344 -8.703 1 94.44 192 CYS B C 1
ATOM 3859 O O . CYS B 1 192 ? -5.711 -16.953 -8.188 1 94.44 192 CYS B O 1
ATOM 3861 N N . VAL B 1 193 ? -6.746 -15.062 -8.773 1 94.31 193 VAL B N 1
ATOM 3862 C CA . VAL B 1 193 ? -5.887 -14.141 -8.031 1 94.31 193 VAL B CA 1
ATOM 3863 C C . VAL B 1 193 ? -6.594 -13.703 -6.75 1 94.31 193 VAL B C 1
ATOM 3865 O O . VAL B 1 193 ? -7.66 -13.086 -6.801 1 94.31 193 VAL B O 1
ATOM 3868 N N . ARG B 1 194 ? -5.898 -13.992 -5.652 1 94 194 ARG B N 1
ATOM 3869 C CA . ARG B 1 194 ? -6.625 -13.875 -4.395 1 94 194 ARG B CA 1
ATOM 3870 C C . ARG B 1 194 ? -5.918 -12.922 -3.436 1 94 194 ARG B C 1
ATOM 3872 O O . ARG B 1 194 ? -4.691 -12.805 -3.467 1 94 194 ARG B O 1
ATOM 3879 N N . LEU B 1 195 ? -6.762 -12.336 -2.604 1 92.31 195 LEU B N 1
ATOM 3880 C CA . LEU B 1 195 ? -6.262 -11.375 -1.628 1 92.31 195 LEU B CA 1
ATOM 3881 C C . LEU B 1 195 ? -6.039 -12.039 -0.274 1 92.31 195 LEU B C 1
ATOM 3883 O O . LEU B 1 195 ? -6.914 -12.75 0.226 1 92.31 195 LEU B O 1
ATOM 3887 N N . ARG B 1 196 ? -4.879 -11.852 0.23 1 88.5 196 ARG B N 1
ATOM 3888 C CA . ARG B 1 196 ? -4.625 -12.25 1.61 1 88.5 196 ARG B CA 1
ATOM 3889 C C . ARG B 1 196 ? -4.934 -11.117 2.576 1 88.5 196 ARG B C 1
ATOM 3891 O O . ARG B 1 196 ? -4.418 -10.008 2.422 1 88.5 196 ARG B O 1
ATOM 3898 N N . SER B 1 197 ? -5.719 -11.461 3.535 1 78.75 197 SER B N 1
ATOM 3899 C CA . SER B 1 197 ? -6.082 -10.469 4.543 1 78.75 197 SER B CA 1
ATOM 3900 C C . SER B 1 197 ? -4.914 -10.18 5.48 1 78.75 197 SER B C 1
ATOM 3902 O O . SER B 1 197 ? -4.289 -11.109 6 1 78.75 197 SER B O 1
ATOM 3904 N N . SER B 1 198 ? -4.672 -8.891 5.637 1 69.69 198 SER B N 1
ATOM 3905 C CA . SER B 1 198 ? -3.617 -8.508 6.57 1 69.69 198 SER B CA 1
ATOM 3906 C C . SER B 1 198 ? -4.078 -8.648 8.016 1 69.69 198 SER B C 1
ATOM 3908 O O . SER B 1 198 ? -3.258 -8.648 8.938 1 69.69 198 SER B O 1
ATOM 3910 N N . TRP B 1 199 ? -5.348 -8.742 8.148 1 64.38 199 TRP B N 1
ATOM 3911 C CA . TRP B 1 199 ? -5.926 -8.82 9.484 1 64.38 199 TRP B CA 1
ATOM 3912 C C . TRP B 1 199 ? -5.602 -10.164 10.133 1 64.38 199 TRP B C 1
ATOM 3914 O O . TRP B 1 199 ? -5.148 -10.211 11.281 1 64.38 199 TRP B O 1
ATOM 3924 N N . ASP B 1 200 ? -5.82 -11.18 9.406 1 63.78 200 ASP B N 1
ATOM 3925 C CA . ASP B 1 200 ? -5.656 -12.5 10.008 1 63.78 200 ASP B CA 1
ATOM 3926 C C . ASP B 1 200 ? -4.715 -13.367 9.188 1 63.78 200 ASP B C 1
ATOM 3928 O O . ASP B 1 200 ? -4.441 -14.516 9.547 1 63.78 200 ASP B O 1
ATOM 3932 N N . GLY B 1 201 ? -4.277 -12.812 8.18 1 75.25 201 GLY B N 1
ATOM 3933 C CA . GLY B 1 201 ? -3.301 -13.523 7.363 1 75.25 201 GLY B CA 1
ATOM 3934 C C . GLY B 1 201 ? -3.922 -14.578 6.469 1 75.25 201 GLY B C 1
ATOM 3935 O O . GLY B 1 201 ? -3.213 -15.273 5.734 1 75.25 201 GLY B O 1
ATOM 3936 N N . THR B 1 202 ? -5.199 -14.648 6.438 1 78.88 202 THR B N 1
ATOM 3937 C CA . THR B 1 202 ? -5.875 -15.656 5.629 1 78.88 202 THR B CA 1
ATOM 3938 C C . THR B 1 202 ? -6.195 -15.109 4.238 1 78.88 202 THR B C 1
ATOM 3940 O O . THR B 1 202 ? -6.223 -13.898 4.031 1 78.88 202 THR B O 1
ATOM 3943 N N . VAL B 1 203 ? -6.246 -16.109 3.312 1 87 203 VAL B N 1
ATOM 3944 C CA . VAL B 1 203 ? -6.746 -15.727 1.997 1 87 203 VAL B CA 1
ATOM 3945 C C . VAL B 1 203 ? -8.242 -15.422 2.078 1 87 203 VAL B C 1
ATOM 3947 O O . VAL B 1 203 ? -9.023 -16.266 2.516 1 87 203 VAL B O 1
ATOM 3950 N N . ARG B 1 204 ? -8.625 -14.281 1.721 1 85.75 204 ARG B N 1
ATOM 3951 C CA . ARG B 1 204 ? -10.016 -13.828 1.822 1 85.75 204 ARG B CA 1
ATOM 3952 C C . ARG B 1 204 ? -10.93 -14.703 0.975 1 85.75 204 ARG B C 1
ATOM 3954 O O . ARG B 1 204 ? -10.695 -14.883 -0.222 1 85.75 204 ARG B O 1
ATOM 3961 N N . PRO B 1 205 ? -11.945 -15.18 1.633 1 86.44 205 PRO B N 1
ATOM 3962 C CA . PRO B 1 205 ? -12.914 -15.938 0.838 1 86.44 205 PRO B CA 1
ATOM 3963 C C . PRO B 1 205 ? -13.719 -15.047 -0.106 1 86.44 205 PRO B C 1
ATOM 3965 O O . PRO B 1 205 ? -13.984 -13.883 0.209 1 86.44 205 PRO B O 1
ATOM 3968 N N . TRP B 1 206 ? -14 -15.648 -1.227 1 92.62 206 TRP B N 1
ATOM 3969 C CA . TRP B 1 206 ? -14.906 -14.961 -2.141 1 92.62 206 TRP B CA 1
ATOM 3970 C C . TRP B 1 206 ? -16.359 -15.32 -1.847 1 92.62 206 TRP B C 1
ATOM 3972 O O . TRP B 1 206 ? -16.781 -16.469 -2.062 1 92.62 206 TRP B O 1
ATOM 3982 N N . THR B 1 207 ? -17.094 -14.398 -1.293 1 92.31 207 THR B N 1
ATOM 3983 C CA . THR B 1 207 ? -18.531 -14.547 -1.105 1 92.31 207 THR B CA 1
ATOM 3984 C C . THR B 1 207 ? -19.297 -13.781 -2.18 1 92.31 207 THR B C 1
ATOM 3986 O O . THR B 1 207 ? -19.328 -12.547 -2.172 1 92.31 207 THR B O 1
ATOM 3989 N N . LEU B 1 208 ? -19.922 -14.547 -3.055 1 95.31 208 LEU B N 1
ATOM 3990 C CA . LEU B 1 208 ? -20.625 -13.953 -4.184 1 95.31 208 LEU B CA 1
ATOM 3991 C C . LEU B 1 208 ? -22.141 -14.055 -3.994 1 95.31 208 LEU B C 1
ATOM 3993 O O . LEU B 1 208 ? -22.641 -15.07 -3.514 1 95.31 208 LEU B O 1
ATOM 3997 N N . THR B 1 209 ? -22.766 -12.961 -4.297 1 95.06 209 THR B N 1
ATOM 3998 C CA . THR B 1 209 ? -24.219 -12.914 -4.176 1 95.06 209 THR B CA 1
ATOM 3999 C C . THR B 1 209 ? -24.859 -12.531 -5.508 1 95.06 209 THR B C 1
ATOM 4001 O O . THR B 1 209 ? -24.297 -11.75 -6.273 1 95.06 209 THR B O 1
ATOM 4004 N N . ASN B 1 210 ? -25.906 -13.141 -5.84 1 93.81 210 ASN B N 1
ATOM 4005 C CA . ASN B 1 210 ? -26.781 -12.836 -6.961 1 93.81 210 ASN B CA 1
ATOM 4006 C C . ASN B 1 210 ? -28.25 -12.906 -6.555 1 93.81 210 ASN B C 1
ATOM 4008 O O . ASN B 1 210 ? -28.812 -13.992 -6.445 1 93.81 210 ASN B O 1
ATOM 4012 N N . ARG B 1 211 ? -28.828 -11.711 -6.449 1 88.25 211 ARG B N 1
ATOM 4013 C CA . ARG B 1 211 ? -30.203 -11.664 -5.965 1 88.25 211 ARG B CA 1
ATOM 4014 C C . ARG B 1 211 ? -30.359 -12.484 -4.684 1 88.25 211 ARG B C 1
ATOM 4016 O O . ARG B 1 211 ? -29.734 -12.188 -3.672 1 88.25 211 ARG B O 1
ATOM 4023 N N . ASP B 1 212 ? -30.969 -13.617 -4.766 1 87.25 212 ASP B N 1
ATOM 4024 C CA . ASP B 1 212 ? -31.266 -14.375 -3.551 1 87.25 212 ASP B CA 1
ATOM 4025 C C . ASP B 1 212 ? -30.25 -15.508 -3.354 1 87.25 212 ASP B C 1
ATOM 4027 O O . ASP B 1 212 ? -30.328 -16.25 -2.367 1 87.25 212 ASP B O 1
ATOM 4031 N N . ALA B 1 213 ? -29.359 -15.539 -4.238 1 91.88 213 ALA B N 1
ATOM 4032 C CA . ALA B 1 213 ? -28.375 -16.625 -4.137 1 91.88 213 ALA B CA 1
ATOM 4033 C C . ALA B 1 213 ? -27.062 -16.125 -3.529 1 91.88 213 ALA B C 1
ATOM 4035 O O . ALA B 1 213 ? -26.641 -15 -3.801 1 91.88 213 ALA B O 1
ATOM 4036 N N . LYS B 1 214 ? -26.484 -16.938 -2.635 1 93.06 214 LYS B N 1
ATOM 4037 C CA . LYS B 1 214 ? -25.188 -16.688 -2.029 1 93.06 214 LYS B CA 1
ATOM 4038 C C . LYS B 1 214 ? -24.281 -17.906 -2.154 1 93.06 214 LYS B C 1
ATOM 4040 O O . LYS B 1 214 ? -24.672 -19.031 -1.839 1 93.06 214 LYS B O 1
ATOM 4045 N N . VAL B 1 215 ? -23.062 -17.641 -2.723 1 91.81 215 VAL B N 1
ATOM 4046 C CA . VAL B 1 215 ? -22.125 -18.734 -2.926 1 91.81 215 VAL B CA 1
ATOM 4047 C C . VAL B 1 215 ? -20.75 -18.344 -2.391 1 91.81 215 VAL B C 1
ATOM 4049 O O . VAL B 1 215 ? -20.312 -17.203 -2.566 1 91.81 215 VAL B O 1
ATOM 4052 N N . GLU B 1 216 ? -20.156 -19.203 -1.646 1 89.19 216 GLU B N 1
ATOM 4053 C CA . GLU B 1 216 ? -18.766 -19.062 -1.252 1 89.19 216 GLU B CA 1
ATOM 4054 C C . GLU B 1 216 ? -17.859 -19.984 -2.062 1 89.19 216 GLU B C 1
ATOM 4056 O O . GLU B 1 216 ? -18.031 -21.203 -2.031 1 89.19 216 GLU B O 1
ATOM 4061 N N . THR B 1 217 ? -17.016 -19.375 -2.793 1 81.38 217 THR B N 1
ATOM 4062 C CA . THR B 1 217 ? -16.172 -20.172 -3.686 1 81.38 217 THR B CA 1
ATOM 4063 C C . THR B 1 217 ? -14.805 -20.438 -3.053 1 81.38 217 THR B C 1
ATOM 4065 O O . THR B 1 217 ? -14.25 -19.578 -2.371 1 81.38 217 THR B O 1
ATOM 4068 N N . THR B 1 218 ? -14.461 -21.672 -3.086 1 73.06 218 THR B N 1
ATOM 4069 C CA . THR B 1 218 ? -13.109 -22.047 -2.699 1 73.06 218 THR B CA 1
ATOM 4070 C C . THR B 1 218 ? -12.273 -22.391 -3.928 1 73.06 218 THR B C 1
ATOM 4072 O O . THR B 1 218 ? -12.609 -23.312 -4.672 1 73.06 218 THR B O 1
ATOM 4075 N N . THR B 1 219 ? -11.586 -21.516 -4.375 1 74.75 219 THR B N 1
ATOM 4076 C CA . THR B 1 219 ? -10.727 -21.766 -5.531 1 74.75 219 THR B CA 1
ATOM 4077 C C . THR B 1 219 ? -9.258 -21.828 -5.113 1 74.75 219 THR B C 1
ATOM 4079 O O . THR B 1 219 ? -8.891 -21.328 -4.051 1 74.75 219 THR B O 1
ATOM 4082 N N . ALA B 1 220 ? -8.594 -22.688 -5.906 1 76 220 ALA B N 1
ATOM 4083 C CA . ALA B 1 220 ? -7.148 -22.609 -5.742 1 76 220 ALA B CA 1
ATOM 4084 C C . ALA B 1 220 ? -6.637 -21.219 -6.102 1 76 220 ALA B C 1
ATOM 4086 O O . ALA B 1 220 ? -7.293 -20.484 -6.844 1 76 220 ALA B O 1
ATOM 4087 N N . ALA B 1 221 ? -5.59 -20.859 -5.352 1 76.56 221 ALA B N 1
ATOM 4088 C CA . ALA B 1 221 ? -4.973 -19.562 -5.633 1 76.56 221 ALA B CA 1
ATOM 4089 C C . ALA B 1 221 ? -3.691 -19.734 -6.445 1 76.56 221 ALA B C 1
ATOM 4091 O O . ALA B 1 221 ? -2.748 -20.391 -5.996 1 76.56 221 ALA B O 1
ATOM 4092 N N . HIS B 1 222 ? -3.809 -19.156 -7.629 1 85.62 222 HIS B N 1
ATOM 4093 C CA . HIS B 1 222 ? -2.629 -19.125 -8.484 1 85.62 222 HIS B CA 1
ATOM 4094 C C . HIS B 1 222 ? -1.676 -18 -8.062 1 85.62 222 HIS B C 1
ATOM 4096 O O . HIS B 1 222 ? -0.457 -18.141 -8.18 1 85.62 222 HIS B O 1
ATOM 4102 N N . PHE B 1 223 ? -2.256 -16.984 -7.645 1 93.81 223 PHE B N 1
ATOM 4103 C CA . PHE B 1 223 ? -1.529 -15.82 -7.145 1 93.81 223 PHE B CA 1
ATOM 4104 C C . PHE B 1 223 ? -2.225 -15.227 -5.926 1 93.81 223 PHE B C 1
ATOM 4106 O O . PHE B 1 223 ? -3.443 -15.039 -5.926 1 93.81 223 PHE B O 1
ATOM 4113 N N . VAL B 1 224 ? -1.394 -15.031 -4.902 1 93.88 224 VAL B N 1
ATOM 4114 C CA . VAL B 1 224 ? -1.912 -14.422 -3.684 1 93.88 224 VAL B CA 1
ATOM 4115 C C . VAL B 1 224 ? -1.066 -13.203 -3.316 1 93.88 224 VAL B C 1
ATOM 4117 O O . VAL B 1 224 ? 0.164 -13.25 -3.393 1 93.88 224 VAL B O 1
ATOM 4120 N N . ALA B 1 225 ? -1.733 -12.133 -3.004 1 94.06 225 ALA B N 1
ATOM 4121 C CA . ALA B 1 225 ? -1.056 -10.945 -2.5 1 94.06 225 ALA B CA 1
ATOM 4122 C C . ALA B 1 225 ? -1.904 -10.234 -1.451 1 94.06 225 ALA B C 1
ATOM 4124 O O . ALA B 1 225 ? -3.105 -10.484 -1.338 1 94.06 225 ALA B O 1
ATOM 4125 N N . ASN B 1 226 ? -1.278 -9.375 -0.692 1 90.38 226 ASN B N 1
ATOM 4126 C CA . ASN B 1 226 ? -2 -8.625 0.329 1 90.38 226 ASN B CA 1
ATOM 4127 C C . ASN B 1 226 ? -2.254 -7.184 -0.107 1 90.38 226 ASN B C 1
ATOM 4129 O O . ASN B 1 226 ? -2.439 -6.301 0.731 1 90.38 226 ASN B O 1
ATOM 4133 N N . ASP B 1 227 ? -2.238 -6.965 -1.327 1 91.19 227 ASP B N 1
ATOM 4134 C CA . ASP B 1 227 ? -2.422 -5.637 -1.902 1 91.19 227 ASP B CA 1
ATOM 4135 C C . ASP B 1 227 ? -3.328 -5.691 -3.131 1 91.19 227 ASP B C 1
ATOM 4137 O O . ASP B 1 227 ? -2.988 -6.328 -4.129 1 91.19 227 ASP B O 1
ATOM 4141 N N . LEU B 1 228 ? -4.391 -4.91 -3.076 1 90.81 228 LEU B N 1
ATOM 4142 C CA . LEU B 1 228 ? -5.402 -4.98 -4.125 1 90.81 228 LEU B CA 1
ATOM 4143 C C . LEU B 1 228 ? -4.875 -4.391 -5.43 1 90.81 228 LEU B C 1
ATOM 4145 O O . LEU B 1 228 ? -5.258 -4.836 -6.516 1 90.81 228 LEU B O 1
ATOM 4149 N N . ARG B 1 229 ? -4.066 -3.449 -5.371 1 88.69 229 ARG B N 1
ATOM 4150 C CA . ARG B 1 229 ? -3.529 -2.852 -6.59 1 88.69 229 ARG B CA 1
ATOM 4151 C C . ARG B 1 229 ? -2.627 -3.832 -7.332 1 88.69 229 ARG B C 1
ATOM 4153 O O . ARG B 1 229 ? -2.623 -3.873 -8.562 1 88.69 229 ARG B O 1
ATOM 4160 N N . VAL B 1 230 ? -1.85 -4.492 -6.555 1 91.94 230 VAL B N 1
ATOM 4161 C CA . VAL B 1 230 ? -0.998 -5.52 -7.145 1 91.94 230 VAL B CA 1
ATOM 4162 C C . VAL B 1 230 ? -1.862 -6.598 -7.793 1 91.94 230 VAL B C 1
ATOM 4164 O O . VAL B 1 230 ? -1.558 -7.07 -8.891 1 91.94 230 VAL B O 1
ATOM 4167 N N . LEU B 1 231 ? -2.893 -6.938 -7.121 1 93.75 231 LEU B N 1
ATOM 4168 C CA . LEU B 1 231 ? -3.805 -7.926 -7.684 1 93.75 231 LEU B CA 1
ATOM 4169 C C . LEU B 1 231 ? -4.41 -7.426 -8.992 1 93.75 231 LEU B C 1
ATOM 4171 O O . LEU B 1 231 ? -4.473 -8.172 -9.977 1 93.75 231 LEU B O 1
ATOM 4175 N N . ALA B 1 232 ? -4.816 -6.223 -8.977 1 93.25 232 ALA B N 1
ATOM 4176 C CA . ALA B 1 232 ? -5.406 -5.637 -10.18 1 93.25 232 ALA B CA 1
ATOM 4177 C C . ALA B 1 232 ? -4.418 -5.66 -11.344 1 93.25 232 ALA B C 1
ATOM 4179 O O . ALA B 1 232 ? -4.785 -6.004 -12.469 1 93.25 232 ALA B O 1
ATOM 4180 N N . SER B 1 233 ? -3.229 -5.332 -11.07 1 91.62 233 SER B N 1
ATOM 4181 C CA . SER B 1 233 ? -2.197 -5.328 -12.102 1 91.62 233 SER B CA 1
ATOM 4182 C C . SER B 1 233 ? -1.953 -6.73 -12.648 1 91.62 233 SER B C 1
ATOM 4184 O O . SER B 1 233 ? -1.771 -6.91 -13.852 1 91.62 233 SER B O 1
ATOM 4186 N N . ALA B 1 234 ? -1.932 -7.66 -11.734 1 93.56 234 ALA B N 1
ATOM 4187 C CA . ALA B 1 234 ? -1.735 -9.047 -12.148 1 93.56 234 ALA B CA 1
ATOM 4188 C C . ALA B 1 234 ? -2.863 -9.516 -13.062 1 93.56 234 ALA B C 1
ATOM 4190 O O . ALA B 1 234 ? -2.615 -10.172 -14.078 1 93.56 234 ALA B O 1
ATOM 4191 N N . VAL B 1 235 ? -4.059 -9.164 -12.727 1 95.5 235 VAL B N 1
ATOM 4192 C CA . VAL B 1 235 ? -5.219 -9.539 -13.531 1 95.5 235 VAL B CA 1
ATOM 4193 C C . VAL B 1 235 ? -5.156 -8.859 -14.891 1 95.5 235 VAL B C 1
ATOM 4195 O O . VAL B 1 235 ? -5.406 -9.492 -15.922 1 95.5 235 VAL B O 1
ATOM 4198 N N . GLN B 1 236 ? -4.805 -7.645 -14.883 1 93.62 236 GLN B N 1
ATOM 4199 C CA . GLN B 1 236 ? -4.668 -6.887 -16.125 1 93.62 236 GLN B CA 1
ATOM 4200 C C . GLN B 1 236 ? -3.635 -7.527 -17.047 1 93.62 236 GLN B C 1
ATOM 4202 O O . GLN B 1 236 ? -3.793 -7.512 -18.266 1 93.62 236 GLN B O 1
ATOM 4207 N N . GLY B 1 237 ? -2.643 -8.078 -16.469 1 90.88 237 GLY B N 1
ATOM 4208 C CA . GLY B 1 237 ? -1.581 -8.719 -17.234 1 90.88 237 GLY B CA 1
ATOM 4209 C C . GLY B 1 237 ? -1.923 -10.133 -17.672 1 90.88 237 GLY B C 1
ATOM 4210 O O . GLY B 1 237 ? -1.078 -10.844 -18.219 1 90.88 237 GLY B O 1
ATOM 4211 N N . GLY B 1 238 ? -3.088 -10.555 -17.328 1 92.75 238 GLY B N 1
ATOM 4212 C CA . GLY B 1 238 ? -3.545 -11.859 -17.766 1 92.75 238 GLY B CA 1
ATOM 4213 C C . GLY B 1 238 ? -3.342 -12.938 -16.719 1 92.75 238 GLY B C 1
ATOM 4214 O O . GLY B 1 238 ? -3.346 -14.133 -17.047 1 92.75 238 GLY B O 1
ATOM 4215 N N . GLY B 1 239 ? -3.182 -12.586 -15.539 1 92.75 239 GLY B N 1
ATOM 4216 C CA . GLY B 1 239 ? -2.822 -13.523 -14.492 1 92.75 239 GLY B CA 1
ATOM 4217 C C . GLY B 1 239 ? -3.996 -14.352 -14 1 92.75 239 GLY B C 1
ATOM 4218 O O . GLY B 1 239 ? -3.82 -15.289 -13.219 1 92.75 239 GLY B O 1
ATOM 4219 N N . GLY B 1 240 ? -5.18 -14.023 -14.477 1 95.44 240 GLY B N 1
ATOM 4220 C CA . GLY B 1 240 ? -6.348 -14.773 -14.039 1 95.44 240 GLY B CA 1
ATOM 4221 C C . GLY B 1 240 ? -7.535 -13.891 -13.727 1 95.44 240 GLY B C 1
ATOM 4222 O O . GLY B 1 240 ? -7.684 -12.805 -14.297 1 95.44 240 GLY B O 1
ATOM 4223 N N . ILE B 1 241 ? -8.406 -14.492 -12.875 1 96.38 241 ILE B N 1
ATOM 4224 C CA . ILE B 1 241 ? -9.625 -13.805 -12.453 1 96.38 241 ILE B CA 1
ATOM 4225 C C . ILE B 1 241 ? -9.469 -13.297 -11.023 1 96.38 241 ILE B C 1
ATOM 4227 O O . ILE B 1 241 ? -8.961 -14.016 -10.156 1 96.38 241 ILE B O 1
ATOM 4231 N N . GLY B 1 242 ? -9.781 -12.055 -10.797 1 96.62 242 GLY B N 1
ATOM 4232 C CA . GLY B 1 242 ? -9.703 -11.461 -9.477 1 96.62 242 GLY B CA 1
ATOM 4233 C C . GLY B 1 242 ? -10.992 -10.781 -9.047 1 96.62 242 GLY B C 1
ATOM 4234 O O . GLY B 1 242 ? -11.812 -10.422 -9.891 1 96.62 242 GLY B O 1
ATOM 4235 N N . LEU B 1 243 ? -11.211 -10.664 -7.723 1 95.75 243 LEU B N 1
ATOM 4236 C CA . LEU B 1 243 ? -12.336 -9.969 -7.109 1 95.75 243 LEU B CA 1
ATOM 4237 C C . LEU B 1 243 ? -11.883 -8.633 -6.527 1 95.75 243 LEU B C 1
ATOM 4239 O O . LEU B 1 243 ? -11.023 -8.586 -5.648 1 95.75 243 LEU B O 1
ATOM 4243 N N . MET B 1 244 ? -12.453 -7.586 -7.023 1 93.25 244 MET B N 1
ATOM 4244 C CA . MET B 1 244 ? -12.016 -6.273 -6.559 1 93.25 244 MET B CA 1
ATOM 4245 C C . MET B 1 244 ? -13.102 -5.23 -6.762 1 93.25 244 MET B C 1
ATOM 4247 O O . MET B 1 244 ? -14.031 -5.441 -7.543 1 93.25 244 MET B O 1
ATOM 4251 N N . PRO B 1 245 ? -12.992 -4.055 -6.031 1 91.62 245 PRO B N 1
ATOM 4252 C CA . PRO B 1 245 ? -13.945 -2.961 -6.254 1 91.62 245 PRO B CA 1
ATOM 4253 C C . PRO B 1 245 ? -13.844 -2.367 -7.656 1 91.62 245 PRO B C 1
ATOM 4255 O O . PRO B 1 245 ? -12.734 -2.094 -8.133 1 91.62 245 PRO B O 1
ATOM 4258 N N . LYS B 1 246 ? -15.008 -2.117 -8.227 1 88.12 246 LYS B N 1
ATOM 4259 C CA . LYS B 1 246 ? -15.039 -1.545 -9.57 1 88.12 246 LYS B CA 1
ATOM 4260 C C . LYS B 1 246 ? -14.336 -0.191 -9.602 1 88.12 246 LYS B C 1
ATOM 4262 O O . LYS B 1 246 ? -13.672 0.141 -10.586 1 88.12 246 LYS B O 1
ATOM 4267 N N . VAL B 1 247 ? -14.469 0.525 -8.594 1 85.62 247 VAL B N 1
ATOM 4268 C CA . VAL B 1 247 ? -13.93 1.881 -8.531 1 85.62 247 VAL B CA 1
ATOM 4269 C C . VAL B 1 247 ? -12.406 1.838 -8.609 1 85.62 247 VAL B C 1
ATOM 4271 O O . VAL B 1 247 ? -11.781 2.766 -9.133 1 85.62 247 VAL B O 1
ATOM 4274 N N . LEU B 1 248 ? -11.805 0.785 -8.164 1 86.62 248 LEU B N 1
ATOM 4275 C CA . LEU B 1 248 ? -10.352 0.654 -8.156 1 86.62 248 LEU B CA 1
ATOM 4276 C C . LEU B 1 248 ? -9.805 0.501 -9.57 1 86.62 248 LEU B C 1
ATOM 4278 O O . LEU B 1 248 ? -8.664 0.872 -9.844 1 86.62 248 LEU B O 1
ATOM 4282 N N . VAL B 1 249 ? -10.625 -0.02 -10.461 1 87.88 249 VAL B N 1
ATOM 4283 C CA . VAL B 1 249 ? -10.133 -0.366 -11.797 1 87.88 249 VAL B CA 1
ATOM 4284 C C . VAL B 1 249 ? -10.992 0.32 -12.852 1 87.88 249 VAL B C 1
ATOM 4286 O O . VAL B 1 249 ? -11.156 -0.2 -13.961 1 87.88 249 VAL B O 1
ATOM 4289 N N . LYS B 1 250 ? -11.508 1.39 -12.523 1 84.38 250 LYS B N 1
ATOM 4290 C CA . LYS B 1 250 ? -12.43 2.086 -13.422 1 84.38 250 LYS B CA 1
ATOM 4291 C C . LYS B 1 250 ? -11.758 2.441 -14.742 1 84.38 250 LYS B C 1
ATOM 4293 O O . LYS B 1 250 ? -12.344 2.268 -15.812 1 84.38 250 LYS B O 1
ATOM 4298 N N . ASP B 1 251 ? -10.555 2.902 -14.719 1 82.12 251 ASP B N 1
ATOM 4299 C CA . ASP B 1 251 ? -9.836 3.307 -15.922 1 82.12 251 ASP B CA 1
ATOM 4300 C C . ASP B 1 251 ? -9.516 2.102 -16.797 1 82.12 251 ASP B C 1
ATOM 4302 O O . ASP B 1 251 ? -9.641 2.17 -18.031 1 82.12 251 ASP B O 1
ATOM 4306 N N . ALA B 1 252 ? -9.133 1.067 -16.141 1 87.81 252 ALA B N 1
ATOM 4307 C CA . ALA B 1 252 ? -8.812 -0.148 -16.891 1 87.81 252 ALA B CA 1
ATOM 4308 C C . ALA B 1 252 ? -10.055 -0.734 -17.547 1 87.81 252 ALA B C 1
ATOM 4310 O O . ALA B 1 252 ? -9.984 -1.276 -18.641 1 87.81 252 ALA B O 1
ATOM 4311 N N . LEU B 1 253 ? -11.141 -0.609 -16.891 1 89 253 LEU B N 1
ATOM 4312 C CA . LEU B 1 253 ? -12.414 -1.065 -17.453 1 89 253 LEU B CA 1
ATOM 4313 C C . LEU B 1 253 ? -12.82 -0.211 -18.641 1 89 253 LEU B C 1
ATOM 4315 O O . LEU B 1 253 ? -13.219 -0.74 -19.688 1 89 253 LEU B O 1
ATOM 4319 N N . ALA B 1 254 ? -12.633 1.02 -18.516 1 86.75 254 ALA B N 1
ATOM 4320 C CA . ALA B 1 254 ? -12.992 1.958 -19.578 1 86.75 254 ALA B CA 1
ATOM 4321 C C . ALA B 1 254 ? -12.102 1.762 -20.797 1 86.75 254 ALA B C 1
ATOM 4323 O O . ALA B 1 254 ? -12.57 1.886 -21.938 1 86.75 254 ALA B O 1
ATOM 4324 N N . ALA B 1 255 ? -10.938 1.395 -20.562 1 89.19 255 ALA B N 1
ATOM 4325 C CA . ALA B 1 255 ? -9.969 1.211 -21.641 1 89.19 255 ALA B CA 1
ATOM 4326 C C . ALA B 1 255 ? -10.078 -0.186 -22.25 1 89.19 255 ALA B C 1
ATOM 4328 O O . ALA B 1 255 ? -9.398 -0.498 -23.234 1 89.19 255 ALA B O 1
ATOM 4329 N N . GLY B 1 256 ? -10.844 -0.969 -21.609 1 92.12 256 GLY B N 1
ATOM 4330 C CA . GLY B 1 256 ? -11.039 -2.32 -22.125 1 92.12 256 GLY B CA 1
ATOM 4331 C C . GLY B 1 256 ? -9.906 -3.262 -21.75 1 92.12 256 GLY B C 1
ATOM 4332 O O . GLY B 1 256 ? -9.789 -4.352 -22.312 1 92.12 256 GLY B O 1
ATOM 4333 N N . GLU B 1 257 ? -9.141 -2.846 -20.844 1 93.19 257 GLU B N 1
ATOM 4334 C CA . GLU B 1 257 ? -8.031 -3.672 -20.375 1 93.19 257 GLU B CA 1
ATOM 4335 C C . GLU B 1 257 ? -8.508 -4.75 -19.406 1 93.19 257 GLU B C 1
ATOM 4337 O O . GLU B 1 257 ? -7.828 -5.762 -19.203 1 93.19 257 GLU B O 1
ATOM 4342 N N . LEU B 1 258 ? -9.594 -4.477 -18.812 1 95.81 258 LEU B N 1
ATOM 4343 C CA . LEU B 1 258 ? -10.273 -5.426 -17.938 1 95.81 258 LEU B CA 1
ATOM 4344 C C . LEU B 1 258 ? -11.719 -5.625 -18.375 1 95.81 258 LEU B C 1
ATOM 4346 O O . LEU B 1 258 ? -12.336 -4.711 -18.922 1 95.81 258 LEU B O 1
ATOM 4350 N N . VAL B 1 259 ? -12.234 -6.777 -18.141 1 96.31 259 VAL B N 1
ATOM 4351 C CA . VAL B 1 259 ? -13.633 -7.082 -18.406 1 96.31 259 VAL B CA 1
ATOM 4352 C C . VAL B 1 259 ? -14.25 -7.809 -17.203 1 96.31 259 VAL B C 1
ATOM 4354 O O . VAL B 1 259 ? -13.578 -8.602 -16.547 1 96.31 259 VAL B O 1
ATOM 4357 N N . GLN B 1 260 ? -15.461 -7.488 -16.953 1 95.88 260 GLN B N 1
ATOM 4358 C CA . GLN B 1 260 ? -16.188 -8.156 -15.875 1 95.88 260 GLN B CA 1
ATOM 4359 C C . GLN B 1 260 ? -16.688 -9.523 -16.312 1 95.88 260 GLN B C 1
ATOM 4361 O O . GLN B 1 260 ? -17.141 -9.695 -17.438 1 95.88 260 GLN B O 1
ATOM 4366 N N . VAL B 1 261 ? -16.531 -10.516 -15.469 1 96.69 261 VAL B N 1
ATOM 4367 C CA . VAL B 1 261 ? -17.094 -11.836 -15.711 1 96.69 261 VAL B CA 1
ATOM 4368 C C . VAL B 1 261 ? -18.109 -12.164 -14.625 1 96.69 261 VAL B C 1
ATOM 4370 O O . VAL B 1 261 ? -18.141 -11.531 -13.57 1 96.69 261 VAL B O 1
ATOM 4373 N N . LEU B 1 262 ? -19.031 -13.141 -14.984 1 95.81 262 LEU B N 1
ATOM 4374 C CA . LEU B 1 262 ? -20.109 -13.531 -14.078 1 95.81 262 LEU B CA 1
ATOM 4375 C C . LEU B 1 262 ? -20.953 -12.328 -13.688 1 95.81 262 LEU B C 1
ATOM 4377 O O . LEU B 1 262 ? -21.172 -12.078 -12.492 1 95.81 262 LEU B O 1
ATOM 4381 N N . GLU B 1 263 ? -21.312 -11.711 -14.758 1 93.06 263 GLU B N 1
ATOM 4382 C CA . GLU B 1 263 ? -22.172 -10.555 -14.539 1 93.06 263 GLU B CA 1
ATOM 4383 C C . GLU B 1 263 ? -23.391 -10.922 -13.703 1 93.06 263 GLU B C 1
ATOM 4385 O O . GLU B 1 263 ? -23.984 -11.984 -13.906 1 93.06 263 GLU B O 1
ATOM 4390 N N . GLY B 1 264 ? -23.797 -10.102 -12.781 1 92.25 264 GLY B N 1
ATOM 4391 C CA . GLY B 1 264 ? -24.891 -10.375 -11.867 1 92.25 264 GLY B CA 1
ATOM 4392 C C . GLY B 1 264 ? -24.438 -10.875 -10.508 1 92.25 264 GLY B C 1
ATOM 4393 O O . GLY B 1 264 ? -25.172 -10.797 -9.531 1 92.25 264 GLY B O 1
ATOM 4394 N N . TRP B 1 265 ? -23.266 -11.492 -10.555 1 94.88 265 TRP B N 1
ATOM 4395 C CA . TRP B 1 265 ? -22.672 -11.922 -9.289 1 94.88 265 TRP B CA 1
ATOM 4396 C C . TRP B 1 265 ? -21.766 -10.844 -8.719 1 94.88 265 TRP B C 1
ATOM 4398 O O . TRP B 1 265 ? -20.906 -10.305 -9.438 1 94.88 265 TRP B O 1
ATOM 4408 N N . ASN B 1 266 ? -21.969 -10.5 -7.48 1 94.31 266 ASN B N 1
ATOM 4409 C CA . ASN B 1 266 ? -21.156 -9.477 -6.832 1 94.31 266 ASN B CA 1
ATOM 4410 C C . ASN B 1 266 ? -20.891 -9.812 -5.367 1 94.31 266 ASN B C 1
ATOM 4412 O O . ASN B 1 266 ? -21.469 -10.766 -4.832 1 94.31 266 ASN B O 1
ATOM 4416 N N . SER B 1 267 ? -19.906 -9.156 -4.816 1 94.06 267 SER B N 1
ATOM 4417 C CA . SER B 1 267 ? -19.625 -9.203 -3.387 1 94.06 267 SER B CA 1
ATOM 4418 C C . SER B 1 267 ? -19.812 -7.836 -2.742 1 94.06 267 SER B C 1
ATOM 4420 O O . SER B 1 267 ? -18.984 -6.938 -2.918 1 94.06 267 SER B O 1
ATOM 4422 N N . PRO B 1 268 ? -20.844 -7.672 -1.921 1 90.81 268 PRO B N 1
ATOM 4423 C CA . PRO B 1 268 ? -21.141 -6.352 -1.36 1 90.81 268 PRO B CA 1
ATOM 4424 C C . PRO B 1 268 ? -20.141 -5.93 -0.284 1 90.81 268 PRO B C 1
ATOM 4426 O O . PRO B 1 268 ? -19.703 -6.762 0.514 1 90.81 268 PRO B O 1
ATOM 4429 N N . VAL B 1 269 ? -19.75 -4.742 -0.353 1 90.5 269 VAL B N 1
ATOM 4430 C CA . VAL B 1 269 ? -18.953 -4.07 0.669 1 90.5 269 VAL B CA 1
ATOM 4431 C C . VAL B 1 269 ? -19.797 -3 1.359 1 90.5 269 VAL B C 1
ATOM 4433 O O . VAL B 1 269 ? -20.484 -2.227 0.698 1 90.5 269 VAL B O 1
ATOM 4436 N N . SER B 1 270 ? -19.75 -2.938 2.646 1 91.81 270 SER B N 1
ATOM 4437 C CA . SER B 1 270 ? -20.656 -2.082 3.412 1 91.81 270 SER B CA 1
ATOM 4438 C C . SER B 1 270 ? -20.312 -0.608 3.215 1 91.81 270 SER B C 1
ATOM 4440 O O . SER B 1 270 ? -21.172 0.261 3.408 1 91.81 270 SER B O 1
ATOM 4442 N N . GLY B 1 271 ? -19.078 -0.371 2.869 1 91.94 271 GLY B N 1
ATOM 4443 C CA . GLY B 1 271 ? -18.656 1.008 2.658 1 91.94 271 GLY B CA 1
ATOM 4444 C C . GLY B 1 271 ? -17.281 1.306 3.191 1 91.94 271 GLY B C 1
ATOM 4445 O O . GLY B 1 271 ? -16.5 0.388 3.449 1 91.94 271 GLY B O 1
ATOM 4446 N N . ILE B 1 272 ? -16.922 2.514 3.143 1 93.06 272 ILE B N 1
ATOM 4447 C CA . ILE B 1 272 ? -15.703 3.012 3.766 1 93.06 272 ILE B CA 1
ATOM 4448 C C . ILE B 1 272 ? -16.047 3.861 4.984 1 93.06 272 ILE B C 1
ATOM 4450 O O . ILE B 1 272 ? -16.922 4.727 4.914 1 93.06 272 ILE B O 1
ATOM 4454 N N . TYR B 1 273 ? -15.328 3.609 6.027 1 93.75 273 TYR B N 1
ATOM 4455 C CA . TYR B 1 273 ? -15.688 4.23 7.297 1 93.75 273 TYR B CA 1
ATOM 4456 C C . TYR B 1 273 ? -14.492 4.938 7.918 1 93.75 273 TYR B C 1
ATOM 4458 O O . TYR B 1 273 ? -13.367 4.426 7.875 1 93.75 273 TYR B O 1
ATOM 4466 N N . LEU B 1 274 ? -14.812 6.066 8.406 1 94.94 274 LEU B N 1
ATOM 4467 C CA . LEU B 1 274 ? -13.914 6.73 9.344 1 94.94 274 LEU B CA 1
ATOM 4468 C C . LEU B 1 274 ? -14.305 6.406 10.781 1 94.94 274 LEU B C 1
ATOM 4470 O O . LEU B 1 274 ? -15.484 6.398 11.125 1 94.94 274 LEU B O 1
ATOM 4474 N N . PHE B 1 275 ? -13.312 6.062 11.633 1 93.31 275 PHE B N 1
ATOM 4475 C CA . PHE B 1 275 ? -13.625 5.746 13.016 1 93.31 275 PHE B CA 1
ATOM 4476 C C . PHE B 1 275 ? -12.633 6.418 13.961 1 93.31 275 PHE B C 1
ATOM 4478 O O . PHE B 1 275 ? -11.461 6.598 13.617 1 93.31 275 PHE B O 1
ATOM 4485 N N . TYR B 1 276 ? -13.086 6.758 15.117 1 91.5 276 TYR B N 1
ATOM 4486 C CA . TYR B 1 276 ? -12.266 7.41 16.125 1 91.5 276 TYR B CA 1
ATOM 4487 C C . TYR B 1 276 ? -12.781 7.105 17.531 1 91.5 276 TYR B C 1
ATOM 4489 O O . TYR B 1 276 ? -13.93 6.688 17.703 1 91.5 276 TYR B O 1
ATOM 4497 N N . PRO B 1 277 ? -11.867 7.234 18.5 1 86.81 277 PRO B N 1
ATOM 4498 C CA . PRO B 1 277 ? -12.258 6.871 19.859 1 86.81 277 PRO B CA 1
ATOM 4499 C C . PRO B 1 277 ? -13.391 7.746 20.406 1 86.81 277 PRO B C 1
ATOM 4501 O O . PRO B 1 277 ? -13.367 8.969 20.234 1 86.81 277 PRO B O 1
ATOM 4504 N N . SER B 1 278 ? -14.305 7.105 21.094 1 82.5 278 SER B N 1
ATOM 4505 C CA . SER B 1 278 ? -15.492 7.777 21.625 1 82.5 278 SER B CA 1
ATOM 4506 C C . SER B 1 278 ? -15.156 8.594 22.859 1 82.5 278 SER B C 1
ATOM 4508 O O . SER B 1 278 ? -15.805 9.609 23.141 1 82.5 278 SER B O 1
ATOM 4510 N N . ARG B 1 279 ? -14.289 8.203 23.578 1 67 279 ARG B N 1
ATOM 4511 C CA . ARG B 1 279 ? -14.062 8.734 24.922 1 67 279 ARG B CA 1
ATOM 4512 C C . ARG B 1 279 ? -13.242 10.023 24.859 1 67 279 ARG B C 1
ATOM 4514 O O . ARG B 1 279 ? -12.945 10.617 25.891 1 67 279 ARG B O 1
ATOM 4521 N N . ARG B 1 280 ? -12.992 10.445 23.688 1 62.09 280 ARG B N 1
ATOM 4522 C CA . ARG B 1 280 ? -12.125 11.617 23.625 1 62.09 280 ARG B CA 1
ATOM 4523 C C . ARG B 1 280 ? -12.859 12.82 23.047 1 62.09 280 ARG B C 1
ATOM 4525 O O . ARG B 1 280 ? -13.805 12.656 22.266 1 62.09 280 ARG B O 1
ATOM 4532 N N . GLN B 1 281 ? -12.602 13.938 23.766 1 71.5 281 GLN B N 1
ATOM 4533 C CA . GLN B 1 281 ? -12.984 15.156 23.047 1 71.5 281 GLN B CA 1
ATOM 4534 C C . GLN B 1 281 ? -12.398 15.172 21.641 1 71.5 281 GLN B C 1
ATOM 4536 O O . GLN B 1 281 ? -11.242 14.805 21.438 1 71.5 281 GLN B O 1
ATOM 4541 N N . LEU B 1 282 ? -13.25 15.508 20.781 1 79.56 282 LEU B N 1
ATOM 4542 C CA . LEU B 1 282 ? -12.859 15.539 19.375 1 79.56 282 LEU B CA 1
ATOM 4543 C C . LEU B 1 282 ? -11.945 16.734 19.094 1 79.56 282 LEU B C 1
ATOM 4545 O O . LEU B 1 282 ? -12.383 17.875 19.156 1 79.56 282 LEU B O 1
ATOM 4549 N N . PRO B 1 283 ? -10.742 16.516 18.844 1 79.12 283 PRO B N 1
ATOM 4550 C CA . PRO B 1 283 ? -9.867 17.625 18.484 1 79.12 283 PRO B CA 1
ATOM 4551 C C . PRO B 1 283 ? -10.383 18.406 17.281 1 79.12 283 PRO B C 1
ATOM 4553 O O . PRO B 1 283 ? -11 17.828 16.375 1 79.12 283 PRO B O 1
ATOM 4556 N N . ALA B 1 284 ? -10.141 19.703 17.297 1 82.44 284 ALA B N 1
ATOM 4557 C CA . ALA B 1 284 ? -10.641 20.594 16.25 1 82.44 284 ALA B CA 1
ATOM 4558 C C . ALA B 1 284 ? -10.188 20.141 14.875 1 82.44 284 ALA B C 1
ATOM 4560 O O . ALA B 1 284 ? -10.969 20.156 13.914 1 82.44 284 ALA B O 1
ATOM 4561 N N . ALA B 1 285 ? -8.953 19.766 14.812 1 88.81 285 ALA B N 1
ATOM 4562 C CA . ALA B 1 285 ? -8.414 19.312 13.531 1 88.81 285 ALA B CA 1
ATOM 4563 C C . ALA B 1 285 ? -9.164 18.078 13.016 1 88.81 285 ALA B C 1
ATOM 4565 O O . ALA B 1 285 ? -9.438 17.984 11.812 1 88.81 285 ALA B O 1
ATOM 4566 N N . LEU B 1 286 ? -9.492 17.188 13.914 1 92.06 286 LEU B N 1
ATOM 4567 C CA . LEU B 1 286 ? -10.227 15.984 13.523 1 92.06 286 LEU B CA 1
ATOM 4568 C C . LEU B 1 286 ? -11.656 16.328 13.117 1 92.06 286 LEU B C 1
ATOM 4570 O O . LEU B 1 286 ? -12.18 15.781 12.148 1 92.06 286 LEU B O 1
ATOM 4574 N N . ASP B 1 287 ? -12.234 17.172 13.852 1 90.06 287 ASP B N 1
ATOM 4575 C CA . ASP B 1 287 ? -13.578 17.625 13.5 1 90.06 287 ASP B CA 1
ATOM 4576 C C . ASP B 1 287 ? -13.602 18.25 12.102 1 90.06 287 ASP B C 1
ATOM 4578 O O . ASP B 1 287 ? -14.484 17.953 11.297 1 90.06 287 ASP B O 1
ATOM 4582 N N . ALA B 1 288 ? -12.656 19.109 11.836 1 92.25 288 ALA B N 1
ATOM 4583 C CA . ALA B 1 288 ? -12.547 19.734 10.516 1 92.25 288 ALA B CA 1
ATOM 4584 C C . ALA B 1 288 ? -12.359 18.672 9.43 1 92.25 288 ALA B C 1
ATOM 4586 O O . ALA B 1 288 ? -12.938 18.781 8.352 1 92.25 288 ALA B O 1
ATOM 4587 N N . PHE B 1 289 ? -11.602 17.688 9.75 1 95.38 289 PHE B N 1
ATOM 4588 C CA . PHE B 1 289 ? -11.336 16.609 8.805 1 95.38 289 PHE B CA 1
ATOM 4589 C C . PHE B 1 289 ? -12.602 15.812 8.523 1 95.38 289 PHE B C 1
ATOM 4591 O O . PHE B 1 289 ? -12.93 15.555 7.363 1 95.38 289 PHE B O 1
ATOM 4598 N N . ILE B 1 290 ? -13.25 15.445 9.547 1 94.06 290 ILE B N 1
ATOM 4599 C CA . ILE B 1 290 ? -14.484 14.68 9.414 1 94.06 290 ILE B CA 1
ATOM 4600 C C . ILE B 1 290 ? -15.492 15.469 8.586 1 94.06 290 ILE B C 1
ATOM 4602 O O . ILE B 1 290 ? -16.094 14.93 7.648 1 94.06 290 ILE B O 1
ATOM 4606 N N . LYS B 1 291 ? -15.68 16.719 8.914 1 94.06 291 LYS B N 1
ATOM 4607 C CA . LYS B 1 291 ? -16.594 17.578 8.18 1 94.06 291 LYS B CA 1
ATOM 4608 C C . LYS B 1 291 ? -16.203 17.672 6.711 1 94.06 291 LYS B C 1
ATOM 4610 O O . LYS B 1 291 ? -17.047 17.562 5.824 1 94.06 291 LYS B O 1
ATOM 4615 N N . PHE B 1 292 ? -14.969 17.844 6.477 1 95.06 292 PHE B N 1
ATOM 4616 C CA . PHE B 1 292 ? -14.477 17.953 5.113 1 95.06 292 PHE B CA 1
ATOM 4617 C C . PHE B 1 292 ? -14.742 16.688 4.328 1 95.06 292 PHE B C 1
ATOM 4619 O O . PHE B 1 292 ? -15.227 16.734 3.199 1 95.06 292 PHE B O 1
ATOM 4626 N N . MET B 1 293 ? -14.383 15.57 4.938 1 94.19 293 MET B N 1
ATOM 4627 C CA . MET B 1 293 ? -14.57 14.289 4.266 1 94.19 293 MET B CA 1
ATOM 4628 C C . MET B 1 293 ? -16.047 14.047 3.957 1 94.19 293 MET B C 1
ATOM 4630 O O . MET B 1 293 ? -16.391 13.531 2.889 1 94.19 293 MET B O 1
ATOM 4634 N N . ARG B 1 294 ? -16.859 14.414 4.836 1 92 294 ARG B N 1
ATOM 4635 C CA . ARG B 1 294 ? -18.297 14.25 4.637 1 92 294 ARG B CA 1
ATOM 4636 C C . ARG B 1 294 ? -18.797 15.141 3.5 1 92 294 ARG B C 1
ATOM 4638 O O . ARG B 1 294 ? -19.609 14.703 2.68 1 92 294 ARG B O 1
ATOM 4645 N N . ASP B 1 295 ? -18.312 16.297 3.459 1 92.44 295 ASP B N 1
ATOM 4646 C CA . ASP B 1 295 ? -18.766 17.281 2.479 1 92.44 295 ASP B CA 1
ATOM 4647 C C . ASP B 1 295 ? -18.234 16.953 1.084 1 92.44 295 ASP B C 1
ATOM 4649 O O . ASP B 1 295 ? -18.812 17.359 0.079 1 92.44 295 ASP B O 1
ATOM 4653 N N . ASN B 1 296 ? -17.141 16.203 0.995 1 90.06 296 ASN B N 1
ATOM 4654 C CA . ASN B 1 296 ? -16.5 15.953 -0.289 1 90.06 296 ASN B CA 1
ATOM 4655 C C . ASN B 1 296 ? -16.531 14.469 -0.649 1 90.06 296 ASN B C 1
ATOM 4657 O O . ASN B 1 296 ? -15.766 14.016 -1.511 1 90.06 296 ASN B O 1
ATOM 4661 N N . LYS B 1 297 ? -17.312 13.766 0.041 1 83 297 LYS B N 1
ATOM 4662 C CA . LYS B 1 297 ? -17.406 12.336 -0.24 1 83 297 LYS B CA 1
ATOM 4663 C C . LYS B 1 297 ? -17.859 12.086 -1.677 1 83 297 LYS B C 1
ATOM 4665 O O . LYS B 1 297 ? -18.594 12.891 -2.25 1 83 297 LYS B O 1
ATOM 4670 N N . PRO B 1 298 ? -17.234 11.031 -2.252 1 79.19 298 PRO B N 1
ATOM 4671 C CA . PRO B 1 298 ? -17.625 10.758 -3.637 1 79.19 298 PRO B CA 1
ATOM 4672 C C . PRO B 1 298 ? -19.109 10.43 -3.781 1 79.19 298 PRO B C 1
ATOM 4674 O O . PRO B 1 298 ? -19.703 9.852 -2.871 1 79.19 298 PRO B O 1
ATOM 4677 N N . GLY B 1 299 ? -19.688 10.891 -4.871 1 73.75 299 GLY B N 1
ATOM 4678 C CA . GLY B 1 299 ? -21.062 10.578 -5.172 1 73.75 299 GLY B CA 1
ATOM 4679 C C . GLY B 1 299 ? -21.266 9.164 -5.68 1 73.75 299 GLY B C 1
ATOM 4680 O O . GLY B 1 299 ? -20.312 8.391 -5.766 1 73.75 299 GLY B O 1
ATOM 4681 N N . PRO B 1 300 ? -22.438 8.805 -5.891 1 67.06 300 PRO B N 1
ATOM 4682 C CA . PRO B 1 300 ? -22.781 7.457 -6.344 1 67.06 300 PRO B CA 1
ATOM 4683 C C . PRO B 1 300 ? -22.078 7.07 -7.645 1 67.06 300 PRO B C 1
ATOM 4685 O O . PRO B 1 300 ? -21.828 5.891 -7.883 1 67.06 300 PRO B O 1
ATOM 4688 N N . GLY B 1 301 ? -21.812 7.988 -8.461 1 68.06 301 GLY B N 1
ATOM 4689 C CA . GLY B 1 301 ? -21.141 7.707 -9.719 1 68.06 301 GLY B CA 1
ATOM 4690 C C . GLY B 1 301 ? -19.688 7.27 -9.539 1 68.06 301 GLY B C 1
ATOM 4691 O O . GLY B 1 301 ? -19.156 6.551 -10.375 1 68.06 301 GLY B O 1
ATOM 4692 N N . TRP B 1 302 ? -19.094 7.699 -8.539 1 68.31 302 TRP B N 1
ATOM 4693 C CA . TRP B 1 302 ? -17.719 7.359 -8.227 1 68.31 302 TRP B CA 1
ATOM 4694 C C . TRP B 1 302 ? -17.562 5.863 -7.977 1 68.31 302 TRP B C 1
ATOM 4696 O O . TRP B 1 302 ? -16.625 5.23 -8.477 1 68.31 302 TRP B O 1
ATOM 4706 N N . LEU B 1 303 ? -18.547 5.285 -7.371 1 63.84 303 LEU B N 1
ATOM 4707 C CA . LEU B 1 303 ? -18.516 3.889 -6.957 1 63.84 303 LEU B CA 1
ATOM 4708 C C . LEU B 1 303 ? -18.75 2.965 -8.148 1 63.84 303 LEU B C 1
ATOM 4710 O O . LEU B 1 303 ? -18.344 1.802 -8.125 1 63.84 303 LEU B O 1
ATOM 4714 N N . SER B 1 304 ? -19.469 3.508 -9.086 1 59.28 304 SER B N 1
ATOM 4715 C CA . SER B 1 304 ? -19.844 2.674 -10.219 1 59.28 304 SER B CA 1
ATOM 4716 C C . SER B 1 304 ? -18.797 2.74 -11.328 1 59.28 304 SER B C 1
ATOM 4718 O O . SER B 1 304 ? -18.875 1.997 -12.305 1 59.28 304 SER B O 1
ATOM 4720 N N . GLY B 1 305 ? -17.656 3.381 -11.062 1 55.94 305 GLY B N 1
ATOM 4721 C CA . GLY B 1 305 ? -16.656 3.553 -12.109 1 55.94 305 GLY B CA 1
ATOM 4722 C C . GLY B 1 305 ? -17.125 4.477 -13.219 1 55.94 305 GLY B C 1
ATOM 4723 O O . GLY B 1 305 ? -16.578 4.449 -14.32 1 55.94 305 GLY B O 1
ATOM 4724 N N . LYS B 1 306 ? -18.281 5.242 -13.211 1 47.59 306 LYS B N 1
ATOM 4725 C CA . LYS B 1 306 ? -18.812 6.121 -14.25 1 47.59 306 LYS B CA 1
ATOM 4726 C C . LYS B 1 306 ? -18.406 7.57 -14 1 47.59 306 LYS B C 1
ATOM 4728 O O . LYS B 1 306 ? -18.219 7.984 -12.852 1 47.59 306 LYS B O 1
#